Protein AF-A0A7Y0HLD9-F1 (afdb_monomer_lite)

Organism: NCBI:txid2716538

Radius of gyration: 33.47 Å; chains: 1; bounding box: 64×51×97 Å

pLDDT: mean 73.87, std 16.12, range [29.14, 95.31]

Foldseek 3Di:
DVLVVLVVPDPPVLVVVLVVLVVVLVVCLVVVVLVCVLVNLLVLLCNLQLQQLVLQLVCLVVVNNCVVPDPPDFQLVSSVVSSVSSLVVSLVSSVVSVVVCVVVVSDVDPLLSLLSSLSSLLLNLQLNLQCLVVSHSVRSSVRSVVLSVQLVVVAPPCCVPCVQSNLSNLCVVPDLSNLVSSLVSVLSSLVSSLSSSLSRRVPHPCNVVSVVVSVVVSVVSNVVSVCVSCVVCVLVCQQVAPDWDWDDDPQAIETEGSADPVRSVVVVVLLVLQQVLVCVLLVDRQFQRYEYEHAPPDPPPDDPVVPDSYDYDHCVLVVLQDPPPDDDDDSSLVSLLRRCCLLQVQADDDPLSVLLSNLLSVLCCLQTRCQSCVVVNVPDPSDPDPPDDDNVRVLVVLVVLVVCLVPDPVLLLDPCNLSSLSNNLLSVLCVVPSVLSSVLSVCNSPDPHRDYPVNSVVSSVVRDDDPVSVVSVVSSVVSVVSVCVVVVVPPDDDDD

Structure (mmCIF, N/CA/C/O backbone):
data_AF-A0A7Y0HLD9-F1
#
_entry.id   AF-A0A7Y0HLD9-F1
#
loop_
_atom_site.group_PDB
_atom_site.id
_atom_site.type_symbol
_atom_site.label_atom_id
_atom_site.label_alt_id
_atom_site.label_comp_id
_atom_site.label_asym_id
_atom_site.label_entity_id
_atom_site.label_seq_id
_atom_site.pdbx_PDB_ins_code
_atom_site.Cartn_x
_atom_site.Cartn_y
_atom_site.Cartn_z
_atom_site.occupancy
_atom_site.B_iso_or_equiv
_atom_site.auth_seq_id
_atom_site.auth_comp_id
_atom_site.auth_asym_id
_atom_site.auth_atom_id
_atom_site.pdbx_PDB_model_num
ATOM 1 N N . MET A 1 1 ? 0.560 -0.122 49.760 1.00 32.75 1 MET A N 1
ATOM 2 C CA . MET A 1 1 ? -0.274 -0.850 50.748 1.00 32.75 1 MET A CA 1
ATOM 3 C C . MET A 1 1 ? -1.537 -1.451 50.118 1.00 32.75 1 MET A C 1
ATOM 5 O O . MET A 1 1 ? -1.723 -2.650 50.252 1.00 32.75 1 MET A O 1
ATOM 9 N N . ILE A 1 2 ? -2.339 -0.689 49.357 1.00 36.78 2 ILE A N 1
ATOM 10 C CA . ILE A 1 2 ? -3.573 -1.184 48.700 1.00 36.78 2 ILE A CA 1
ATOM 11 C C . ILE A 1 2 ? -3.299 -2.097 47.486 1.00 36.78 2 ILE A C 1
ATOM 13 O O . ILE A 1 2 ? -3.939 -3.131 47.378 1.00 36.78 2 ILE A O 1
ATOM 17 N N . LEU A 1 3 ? -2.297 -1.812 46.637 1.00 35.44 3 LEU A N 1
ATOM 18 C CA . LEU A 1 3 ? -1.900 -2.706 45.523 1.00 35.44 3 LEU A CA 1
ATOM 19 C C . LEU A 1 3 ? -1.485 -4.105 46.028 1.00 35.44 3 LEU A C 1
ATOM 21 O O . LEU A 1 3 ? -1.892 -5.131 45.494 1.00 35.44 3 LEU A O 1
ATOM 25 N N . LYS A 1 4 ? -0.737 -4.128 47.140 1.00 40.59 4 LYS A N 1
ATOM 26 C CA . LYS A 1 4 ? -0.342 -5.344 47.867 1.00 40.59 4 LYS A CA 1
ATOM 27 C C . LYS A 1 4 ? -1.554 -6.089 48.441 1.00 40.59 4 LYS A C 1
ATOM 29 O O . LYS A 1 4 ? -1.510 -7.303 48.561 1.00 40.59 4 LYS A O 1
ATOM 34 N N . TYR A 1 5 ? -2.620 -5.370 48.792 1.00 44.78 5 TYR A N 1
ATOM 35 C CA . TYR A 1 5 ? -3.870 -5.940 49.296 1.00 44.78 5 TYR A CA 1
ATOM 36 C C . TYR A 1 5 ? -4.739 -6.489 48.156 1.00 44.78 5 TYR A C 1
ATOM 38 O O . TYR A 1 5 ? -5.245 -7.597 48.266 1.00 44.78 5 TYR A O 1
ATOM 46 N N . TYR A 1 6 ? -4.822 -5.777 47.028 1.00 48.22 6 TYR A N 1
ATOM 47 C CA . TYR A 1 6 ? -5.526 -6.218 45.824 1.00 48.22 6 TYR A CA 1
ATOM 48 C C . TYR A 1 6 ? -4.917 -7.498 45.243 1.00 48.22 6 TYR A C 1
ATOM 50 O O . TYR A 1 6 ? -5.631 -8.473 45.053 1.00 48.22 6 TYR A O 1
ATOM 58 N N . LEU A 1 7 ? -3.589 -7.551 45.074 1.00 49.03 7 LEU A N 1
ATOM 59 C CA . LEU A 1 7 ? -2.882 -8.765 44.633 1.00 49.03 7 LEU A CA 1
ATOM 60 C C . LEU A 1 7 ? -3.083 -9.948 45.593 1.00 49.03 7 LEU A C 1
ATOM 62 O O . LEU A 1 7 ? -3.099 -11.095 45.162 1.00 49.03 7 LEU A O 1
ATOM 66 N N . LYS A 1 8 ? -3.268 -9.673 46.890 1.00 48.94 8 LYS A N 1
ATOM 67 C CA . LYS A 1 8 ? -3.540 -10.689 47.918 1.00 48.94 8 LYS A CA 1
ATOM 68 C C . LYS A 1 8 ? -4.999 -11.173 47.913 1.00 48.94 8 LYS A C 1
ATOM 70 O O . LYS A 1 8 ? -5.267 -12.250 48.432 1.00 48.94 8 LYS A O 1
ATOM 75 N N . GLN A 1 9 ? -5.917 -10.383 47.352 1.00 51.56 9 GLN A N 1
ATOM 76 C CA . GLN A 1 9 ? -7.338 -10.708 47.185 1.00 51.56 9 GLN A CA 1
ATOM 77 C C . GLN A 1 9 ? -7.646 -11.394 45.849 1.00 51.56 9 GLN A C 1
ATOM 79 O O . GLN A 1 9 ? -8.729 -11.954 45.699 1.00 51.56 9 GLN A O 1
ATOM 84 N N . GLN A 1 10 ? -6.715 -11.380 44.891 1.00 54.72 10 GLN A N 1
ATOM 85 C CA . GLN A 1 10 ? -6.888 -12.118 43.644 1.00 54.72 10 GLN A CA 1
ATOM 86 C C . GLN A 1 10 ? -6.871 -13.632 43.915 1.00 54.72 10 GLN A C 1
ATOM 88 O O . GLN A 1 10 ? -5.966 -14.115 44.607 1.00 54.72 10 GLN A O 1
ATOM 93 N N . PRO A 1 11 ? -7.836 -14.409 43.386 1.00 55.75 11 PRO A N 1
ATOM 94 C CA . PRO A 1 11 ? -7.830 -15.857 43.535 1.00 55.75 11 PRO A CA 1
ATOM 95 C C . PRO A 1 11 ? -6.513 -16.435 43.009 1.00 55.75 11 PRO A C 1
ATOM 97 O O . PRO A 1 11 ? -6.083 -16.086 41.911 1.00 55.75 11 PRO A O 1
ATOM 100 N N . LYS A 1 12 ? -5.897 -17.386 43.727 1.00 58.28 12 LYS A N 1
ATOM 101 C CA . LYS A 1 12 ? -4.715 -18.132 43.232 1.00 58.28 12 LYS A CA 1
ATOM 102 C C . LYS A 1 12 ? -4.952 -18.747 41.842 1.00 58.28 12 LYS A C 1
ATOM 104 O O . LYS A 1 12 ? -4.022 -18.885 41.056 1.00 58.28 12 LYS A O 1
ATOM 109 N N . ILE A 1 13 ? -6.214 -19.050 41.538 1.00 55.94 13 ILE A N 1
ATOM 110 C CA . ILE A 1 13 ? -6.702 -19.533 40.244 1.00 55.94 13 ILE A CA 1
ATOM 111 C C . ILE A 1 13 ? -6.397 -18.537 39.112 1.00 55.94 13 ILE A C 1
ATOM 113 O O . ILE A 1 13 ? -6.026 -18.967 38.029 1.00 55.94 13 ILE A O 1
ATOM 117 N N . MET A 1 14 ? -6.464 -17.222 39.345 1.00 58.81 14 MET A N 1
ATOM 118 C CA . MET A 1 14 ? -6.200 -16.217 38.303 1.00 58.81 14 MET A CA 1
ATOM 119 C C . MET A 1 14 ? -4.722 -16.126 37.915 1.00 58.81 14 MET A C 1
ATOM 121 O O . MET A 1 14 ? -4.408 -15.989 36.735 1.00 58.81 14 MET A O 1
ATOM 125 N N . PHE A 1 15 ? -3.807 -16.287 38.877 1.00 63.38 15 PHE A N 1
ATOM 126 C CA . PHE A 1 15 ? -2.382 -16.455 38.572 1.00 63.38 15 PHE A CA 1
ATOM 127 C C . PHE A 1 15 ? -2.124 -17.750 37.793 1.00 63.38 15 PHE A C 1
ATOM 129 O O . PHE A 1 15 ? -1.307 -17.755 36.877 1.00 63.38 15 PHE A O 1
ATOM 136 N N . GLY A 1 16 ? -2.856 -18.822 38.115 1.00 62.22 16 GLY A N 1
ATOM 137 C CA . GLY A 1 16 ? -2.835 -20.071 37.353 1.00 62.22 16 GLY A CA 1
ATOM 138 C C . GLY A 1 16 ? -3.299 -19.889 35.905 1.00 62.22 16 GLY A C 1
ATOM 139 O O . GLY A 1 16 ? -2.614 -20.340 34.996 1.00 62.22 16 GLY A O 1
ATOM 140 N N . ILE A 1 17 ? -4.404 -19.172 35.673 1.00 65.50 17 ILE A N 1
ATOM 141 C CA . ILE A 1 17 ? -4.917 -18.877 34.324 1.00 65.50 17 ILE A CA 1
ATOM 142 C C . ILE A 1 17 ? -3.897 -18.056 33.525 1.00 65.50 17 ILE A C 1
ATOM 144 O O . ILE A 1 17 ? -3.565 -18.434 32.406 1.00 65.50 17 ILE A O 1
ATOM 148 N N . ALA A 1 18 ? -3.332 -16.991 34.101 1.00 63.00 18 ALA A N 1
ATOM 149 C CA . ALA A 1 18 ? -2.300 -16.197 33.431 1.00 63.00 18 ALA A CA 1
ATOM 150 C C . ALA A 1 18 ? -1.042 -17.025 33.098 1.00 63.00 18 ALA A C 1
ATOM 152 O O . ALA A 1 18 ? -0.488 -16.890 32.009 1.00 63.00 18 ALA A O 1
ATOM 153 N N . ALA A 1 19 ? -0.618 -17.919 33.997 1.00 65.50 19 ALA A N 1
ATOM 154 C CA . ALA A 1 19 ? 0.503 -18.826 33.751 1.00 65.50 19 ALA A CA 1
ATOM 155 C C . ALA A 1 19 ? 0.201 -19.848 32.642 1.00 65.50 19 ALA A C 1
ATOM 157 O O . ALA A 1 19 ? 1.071 -20.125 31.822 1.00 65.50 19 ALA A O 1
ATOM 158 N N . VAL A 1 20 ? -1.028 -20.370 32.574 1.00 69.56 20 VAL A N 1
ATOM 159 C CA . VAL A 1 20 ? -1.475 -21.266 31.494 1.00 69.56 20 VAL A CA 1
ATOM 160 C C . VAL A 1 20 ? -1.494 -20.534 30.153 1.00 69.56 20 VAL A C 1
ATOM 162 O O . VAL A 1 20 ? -0.981 -21.069 29.179 1.00 69.56 20 VAL A O 1
ATOM 165 N N . PHE A 1 21 ? -1.993 -19.296 30.101 1.00 67.31 21 PHE A N 1
ATOM 166 C CA . PHE A 1 21 ? -1.923 -18.462 28.895 1.00 67.31 21 PHE A CA 1
ATOM 167 C C . PHE A 1 21 ? -0.475 -18.238 28.443 1.00 67.31 21 PHE A C 1
ATOM 169 O O . PHE A 1 21 ? -0.162 -18.449 27.275 1.00 67.31 21 PHE A O 1
ATOM 176 N N . MET A 1 22 ? 0.427 -17.896 29.369 1.00 65.56 22 MET A N 1
ATOM 177 C CA . MET A 1 22 ? 1.855 -17.739 29.069 1.00 65.56 22 MET A CA 1
ATOM 178 C C . MET A 1 22 ? 2.496 -19.044 28.576 1.00 65.56 22 MET A C 1
ATOM 180 O O . MET A 1 22 ? 3.297 -19.007 27.649 1.00 65.56 22 MET A O 1
ATOM 184 N N . LEU A 1 23 ? 2.134 -20.198 29.146 1.00 68.00 23 LEU A N 1
ATOM 185 C CA . LEU A 1 23 ? 2.629 -21.510 28.712 1.00 68.00 23 LEU A CA 1
ATOM 186 C C . LEU A 1 23 ? 2.096 -21.916 27.335 1.00 68.00 23 LEU A C 1
ATOM 188 O O . LEU A 1 23 ? 2.857 -22.461 26.543 1.00 68.00 23 LEU A O 1
ATOM 192 N N . ILE A 1 24 ? 0.825 -21.634 27.035 1.00 68.50 24 ILE A N 1
ATOM 193 C CA . ILE A 1 24 ? 0.234 -21.873 25.711 1.00 68.50 24 ILE A CA 1
ATOM 194 C C . ILE A 1 24 ? 0.964 -21.026 24.669 1.00 68.50 24 ILE A C 1
ATOM 196 O O . ILE A 1 24 ? 1.402 -21.555 23.654 1.00 68.50 24 ILE A O 1
ATOM 200 N N . VAL A 1 25 ? 1.180 -19.740 24.950 1.00 62.66 25 VAL A N 1
ATOM 201 C CA . VAL A 1 25 ? 1.941 -18.848 24.066 1.00 62.66 25 VAL A CA 1
ATOM 202 C C . VAL A 1 25 ? 3.371 -19.345 23.868 1.00 62.66 25 VAL A C 1
ATOM 204 O O . VAL A 1 25 ? 3.853 -19.400 22.742 1.00 62.66 25 VAL A O 1
ATOM 207 N N . LEU A 1 26 ? 4.046 -19.755 24.944 1.00 64.50 26 LEU A N 1
ATOM 208 C CA . LEU A 1 26 ? 5.423 -20.243 24.884 1.00 64.50 26 LEU A CA 1
ATOM 209 C C . LEU A 1 26 ? 5.530 -21.559 24.095 1.00 64.50 26 LEU A C 1
ATOM 211 O O . LEU A 1 26 ? 6.448 -21.717 23.297 1.00 64.50 26 LEU A O 1
ATOM 215 N N . ALA A 1 27 ? 4.569 -22.474 24.251 1.00 65.25 27 ALA A N 1
ATOM 216 C CA . ALA A 1 27 ? 4.500 -23.721 23.491 1.00 65.25 27 ALA A CA 1
ATOM 217 C C . ALA A 1 27 ? 4.222 -23.487 21.995 1.00 65.25 27 ALA A C 1
ATOM 219 O O . ALA A 1 27 ? 4.859 -24.119 21.151 1.00 65.25 27 ALA A O 1
ATOM 220 N N . PHE A 1 28 ? 3.323 -22.557 21.659 1.00 62.19 28 PHE A N 1
ATOM 221 C CA . PHE A 1 28 ? 3.052 -22.164 20.271 1.00 62.19 28 PHE A CA 1
ATOM 222 C C . PHE A 1 28 ? 4.264 -21.483 19.624 1.00 62.19 28 PHE A C 1
ATOM 224 O O . PHE A 1 28 ? 4.628 -21.832 18.501 1.00 62.19 28 PHE A O 1
ATOM 231 N N . ASN A 1 29 ? 4.942 -20.593 20.358 1.00 57.09 29 ASN A N 1
ATOM 232 C CA . ASN A 1 29 ? 6.164 -19.927 19.902 1.00 57.09 29 ASN A CA 1
ATOM 233 C C . ASN A 1 29 ? 7.306 -20.924 19.642 1.00 57.09 29 ASN A C 1
ATOM 235 O O . ASN A 1 29 ? 8.010 -20.796 18.646 1.00 57.09 29 ASN A O 1
ATOM 239 N N . ILE A 1 30 ? 7.478 -21.945 20.494 1.00 61.50 30 ILE A N 1
ATOM 240 C CA . ILE A 1 30 ? 8.476 -23.013 20.282 1.00 61.50 30 ILE A CA 1
ATOM 241 C C . ILE A 1 30 ? 8.112 -23.892 19.073 1.00 61.50 30 ILE A C 1
ATOM 243 O O . ILE A 1 30 ? 9.002 -24.398 18.393 1.00 61.50 30 ILE A O 1
ATOM 247 N N . SER A 1 31 ? 6.819 -24.060 18.785 1.00 61.62 31 SER A N 1
ATOM 248 C CA . SER A 1 31 ? 6.324 -24.941 17.716 1.00 61.62 31 SER A CA 1
ATOM 249 C C . SER A 1 31 ? 6.255 -24.275 16.333 1.00 61.62 31 SER A C 1
ATOM 251 O O . SER A 1 31 ? 5.864 -24.934 15.374 1.00 61.62 31 SER A O 1
ATOM 253 N N . ASN A 1 32 ? 6.639 -22.997 16.214 1.00 56.94 32 ASN A N 1
ATOM 254 C CA . ASN A 1 32 ? 6.695 -22.232 14.958 1.00 56.94 32 ASN A CA 1
ATOM 255 C C . ASN A 1 32 ? 5.379 -22.252 14.141 1.00 56.94 32 ASN A C 1
ATOM 257 O O . ASN A 1 32 ? 5.379 -22.330 12.912 1.00 56.94 32 ASN A O 1
ATOM 261 N N . MET A 1 33 ? 4.243 -22.212 14.843 1.00 61.75 33 MET A N 1
ATOM 262 C CA . MET A 1 33 ? 2.885 -22.298 14.289 1.00 61.75 33 MET A CA 1
ATOM 263 C C . MET A 1 33 ? 2.396 -20.933 13.771 1.00 61.75 33 MET A C 1
ATOM 265 O O . MET A 1 33 ? 1.579 -20.253 14.394 1.00 61.75 33 MET A O 1
ATOM 269 N N . VAL A 1 34 ? 2.957 -20.501 12.635 1.00 57.81 34 VAL A N 1
ATOM 270 C CA . VAL A 1 34 ? 2.714 -19.174 12.029 1.00 57.81 34 VAL A CA 1
ATOM 271 C C . VAL A 1 34 ? 1.254 -18.984 11.593 1.00 57.81 34 VAL A C 1
ATOM 273 O O . VAL A 1 34 ? 0.729 -17.875 11.676 1.00 57.81 34 VAL A O 1
ATOM 276 N N . GLN A 1 35 ? 0.573 -20.044 11.143 1.00 55.97 35 GLN A N 1
ATOM 277 C CA . GLN A 1 35 ? -0.812 -19.955 10.653 1.00 55.97 35 GLN A CA 1
ATOM 278 C C . GLN A 1 35 ? -1.825 -19.777 11.797 1.00 55.97 35 GLN A C 1
ATOM 280 O O . GLN A 1 35 ? -2.901 -19.212 11.612 1.00 55.97 35 GLN A O 1
ATOM 285 N N . GLU A 1 36 ? -1.463 -20.206 13.001 1.00 65.44 36 GLU A N 1
ATOM 286 C CA . GLU A 1 36 ? -2.318 -20.254 14.180 1.00 65.44 36 GLU A CA 1
ATOM 287 C C . GLU A 1 36 ? -2.168 -19.018 15.081 1.00 65.44 36 GLU A C 1
ATOM 289 O O . GLU A 1 36 ? -2.979 -18.808 15.990 1.00 65.44 36 GLU A O 1
ATOM 294 N N . TRP A 1 37 ? -1.185 -18.153 14.799 1.00 67.88 37 TRP A N 1
ATOM 295 C CA . TRP A 1 37 ? -0.963 -16.883 15.501 1.00 67.88 37 TRP A CA 1
ATOM 296 C C . TRP A 1 37 ? -2.225 -16.000 15.554 1.00 67.88 37 TRP A C 1
ATOM 298 O O . TRP A 1 37 ? -2.492 -15.337 16.558 1.00 67.88 37 TRP A O 1
ATOM 308 N N . TYR A 1 38 ? -3.061 -16.039 14.512 1.00 63.19 38 TYR A N 1
ATOM 309 C CA . TYR A 1 38 ? -4.339 -15.318 14.458 1.00 63.19 38 TYR A CA 1
ATOM 310 C C . TYR A 1 38 ? -5.303 -15.725 15.583 1.00 63.19 38 TYR A C 1
ATOM 312 O O . TYR A 1 38 ? -5.887 -14.889 16.277 1.00 63.19 38 TYR A O 1
ATOM 320 N N . ILE A 1 39 ? -5.447 -17.034 15.787 1.00 68.00 39 ILE A N 1
ATOM 321 C CA . ILE A 1 39 ? -6.326 -17.589 16.816 1.00 68.00 39 ILE A CA 1
ATOM 322 C C . ILE A 1 39 ? -5.736 -17.272 18.191 1.00 68.00 39 ILE A C 1
ATOM 324 O O . ILE A 1 39 ? -6.456 -16.854 19.098 1.00 68.00 39 ILE A O 1
ATOM 328 N N . LEU A 1 40 ? -4.414 -17.395 18.330 1.00 71.44 40 LEU A N 1
ATOM 329 C CA . LEU A 1 40 ? -3.710 -17.133 19.578 1.00 71.44 40 LEU A CA 1
ATOM 330 C C . LEU A 1 40 ? -3.814 -15.664 20.013 1.00 71.44 40 LEU A C 1
ATOM 332 O O . LEU A 1 40 ? -4.166 -15.402 21.161 1.00 71.44 40 LEU A O 1
ATOM 336 N N . SER A 1 41 ? -3.569 -14.709 19.112 1.00 70.69 41 SER A N 1
ATOM 337 C CA . SER A 1 41 ? -3.677 -13.271 19.404 1.00 70.69 41 SER A CA 1
ATOM 338 C C . SER A 1 41 ? -5.088 -12.898 19.864 1.00 70.69 41 SER A C 1
ATOM 340 O O . SER A 1 41 ? -5.257 -12.225 20.881 1.00 70.69 41 SER A O 1
ATOM 342 N N . SER A 1 42 ? -6.111 -13.447 19.212 1.00 70.88 42 SER A N 1
ATOM 343 C CA . SER A 1 42 ? -7.504 -13.238 19.604 1.00 70.88 42 SER A CA 1
ATOM 344 C C . SER A 1 42 ? -7.885 -13.905 20.929 1.00 70.88 42 SER A C 1
ATOM 346 O O . SER A 1 42 ? -8.741 -13.390 21.648 1.00 70.88 42 SER A O 1
ATOM 348 N N . ILE A 1 43 ? -7.268 -15.039 21.273 1.00 77.25 43 ILE A N 1
ATOM 349 C CA . ILE A 1 43 ? -7.435 -15.695 22.577 1.00 77.25 43 ILE A CA 1
ATOM 350 C C . ILE A 1 43 ? -6.762 -14.865 23.674 1.00 77.25 43 ILE A C 1
ATOM 352 O O . ILE A 1 43 ? -7.356 -14.664 24.730 1.00 77.25 43 ILE A O 1
ATOM 356 N N . ILE A 1 44 ? -5.561 -14.331 23.431 1.00 78.06 44 ILE A N 1
ATOM 357 C CA . ILE A 1 44 ? -4.817 -13.499 24.391 1.00 78.06 44 ILE A CA 1
ATOM 358 C C . ILE A 1 44 ? -5.629 -12.265 24.816 1.00 78.06 44 ILE A C 1
ATOM 360 O O . ILE A 1 44 ? -5.583 -11.891 25.989 1.00 78.06 44 ILE A O 1
ATOM 364 N N . ALA A 1 45 ? -6.440 -11.687 23.921 1.00 78.94 45 ALA A N 1
ATOM 365 C CA . ALA A 1 45 ? -7.344 -10.578 24.250 1.00 78.94 45 ALA A CA 1
ATOM 366 C C . ALA A 1 45 ? -8.348 -10.908 25.375 1.00 78.94 45 ALA A C 1
ATOM 368 O O . ALA A 1 45 ? -8.829 -10.011 26.068 1.00 78.94 45 ALA A O 1
ATOM 369 N N . LEU A 1 46 ? -8.654 -12.192 25.598 1.00 83.50 46 LEU A N 1
ATOM 370 C CA . LEU A 1 46 ? -9.554 -12.636 26.663 1.00 83.50 46 LEU A CA 1
ATOM 371 C C . LEU A 1 46 ? -8.924 -12.543 28.058 1.00 83.50 46 LEU A C 1
ATOM 373 O O . LEU A 1 46 ? -9.650 -12.572 29.051 1.00 83.50 46 LEU A O 1
ATOM 377 N N . LEU A 1 47 ? -7.596 -12.426 28.168 1.00 83.44 47 LEU A N 1
ATOM 378 C CA . LEU A 1 47 ? -6.891 -12.432 29.454 1.00 83.44 47 LEU A CA 1
ATOM 379 C C . LEU A 1 47 ? -7.443 -11.363 30.408 1.00 83.44 47 LEU A C 1
ATOM 381 O O . LEU A 1 47 ? -7.732 -11.641 31.574 1.00 83.44 47 LEU A O 1
ATOM 385 N N . THR A 1 48 ? -7.663 -10.156 29.891 1.00 83.56 48 THR A N 1
ATOM 386 C CA . THR A 1 48 ? -8.124 -8.993 30.658 1.00 83.56 48 THR A CA 1
ATOM 387 C C . THR A 1 48 ? -9.532 -9.188 31.230 1.00 83.56 48 THR A C 1
ATOM 389 O O . THR A 1 48 ? -9.847 -8.652 32.298 1.00 83.56 48 THR A O 1
ATOM 392 N N . ILE A 1 49 ? -10.375 -10.009 30.591 1.00 85.62 49 ILE A N 1
ATOM 393 C CA . ILE A 1 49 ? -11.743 -10.316 31.041 1.00 85.62 49 ILE A CA 1
ATOM 394 C C . ILE A 1 49 ? -11.725 -10.981 32.415 1.00 85.62 49 ILE A C 1
ATOM 396 O O . ILE A 1 49 ? -12.482 -10.583 33.303 1.00 85.62 49 ILE A O 1
ATOM 400 N N . PHE A 1 50 ? -10.847 -11.968 32.611 1.00 78.00 50 PHE A N 1
ATOM 401 C CA . PHE A 1 50 ? -10.826 -12.767 33.835 1.00 78.00 50 PHE A CA 1
ATOM 402 C C . PHE A 1 50 ? -10.513 -11.911 35.063 1.00 78.00 50 PHE A C 1
ATOM 404 O O . PHE A 1 50 ? -11.177 -12.054 36.089 1.00 78.00 50 PHE A O 1
ATOM 411 N N . PHE A 1 51 ? -9.582 -10.965 34.943 1.00 77.69 51 PHE A N 1
ATOM 412 C CA . PHE A 1 51 ? -9.185 -10.088 36.048 1.00 77.69 51 PHE A CA 1
ATOM 413 C C . PHE A 1 51 ? -10.171 -8.944 36.304 1.00 77.69 51 PHE A C 1
ATOM 415 O O . PHE A 1 51 ? -10.387 -8.549 37.451 1.00 77.69 51 PHE A O 1
ATOM 422 N N . THR A 1 52 ? -10.781 -8.398 35.251 1.00 81.31 52 THR A N 1
ATOM 423 C CA . THR A 1 52 ? -11.640 -7.208 35.365 1.00 81.31 52 THR A CA 1
ATOM 424 C C . THR A 1 52 ? -13.095 -7.546 35.673 1.00 81.31 52 THR A C 1
ATOM 426 O O . THR A 1 52 ? -13.715 -6.855 36.480 1.00 81.31 52 THR A O 1
ATOM 429 N N . GLY A 1 53 ? -13.634 -8.640 35.126 1.00 77.56 53 GLY A N 1
ATOM 430 C CA . GLY A 1 53 ? -15.024 -9.054 35.344 1.00 77.56 53 GLY A CA 1
ATOM 431 C C . GLY A 1 53 ? -15.359 -9.389 36.802 1.00 77.56 53 GLY A C 1
ATOM 432 O O . GLY A 1 53 ? -16.532 -9.423 37.154 1.00 77.56 53 GLY A O 1
ATOM 433 N N . ASN A 1 54 ? -14.343 -9.584 37.652 1.00 79.56 54 ASN A N 1
ATOM 434 C CA . ASN A 1 54 ? -14.471 -9.979 39.054 1.00 79.56 54 ASN A CA 1
ATOM 435 C C . ASN A 1 54 ? -14.245 -8.844 40.079 1.00 79.56 54 ASN A C 1
ATOM 437 O O . ASN A 1 54 ? -14.061 -9.085 41.266 1.00 79.56 54 ASN A O 1
ATOM 441 N N . ILE A 1 55 ? -14.174 -7.581 39.655 1.00 78.88 55 ILE A N 1
ATOM 442 C CA . ILE A 1 55 ? -13.704 -6.497 40.544 1.00 78.88 55 ILE A CA 1
ATOM 443 C C . ILE A 1 55 ? -14.581 -6.271 41.794 1.00 78.88 55 ILE A C 1
ATOM 445 O O . ILE A 1 55 ? -14.052 -5.848 42.833 1.00 78.88 55 ILE A O 1
ATOM 449 N N . PHE A 1 56 ? -15.889 -6.522 41.680 1.00 78.25 56 PHE A N 1
ATOM 450 C CA . PHE A 1 56 ? -16.850 -6.456 42.789 1.00 78.25 56 PHE A CA 1
ATOM 451 C C . PHE A 1 56 ? -17.768 -7.673 42.897 1.00 78.25 56 PHE A C 1
ATOM 453 O O . PHE A 1 56 ? -18.342 -7.904 43.959 1.00 78.25 56 PHE A O 1
ATOM 460 N N . SER A 1 57 ? -17.977 -8.413 41.807 1.00 75.56 57 SER A N 1
ATOM 461 C CA . SER A 1 57 ? -18.977 -9.479 41.769 1.00 75.56 57 SER A CA 1
ATOM 462 C C . SER A 1 57 ? -18.625 -10.639 42.697 1.00 75.56 57 SER A C 1
ATOM 464 O O . SER A 1 57 ? -19.525 -11.113 43.374 1.00 75.56 57 SER A O 1
ATOM 466 N N . SER A 1 58 ? -17.352 -11.031 42.845 1.00 71.12 58 SER A N 1
ATOM 467 C CA . SER A 1 58 ? -16.965 -12.052 43.834 1.00 71.12 58 SER A CA 1
ATOM 468 C C . SER A 1 58 ? -17.300 -11.624 45.255 1.00 71.12 58 SER A C 1
ATOM 470 O O . SER A 1 58 ? -17.768 -12.431 46.053 1.00 71.12 58 SER A O 1
ATOM 472 N N . GLU A 1 59 ? -17.057 -10.367 45.617 1.00 73.25 59 GLU A N 1
ATOM 473 C CA . GLU A 1 59 ? -17.324 -9.912 46.981 1.00 73.25 59 GLU A CA 1
ATOM 474 C C . GLU A 1 59 ? -18.824 -9.720 47.236 1.00 73.25 59 GLU A C 1
ATOM 476 O O . GLU A 1 59 ? -19.294 -9.975 48.344 1.00 73.25 59 GLU A O 1
ATOM 481 N N . ILE A 1 60 ? -19.601 -9.381 46.204 1.00 75.62 60 ILE A N 1
ATOM 482 C CA . ILE A 1 60 ? -21.069 -9.377 46.260 1.00 75.62 60 ILE A CA 1
ATOM 483 C C . ILE A 1 60 ? -21.617 -10.812 46.377 1.00 75.62 60 ILE A C 1
ATOM 485 O O . ILE A 1 60 ? -22.441 -11.075 47.254 1.00 75.62 60 ILE A O 1
ATOM 489 N N . GLU A 1 61 ? -21.137 -11.755 45.559 1.00 74.75 61 GLU A N 1
ATOM 490 C CA . GLU A 1 61 ? -21.522 -13.178 45.587 1.00 74.75 61 GLU A CA 1
ATOM 491 C C . GLU A 1 61 ? -21.227 -13.813 46.951 1.00 74.75 61 GLU A C 1
ATOM 493 O O . GLU A 1 61 ? -22.059 -14.535 47.502 1.00 74.75 61 GLU A O 1
ATOM 498 N N . ASN A 1 62 ? -20.072 -13.484 47.534 1.00 74.00 62 ASN A N 1
ATOM 499 C CA . ASN A 1 62 ? -19.642 -13.988 48.835 1.00 74.00 62 ASN A CA 1
ATOM 500 C C . ASN A 1 62 ? -20.208 -13.194 50.026 1.00 74.00 62 ASN A C 1
ATOM 502 O O . ASN A 1 62 ? -19.883 -13.517 51.169 1.00 74.00 62 ASN A O 1
ATOM 506 N N . LYS A 1 63 ? -21.045 -12.171 49.790 1.00 74.56 63 LYS A N 1
ATOM 507 C CA . LYS A 1 63 ? -21.611 -11.277 50.823 1.00 74.56 63 LYS A CA 1
ATOM 508 C C . LYS A 1 63 ? -20.547 -10.615 51.713 1.00 74.56 63 LYS A C 1
ATOM 510 O O . LYS A 1 63 ? -20.767 -10.385 52.900 1.00 74.56 63 LYS A O 1
ATOM 515 N N . THR A 1 64 ? -19.380 -10.328 51.145 1.00 70.75 64 THR A N 1
ATOM 516 C CA . THR A 1 64 ? -18.236 -9.674 51.800 1.00 70.75 64 THR A CA 1
ATOM 517 C C . THR A 1 64 ? -18.002 -8.253 51.287 1.00 70.75 64 THR A C 1
ATOM 519 O O . THR A 1 64 ? -16.973 -7.637 51.561 1.00 70.75 64 THR A O 1
ATOM 522 N N . ASP A 1 65 ? -18.978 -7.698 50.574 1.00 67.25 65 ASP A N 1
ATOM 523 C CA . ASP A 1 65 ? -18.969 -6.360 49.986 1.00 67.25 65 ASP A CA 1
ATOM 524 C C . ASP A 1 65 ? -18.711 -5.245 51.021 1.00 67.25 65 ASP A C 1
ATOM 526 O O . ASP A 1 65 ? -18.024 -4.262 50.724 1.00 67.25 65 ASP A O 1
ATOM 530 N N . PHE A 1 66 ? -19.152 -5.433 52.269 1.00 66.69 66 PHE A N 1
ATOM 531 C CA . PHE A 1 66 ? -18.876 -4.532 53.395 1.00 66.69 66 PHE A CA 1
ATOM 532 C C . PHE A 1 66 ? -17.378 -4.362 53.722 1.00 66.69 66 PHE A C 1
ATOM 534 O O . PHE A 1 66 ? -16.992 -3.335 54.279 1.00 66.69 66 PHE A O 1
ATOM 541 N N . LEU A 1 67 ? -16.516 -5.326 53.366 1.00 64.19 67 LEU A N 1
ATOM 542 C CA . LEU A 1 67 ? -15.061 -5.222 53.570 1.00 64.19 67 LEU A CA 1
ATOM 543 C C . LEU A 1 67 ? -14.409 -4.211 52.619 1.00 64.19 67 LEU A C 1
ATOM 545 O O . LEU A 1 67 ? -13.320 -3.709 52.895 1.00 64.19 67 LEU A O 1
ATOM 549 N N . ILE A 1 68 ? -15.060 -3.922 51.493 1.00 64.00 68 ILE A N 1
ATOM 550 C CA . ILE A 1 68 ? -14.547 -3.037 50.441 1.00 64.00 68 ILE A CA 1
ATOM 551 C C . ILE A 1 68 ? -15.271 -1.699 50.486 1.00 64.00 68 ILE A C 1
ATOM 553 O O . ILE A 1 68 ? -14.649 -0.641 50.370 1.00 64.00 68 ILE A O 1
ATOM 557 N N . PHE A 1 69 ? -16.584 -1.731 50.697 1.00 68.19 69 PHE A N 1
ATOM 558 C CA . PHE A 1 69 ? -17.418 -0.546 50.805 1.00 68.19 69 PHE A CA 1
ATOM 559 C C . PHE A 1 69 ? -17.428 -0.019 52.241 1.00 68.19 69 PHE A C 1
ATOM 561 O O . PHE A 1 69 ? -18.422 -0.103 52.957 1.00 68.19 69 PHE A O 1
ATOM 568 N N . THR A 1 70 ? -16.303 0.563 52.660 1.00 62.88 70 THR A N 1
ATOM 569 C CA . THR A 1 70 ? -16.252 1.338 53.908 1.00 62.88 70 THR A CA 1
ATOM 570 C C . THR A 1 70 ? -16.995 2.669 53.739 1.00 62.88 70 THR A C 1
ATOM 572 O O . THR A 1 70 ? -16.970 3.272 52.665 1.00 62.88 70 THR A O 1
ATOM 575 N N . SER A 1 71 ? -17.641 3.169 54.799 1.00 58.59 71 SER A N 1
ATOM 576 C CA . SER A 1 71 ? -18.559 4.327 54.746 1.00 58.59 71 SER A CA 1
ATOM 577 C C . SER A 1 71 ? -17.947 5.650 54.256 1.00 58.59 71 SER A C 1
ATOM 579 O O . SER A 1 71 ? -18.681 6.603 54.003 1.00 58.59 71 SER A O 1
ATOM 581 N N . ARG A 1 72 ? -16.617 5.738 54.116 1.00 68.44 72 ARG A N 1
ATOM 582 C CA . ARG A 1 72 ? -15.899 6.974 53.765 1.00 68.44 72 ARG A CA 1
ATOM 583 C C . ARG A 1 72 ? -15.369 7.022 52.331 1.00 68.44 72 ARG A C 1
ATOM 585 O O . ARG A 1 72 ? -15.046 8.111 51.861 1.00 68.44 72 ARG A O 1
ATOM 592 N N . THR A 1 73 ? -15.240 5.894 51.628 1.00 74.31 73 THR A N 1
ATOM 593 C CA . THR A 1 73 ? -14.656 5.873 50.275 1.00 74.31 73 THR A CA 1
ATOM 594 C C . THR A 1 73 ? -15.734 5.640 49.214 1.00 74.31 73 THR A C 1
ATOM 596 O O . THR A 1 73 ? -16.388 4.600 49.245 1.00 74.31 73 THR A O 1
ATOM 599 N N . PRO A 1 74 ? -15.911 6.561 48.246 1.00 79.38 74 PRO A N 1
ATOM 600 C CA . PRO A 1 74 ? -16.877 6.376 47.169 1.00 79.38 74 PRO A CA 1
ATOM 601 C C . PRO A 1 74 ? -16.567 5.150 46.307 1.00 79.38 74 PRO A C 1
ATOM 603 O O . PRO A 1 74 ? -15.412 4.920 45.930 1.00 79.38 74 PRO A O 1
ATOM 606 N N . ARG A 1 75 ? -17.607 4.406 45.929 1.00 81.88 75 ARG A N 1
ATOM 607 C CA . ARG A 1 75 ? -17.502 3.127 45.215 1.00 81.88 75 ARG A CA 1
ATOM 608 C C . ARG A 1 75 ? -16.837 3.276 43.848 1.00 81.88 75 ARG A C 1
ATOM 610 O O . ARG A 1 75 ? -16.010 2.446 43.475 1.00 81.88 75 ARG A O 1
ATOM 617 N N . TYR A 1 76 ? -17.110 4.369 43.132 1.00 81.88 76 TYR A N 1
ATOM 618 C CA . TYR A 1 76 ? -16.484 4.636 41.830 1.00 81.88 76 TYR A CA 1
ATOM 619 C C . TYR A 1 76 ? -14.960 4.791 41.908 1.00 81.88 76 TYR A C 1
ATOM 621 O O . TYR A 1 76 ? -14.264 4.378 40.987 1.00 81.88 76 TYR A O 1
ATOM 629 N N . LYS A 1 77 ? -14.417 5.367 42.995 1.00 81.69 77 LYS A N 1
ATOM 630 C CA . LYS A 1 77 ? -12.959 5.527 43.143 1.00 81.69 77 LYS A CA 1
ATOM 631 C C . LYS A 1 77 ? -12.290 4.168 43.278 1.00 81.69 77 LYS A C 1
ATOM 633 O O . LYS A 1 77 ? -11.250 3.934 42.671 1.00 81.69 77 LYS A O 1
ATOM 638 N N . ILE A 1 78 ? -12.925 3.276 44.038 1.00 82.50 78 ILE A N 1
ATOM 639 C CA . ILE A 1 78 ? -12.471 1.898 44.213 1.00 82.50 78 ILE A CA 1
ATOM 640 C C . ILE A 1 78 ? -12.536 1.158 42.872 1.00 82.50 78 ILE A C 1
ATOM 642 O O . ILE A 1 78 ? -11.573 0.482 42.518 1.00 82.50 78 ILE A O 1
ATOM 646 N N . LEU A 1 79 ? -13.618 1.339 42.101 1.00 87.00 79 LEU A N 1
ATOM 647 C CA . LEU A 1 79 ? -13.772 0.732 40.775 1.00 87.00 79 LEU A CA 1
ATOM 648 C C . LEU A 1 79 ? -12.655 1.162 39.824 1.00 87.00 79 LEU A C 1
ATOM 650 O O . LEU A 1 79 ? -11.974 0.306 39.272 1.00 87.00 79 LEU A O 1
ATOM 654 N N . ILE A 1 80 ? -12.441 2.475 39.672 1.00 85.00 80 ILE A N 1
ATOM 655 C CA . ILE A 1 80 ? -11.403 3.029 38.790 1.00 85.00 80 ILE A CA 1
ATOM 656 C C . ILE A 1 80 ? -10.034 2.478 39.183 1.00 85.00 80 ILE A C 1
ATOM 658 O O . ILE A 1 80 ? -9.286 2.012 38.330 1.00 85.00 80 ILE A O 1
ATOM 662 N N . GLN A 1 81 ? -9.712 2.493 40.477 1.00 82.88 81 GLN A N 1
ATOM 663 C CA . GLN A 1 81 ? -8.413 2.040 40.955 1.00 82.88 81 GLN A CA 1
ATOM 664 C C . GLN A 1 81 ? -8.195 0.541 40.717 1.00 82.88 81 GLN A C 1
ATOM 666 O O . GLN A 1 81 ? -7.141 0.156 40.204 1.00 82.88 81 GLN A O 1
ATOM 671 N N . LYS A 1 82 ? -9.169 -0.307 41.082 1.00 83.00 82 LYS A N 1
ATOM 672 C CA . LYS A 1 82 ? -9.085 -1.760 40.877 1.00 83.00 82 LYS A CA 1
ATOM 673 C C . LYS A 1 82 ? -9.032 -2.098 39.381 1.00 83.00 82 LYS A C 1
ATOM 675 O O . LYS A 1 82 ? -8.197 -2.906 38.986 1.00 83.00 82 LYS A O 1
ATOM 680 N N . TYR A 1 83 ? -9.854 -1.440 38.560 1.00 87.75 83 TYR A N 1
ATOM 681 C CA . TYR A 1 83 ? -9.888 -1.649 37.112 1.00 87.75 83 TYR A CA 1
ATOM 682 C C . TYR A 1 83 ? -8.572 -1.267 36.447 1.00 87.75 83 TYR A C 1
ATOM 684 O O . TYR A 1 83 ? -7.980 -2.108 35.784 1.00 87.75 83 TYR A O 1
ATOM 692 N N . LEU A 1 84 ? -8.066 -0.049 36.675 1.00 85.56 84 LEU A N 1
ATOM 693 C CA . LEU A 1 84 ? -6.794 0.387 36.092 1.00 85.56 84 LEU A CA 1
ATOM 694 C C . LEU A 1 84 ? -5.635 -0.512 36.525 1.00 85.56 84 LEU A C 1
ATOM 696 O O . LEU A 1 84 ? -4.779 -0.832 35.710 1.00 85.56 84 LEU A O 1
ATOM 700 N N . SER A 1 85 ? -5.621 -0.959 37.784 1.00 80.75 85 SER A N 1
ATOM 701 C CA . SER A 1 85 ? -4.576 -1.867 38.268 1.00 80.75 85 SER A CA 1
ATOM 702 C C . SER A 1 85 ? -4.611 -3.214 37.537 1.00 80.75 85 SER A C 1
ATOM 704 O O . SER A 1 85 ? -3.569 -3.688 37.098 1.00 80.75 85 SER A O 1
ATOM 706 N N . ALA A 1 86 ? -5.793 -3.822 37.387 1.00 83.56 86 ALA A N 1
ATOM 707 C CA . ALA A 1 86 ? -5.955 -5.079 36.655 1.00 83.56 86 ALA A CA 1
ATOM 708 C C . ALA A 1 86 ? -5.643 -4.924 35.163 1.00 83.56 86 ALA A C 1
ATOM 710 O O . ALA A 1 86 ? -4.897 -5.725 34.606 1.00 83.56 86 ALA A O 1
ATOM 711 N N . TRP A 1 87 ? -6.185 -3.877 34.544 1.00 88.31 87 TRP A N 1
ATOM 712 C CA . TRP A 1 87 ? -6.033 -3.585 33.125 1.00 88.31 87 TRP A CA 1
ATOM 713 C C . TRP A 1 87 ? -4.564 -3.361 32.755 1.00 88.31 87 TRP A C 1
ATOM 715 O O . TRP A 1 87 ? -4.061 -4.064 31.890 1.00 88.31 87 TRP A O 1
ATOM 725 N N . ILE A 1 88 ? -3.833 -2.494 33.473 1.00 85.38 88 ILE A N 1
ATOM 726 C CA . ILE A 1 88 ? -2.405 -2.237 33.196 1.00 85.38 88 ILE A CA 1
ATOM 727 C C . ILE A 1 88 ? -1.590 -3.532 33.257 1.00 85.38 88 ILE A C 1
ATOM 729 O O . ILE A 1 88 ? -0.760 -3.777 32.388 1.00 85.38 88 ILE A O 1
ATOM 733 N N . ILE A 1 89 ? -1.819 -4.369 34.274 1.00 82.31 89 ILE A N 1
ATOM 734 C CA . ILE A 1 89 ? -1.079 -5.628 34.421 1.00 82.31 89 ILE A CA 1
ATOM 735 C C . ILE A 1 89 ? -1.367 -6.562 33.241 1.00 82.31 89 ILE A C 1
ATOM 737 O O . ILE A 1 89 ? -0.431 -7.133 32.687 1.00 82.31 89 ILE A O 1
ATOM 741 N N . CYS A 1 90 ? -2.633 -6.701 32.841 1.00 83.81 90 CYS A N 1
ATOM 742 C CA . CYS A 1 90 ? -3.008 -7.568 31.725 1.00 83.81 90 CYS A CA 1
ATOM 743 C C . CYS A 1 90 ? -2.445 -7.048 30.400 1.00 83.81 90 CYS A C 1
ATOM 745 O O . CYS A 1 90 ? -1.813 -7.809 29.677 1.00 83.81 90 CYS A O 1
ATOM 747 N N . GLU A 1 91 ? -2.586 -5.755 30.112 1.00 86.12 91 GLU A N 1
ATOM 748 C CA . GLU A 1 91 ? -2.111 -5.174 28.854 1.00 86.12 91 GLU A CA 1
ATOM 749 C C . GLU A 1 91 ? -0.581 -5.192 28.733 1.00 86.12 91 GLU A C 1
ATOM 751 O O . GLU A 1 91 ? -0.061 -5.367 27.636 1.00 86.12 91 GLU A O 1
ATOM 756 N N . ILE A 1 92 ? 0.168 -5.100 29.842 1.00 84.38 92 ILE A N 1
ATOM 757 C CA . ILE A 1 92 ? 1.626 -5.317 29.822 1.00 84.38 92 ILE A CA 1
ATOM 758 C C . ILE A 1 92 ? 1.954 -6.749 29.383 1.00 84.38 92 ILE A C 1
ATOM 760 O O . ILE A 1 92 ? 2.884 -6.950 28.602 1.00 84.38 92 ILE A O 1
ATOM 764 N N . VAL A 1 93 ? 1.197 -7.743 29.859 1.00 81.81 93 VAL A N 1
ATOM 765 C CA . VAL A 1 93 ? 1.384 -9.148 29.462 1.00 81.81 93 VAL A CA 1
ATOM 766 C C . VAL A 1 93 ? 1.031 -9.337 27.986 1.00 81.81 93 VAL A C 1
ATOM 768 O O . VAL A 1 93 ? 1.826 -9.911 27.246 1.00 81.81 93 VAL A O 1
ATOM 771 N N . VAL A 1 94 ? -0.106 -8.797 27.538 1.00 83.81 94 VAL A N 1
ATOM 772 C CA . VAL A 1 94 ? -0.526 -8.819 26.126 1.00 83.81 94 VAL A CA 1
ATOM 773 C C . VAL A 1 94 ? 0.539 -8.177 25.231 1.00 83.81 94 VAL A C 1
ATOM 775 O O . VAL A 1 94 ? 0.946 -8.768 24.231 1.00 83.81 94 VAL A O 1
ATOM 778 N N . ALA A 1 95 ? 1.054 -7.006 25.616 1.00 85.50 95 ALA A N 1
ATOM 779 C CA . ALA A 1 95 ? 2.091 -6.301 24.873 1.00 85.50 95 ALA A CA 1
ATOM 780 C C . ALA A 1 95 ? 3.409 -7.080 24.827 1.00 85.50 95 ALA A C 1
ATOM 782 O O . ALA A 1 95 ? 4.009 -7.182 23.761 1.00 85.50 95 ALA A O 1
ATOM 783 N N . ALA A 1 96 ? 3.848 -7.668 25.944 1.00 82.12 96 ALA A N 1
ATOM 784 C CA . ALA A 1 96 ? 5.058 -8.486 25.977 1.00 82.12 96 ALA A CA 1
ATOM 785 C C . ALA A 1 96 ? 4.949 -9.704 25.045 1.00 82.12 96 ALA A C 1
ATOM 787 O O . ALA A 1 96 ? 5.887 -9.997 24.30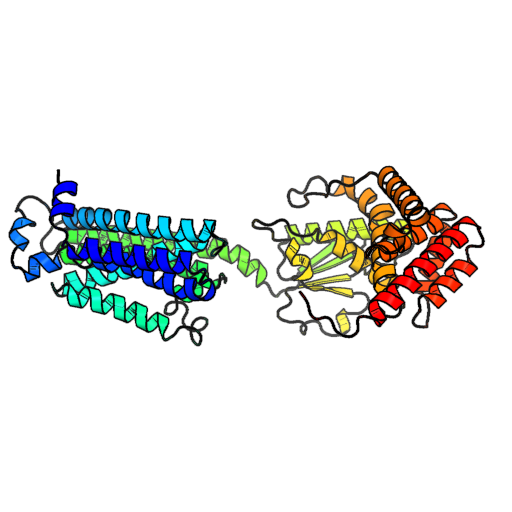1 1.00 82.12 96 ALA A O 1
ATOM 788 N N . ILE A 1 97 ? 3.790 -10.372 25.035 1.00 78.62 97 ILE A N 1
ATOM 789 C CA . ILE A 1 97 ? 3.519 -11.493 24.130 1.00 78.62 97 ILE A CA 1
ATOM 790 C C . ILE A 1 97 ? 3.553 -11.029 22.670 1.00 78.62 97 ILE A C 1
ATOM 792 O O . ILE A 1 97 ? 4.239 -11.635 21.849 1.00 78.62 97 ILE A O 1
ATOM 796 N N . TYR A 1 98 ? 2.876 -9.931 22.340 1.00 81.00 98 TYR A N 1
ATOM 797 C CA . TYR A 1 98 ? 2.854 -9.414 20.972 1.00 81.00 98 TYR A CA 1
ATOM 798 C C . TYR A 1 98 ? 4.249 -8.986 20.490 1.00 81.00 98 TYR A C 1
ATOM 800 O O . TYR A 1 98 ? 4.644 -9.305 19.373 1.00 81.00 98 TYR A O 1
ATOM 808 N N . ILE A 1 99 ? 5.035 -8.311 21.338 1.00 82.31 99 ILE A N 1
ATOM 809 C CA . ILE A 1 99 ? 6.420 -7.926 21.023 1.00 82.31 99 ILE A CA 1
ATOM 810 C C . ILE A 1 99 ? 7.270 -9.168 20.737 1.00 82.31 99 ILE A C 1
ATOM 812 O O . ILE A 1 99 ? 8.059 -9.152 19.796 1.00 82.31 99 ILE A O 1
ATOM 816 N N . SER A 1 100 ? 7.090 -10.257 21.495 1.00 77.25 100 SER A N 1
ATOM 817 C CA . SER A 1 100 ? 7.809 -11.508 21.225 1.00 77.25 100 SER A CA 1
ATOM 818 C C . SER A 1 100 ? 7.497 -12.071 19.834 1.00 77.25 100 SER A C 1
ATOM 820 O O . SER A 1 100 ? 8.411 -12.491 19.134 1.00 77.25 100 SER A O 1
ATOM 822 N N . ALA A 1 101 ? 6.244 -11.978 19.385 1.00 73.88 101 ALA A N 1
ATOM 823 C CA . ALA A 1 101 ? 5.839 -12.414 18.052 1.00 73.88 101 ALA A CA 1
ATOM 824 C C . ALA A 1 101 ? 6.398 -11.525 16.932 1.00 73.88 101 ALA A C 1
ATOM 826 O O . ALA A 1 101 ? 6.732 -12.029 15.865 1.00 73.88 101 ALA A O 1
ATOM 827 N N . VAL A 1 102 ? 6.570 -10.221 17.180 1.00 75.31 102 VAL A N 1
ATOM 828 C CA . VAL A 1 102 ? 7.275 -9.322 16.249 1.00 75.31 102 VAL A CA 1
ATOM 829 C C . VAL A 1 102 ? 8.756 -9.698 16.142 1.00 75.31 102 VAL A C 1
ATOM 831 O O . VAL A 1 102 ? 9.292 -9.757 15.040 1.00 75.31 102 VAL A O 1
ATOM 834 N N . ILE A 1 103 ? 9.418 -9.993 17.268 1.00 77.88 103 ILE A N 1
ATOM 835 C CA . ILE A 1 103 ? 10.833 -10.414 17.292 1.00 77.88 103 ILE A CA 1
ATOM 836 C C . ILE A 1 103 ? 11.031 -11.745 16.551 1.00 77.88 103 ILE A C 1
ATOM 838 O O . ILE A 1 103 ? 12.059 -11.937 15.910 1.00 77.88 103 ILE A O 1
ATOM 842 N N . MET A 1 104 ? 10.052 -12.648 16.627 1.00 70.25 104 MET A N 1
ATOM 843 C CA . MET A 1 104 ? 10.061 -13.945 15.940 1.00 70.25 104 MET A CA 1
ATOM 844 C C . MET A 1 104 ? 9.518 -13.878 14.500 1.00 70.25 104 MET A C 1
ATOM 846 O O . MET A 1 104 ? 9.302 -14.915 13.886 1.00 70.25 104 MET A O 1
ATOM 850 N N . GLU A 1 105 ? 9.296 -12.672 13.963 1.00 67.62 105 GLU A N 1
ATOM 851 C CA . GLU A 1 105 ? 8.809 -12.411 12.598 1.00 67.62 105 GLU A CA 1
ATOM 852 C C . GLU A 1 105 ? 7.400 -12.952 12.272 1.00 67.62 105 GLU A C 1
ATOM 854 O O . GLU A 1 105 ? 6.982 -12.948 11.112 1.00 67.62 105 GLU A O 1
ATOM 859 N N . PHE A 1 106 ? 6.613 -13.344 13.281 1.00 64.62 106 PHE A N 1
ATOM 860 C CA . PHE A 1 106 ? 5.204 -13.732 13.109 1.00 64.62 106 PHE A CA 1
ATOM 861 C C . PHE A 1 106 ? 4.305 -12.530 12.801 1.00 64.62 106 PHE A C 1
ATOM 863 O O . PHE A 1 106 ? 3.295 -12.667 12.114 1.00 64.62 106 PHE A O 1
ATOM 870 N N . GLU A 1 107 ? 4.691 -11.338 13.264 1.00 64.00 107 GLU A N 1
ATOM 871 C CA . GLU A 1 107 ? 4.019 -10.074 12.966 1.00 64.00 107 GLU A CA 1
ATOM 872 C C . GLU A 1 107 ? 4.979 -9.029 12.413 1.00 64.00 107 GLU A C 1
ATOM 874 O O . GLU A 1 107 ? 6.089 -8.845 12.906 1.00 64.00 107 GLU A O 1
ATOM 879 N N . LYS A 1 108 ? 4.517 -8.280 11.406 1.00 64.38 108 LYS A N 1
ATOM 880 C CA . LYS A 1 108 ? 5.334 -7.262 10.716 1.00 64.38 108 LYS A CA 1
ATOM 881 C C . LYS A 1 108 ? 5.074 -5.839 11.201 1.00 64.38 108 LYS A C 1
ATOM 883 O O . LYS A 1 108 ? 5.730 -4.909 10.746 1.00 64.38 108 LYS A O 1
ATOM 888 N N . SER A 1 109 ? 4.070 -5.631 12.057 1.00 66.75 109 SER A N 1
ATOM 889 C CA . SER A 1 109 ? 3.635 -4.286 12.436 1.00 66.75 109 SER A CA 1
ATOM 890 C C . SER A 1 109 ? 3.174 -4.187 13.884 1.00 66.75 109 SER A C 1
ATOM 892 O O . SER A 1 109 ? 2.389 -5.001 14.368 1.00 66.75 109 SER A O 1
ATOM 894 N N . PHE A 1 110 ? 3.574 -3.095 14.538 1.00 68.75 110 PHE A N 1
ATOM 895 C CA . PHE A 1 110 ? 3.058 -2.677 15.844 1.00 68.75 110 PHE A CA 1
ATOM 896 C C . PHE A 1 110 ? 1.612 -2.168 15.797 1.00 68.75 110 PHE A C 1
ATOM 898 O O . PHE A 1 110 ? 0.991 -1.978 16.838 1.00 68.75 110 PHE A O 1
ATOM 905 N N . PHE A 1 111 ? 1.044 -1.970 14.608 1.00 68.81 111 PHE A N 1
ATOM 906 C CA . PHE A 1 111 ? -0.343 -1.542 14.467 1.00 68.81 111 PHE A CA 1
ATOM 907 C C . PHE A 1 111 ? -1.337 -2.564 15.045 1.00 68.81 111 PHE A C 1
ATOM 909 O O . PHE A 1 111 ? -2.302 -2.176 15.705 1.00 68.81 111 PHE A O 1
ATOM 916 N N . GLY A 1 112 ? -1.075 -3.865 14.869 1.00 70.94 112 GLY A N 1
ATOM 917 C CA . GLY A 1 112 ? -1.929 -4.923 15.418 1.00 70.94 112 GLY A CA 1
ATOM 918 C C . GLY A 1 112 ? -1.939 -4.959 16.950 1.00 70.94 112 GLY A C 1
ATOM 919 O O . GLY A 1 112 ? -2.963 -5.295 17.539 1.00 70.94 112 GLY A O 1
ATOM 920 N N . LEU A 1 113 ? -0.874 -4.489 17.612 1.00 79.19 113 LEU A N 1
ATOM 921 C CA . LEU A 1 113 ? -0.850 -4.343 19.070 1.00 79.19 113 LEU A CA 1
ATOM 922 C C . LEU A 1 113 ? -1.888 -3.320 19.550 1.00 79.19 113 LEU A C 1
ATOM 924 O O . LEU A 1 113 ? -2.610 -3.573 20.510 1.00 79.19 113 LEU A O 1
ATOM 928 N N . MET A 1 114 ? -1.996 -2.173 18.874 1.00 79.56 114 MET A N 1
ATOM 929 C CA . MET A 1 114 ? -2.979 -1.144 19.230 1.00 79.56 114 MET A CA 1
ATOM 930 C C . MET A 1 114 ? -4.412 -1.669 19.078 1.00 79.56 114 MET A C 1
ATOM 932 O O . MET A 1 114 ? -5.247 -1.446 19.955 1.00 79.56 114 MET A O 1
ATOM 936 N N . ALA A 1 115 ? -4.689 -2.385 17.986 1.00 76.88 115 ALA A N 1
ATOM 937 C CA . ALA A 1 115 ? -5.980 -3.026 17.760 1.00 76.88 115 ALA A CA 1
ATOM 938 C C . ALA A 1 115 ? -6.313 -4.048 18.857 1.00 76.88 115 ALA A C 1
ATOM 940 O O . ALA A 1 115 ? -7.414 -4.022 19.408 1.00 76.88 115 ALA A O 1
ATOM 941 N N . LEU A 1 116 ? -5.341 -4.889 19.217 1.00 80.75 116 LEU A N 1
ATOM 942 C CA . LEU A 1 116 ? -5.487 -5.921 20.236 1.00 80.75 116 LEU A CA 1
ATOM 943 C C . LEU A 1 116 ? -5.795 -5.332 21.621 1.00 80.75 116 LEU A C 1
ATOM 945 O O . LEU A 1 116 ? -6.711 -5.802 22.295 1.00 80.75 116 LEU A O 1
ATOM 949 N N . ILE A 1 117 ? -5.090 -4.266 22.015 1.00 86.81 117 ILE A N 1
ATOM 950 C CA . ILE A 1 117 ? -5.317 -3.562 23.288 1.00 86.81 117 ILE A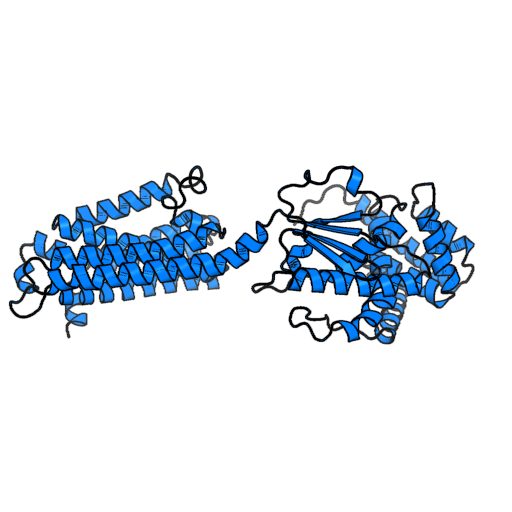 CA 1
ATOM 951 C C . ILE A 1 117 ? -6.729 -2.962 23.332 1.00 86.81 117 ILE A C 1
ATOM 953 O O . ILE A 1 117 ? -7.439 -3.096 24.332 1.00 86.81 117 ILE A O 1
ATOM 957 N N . LEU A 1 118 ? -7.169 -2.302 22.254 1.00 86.81 118 LEU A N 1
ATOM 958 C CA . LEU A 1 118 ? -8.510 -1.710 22.193 1.00 86.81 118 LEU A CA 1
ATOM 959 C C . LEU A 1 118 ? -9.593 -2.789 22.292 1.00 86.81 118 LEU A C 1
ATOM 961 O O . LEU A 1 118 ? -10.538 -2.637 23.066 1.00 86.81 118 LEU A O 1
ATOM 965 N N . TYR A 1 119 ? -9.422 -3.895 21.570 1.00 84.06 119 TYR A N 1
ATOM 966 C CA . TYR A 1 119 ? -10.356 -5.015 21.584 1.00 84.06 119 TYR A CA 1
ATOM 967 C C . TYR A 1 119 ? -10.443 -5.695 22.962 1.00 84.06 119 TYR A C 1
ATOM 969 O O . TYR A 1 119 ? -11.537 -5.831 23.517 1.00 84.06 119 TYR A O 1
ATOM 977 N N . SER A 1 120 ? -9.294 -6.015 23.567 1.00 88.56 120 SER A N 1
ATOM 978 C CA . SER A 1 120 ? -9.179 -6.511 24.950 1.00 88.56 120 SER A CA 1
ATOM 979 C C . SER A 1 120 ? -9.916 -5.599 25.941 1.00 88.56 120 SER A C 1
ATOM 981 O O . SER A 1 120 ? -10.698 -6.063 26.776 1.00 88.56 120 SER A O 1
ATOM 983 N N . THR A 1 121 ? -9.749 -4.281 25.786 1.00 91.56 121 THR A N 1
ATOM 984 C CA . THR A 1 121 ? -10.387 -3.268 26.640 1.00 91.56 121 THR A CA 1
ATOM 985 C C . THR A 1 121 ? -11.910 -3.221 26.474 1.00 91.56 121 THR A C 1
ATOM 987 O O . THR A 1 121 ? -12.639 -3.011 27.446 1.00 91.56 121 THR A O 1
ATOM 990 N N . VAL A 1 122 ? -12.432 -3.408 25.258 1.00 90.19 122 VAL A N 1
ATOM 991 C CA . VAL A 1 122 ? -13.885 -3.474 25.027 1.00 90.19 122 VAL A CA 1
ATOM 992 C C . VAL A 1 122 ? -14.471 -4.701 25.726 1.00 90.19 122 VAL A C 1
ATOM 994 O O . VAL A 1 122 ? -15.427 -4.570 26.495 1.00 90.19 122 VAL A O 1
ATOM 997 N N . LEU A 1 123 ? -13.869 -5.877 25.528 1.00 89.69 123 LEU A N 1
ATOM 998 C CA . LEU A 1 123 ? -14.338 -7.121 26.142 1.00 89.69 123 LEU A CA 1
ATOM 999 C C . LEU A 1 123 ? -14.298 -7.064 27.674 1.00 89.69 123 LEU A C 1
ATOM 1001 O O . LEU A 1 123 ? -15.256 -7.476 28.335 1.00 89.69 123 LEU A O 1
ATOM 1005 N N . SER A 1 124 ? -13.231 -6.505 28.253 1.00 92.69 124 SER A N 1
ATOM 1006 C CA . SER A 1 124 ? -13.096 -6.349 29.704 1.00 92.69 124 SER A CA 1
ATOM 1007 C C . SER A 1 124 ? -14.175 -5.442 30.298 1.00 92.69 124 SER A C 1
ATOM 1009 O O . SER A 1 124 ? -14.748 -5.749 31.346 1.00 92.69 124 SER A O 1
ATOM 1011 N N . LEU A 1 125 ? -14.506 -4.338 29.622 1.00 93.38 125 LEU A N 1
ATOM 1012 C CA . LEU A 1 125 ? -15.545 -3.413 30.072 1.00 93.38 125 LEU A CA 1
ATOM 1013 C C . LEU A 1 125 ? -16.958 -3.986 29.929 1.00 93.38 125 LEU A C 1
ATOM 1015 O O . LEU A 1 125 ? -17.807 -3.692 30.776 1.00 93.38 125 LEU A O 1
ATOM 1019 N N . ILE A 1 126 ? -17.212 -4.808 28.905 1.00 92.06 126 ILE A N 1
ATOM 1020 C CA . ILE A 1 126 ? -18.474 -5.547 28.747 1.00 92.06 126 ILE A CA 1
ATOM 1021 C C . ILE A 1 126 ? -18.631 -6.565 29.877 1.00 92.06 126 ILE A C 1
ATOM 1023 O O . ILE A 1 126 ? -19.673 -6.592 30.533 1.00 92.06 126 ILE A O 1
ATOM 1027 N N . ALA A 1 127 ? -17.592 -7.354 30.157 1.00 90.00 127 ALA A N 1
ATOM 1028 C CA . ALA A 1 127 ? -17.624 -8.316 31.254 1.00 90.00 127 ALA A CA 1
ATOM 1029 C C . ALA A 1 127 ? -17.914 -7.627 32.592 1.00 90.00 127 ALA A C 1
ATOM 1031 O O . ALA A 1 127 ? -18.809 -8.035 33.333 1.00 90.00 127 ALA A O 1
ATOM 1032 N N . LEU A 1 128 ? -17.209 -6.527 32.863 1.00 92.19 128 LEU A N 1
ATOM 1033 C CA . LEU A 1 128 ? -17.417 -5.714 34.054 1.00 92.19 128 LEU A CA 1
ATOM 1034 C C . LEU A 1 128 ? -18.844 -5.142 34.128 1.00 92.19 128 LEU A C 1
ATOM 1036 O O . LEU A 1 128 ? -19.444 -5.150 35.203 1.00 92.19 128 LEU A O 1
ATOM 1040 N N . LEU A 1 129 ? -19.409 -4.691 33.003 1.00 92.38 129 LEU A N 1
ATOM 1041 C CA . LEU A 1 129 ? -20.762 -4.136 32.937 1.00 92.38 129 LEU A CA 1
ATOM 1042 C C . LEU A 1 129 ? -21.807 -5.165 33.372 1.00 92.38 129 LEU A C 1
ATOM 1044 O O . LEU A 1 129 ? -22.607 -4.896 34.268 1.00 92.38 129 LEU A O 1
ATOM 1048 N N . PHE A 1 130 ? -21.780 -6.355 32.774 1.00 90.25 130 PHE A N 1
ATOM 1049 C CA . PHE A 1 130 ? -22.737 -7.416 33.085 1.00 90.25 130 PHE A CA 1
ATOM 1050 C C . PHE A 1 130 ? -22.553 -7.971 34.503 1.00 90.25 130 PHE A C 1
ATOM 1052 O O . PHE A 1 130 ? -23.550 -8.220 35.192 1.00 90.25 130 PHE A O 1
ATOM 1059 N N . SER A 1 131 ? -21.311 -8.073 34.986 1.00 88.50 131 SER A N 1
ATOM 1060 C CA . SER A 1 131 ? -21.027 -8.390 36.390 1.00 88.50 131 SER A CA 1
ATOM 1061 C C . SER A 1 131 ? -21.600 -7.341 37.345 1.00 88.50 131 SER A C 1
ATOM 1063 O O . SER A 1 131 ? -22.203 -7.699 38.353 1.00 88.50 131 SER A O 1
ATOM 1065 N N . ASN A 1 132 ? -21.483 -6.048 37.028 1.00 87.06 132 ASN A N 1
ATOM 1066 C CA . ASN A 1 132 ? -22.017 -4.964 37.859 1.00 87.06 132 ASN A CA 1
ATOM 1067 C C . ASN A 1 132 ? -23.553 -4.904 37.853 1.00 87.06 132 ASN A C 1
ATOM 1069 O O . ASN A 1 132 ? -24.149 -4.565 38.873 1.00 87.06 132 ASN A O 1
ATOM 1073 N N . ILE A 1 133 ? -24.203 -5.230 36.728 1.00 86.62 133 ILE A N 1
ATOM 1074 C CA . ILE A 1 133 ? -25.672 -5.283 36.629 1.00 86.62 133 ILE A CA 1
ATOM 1075 C C . ILE A 1 133 ? -26.230 -6.434 37.468 1.00 86.62 133 ILE A C 1
ATOM 1077 O O . ILE A 1 133 ? -27.203 -6.258 38.200 1.00 86.62 133 ILE A O 1
ATOM 1081 N N . THR A 1 134 ? -25.639 -7.620 37.334 1.00 86.19 134 THR A N 1
ATOM 1082 C CA . THR A 1 134 ? -26.196 -8.852 37.912 1.00 86.19 134 THR A CA 1
ATOM 1083 C C . THR A 1 134 ? -25.649 -9.182 39.293 1.00 86.19 134 THR A C 1
ATOM 1085 O O . THR A 1 134 ? -26.226 -10.008 39.998 1.00 86.19 134 THR A O 1
ATOM 1088 N N . GLY A 1 135 ? -24.528 -8.566 39.672 1.00 80.75 135 GLY A N 1
ATOM 1089 C CA . GLY A 1 135 ? -23.749 -8.942 40.844 1.00 80.75 135 GLY A CA 1
ATOM 1090 C C . GLY A 1 135 ? -23.082 -10.312 40.714 1.00 80.75 135 GLY A C 1
ATOM 1091 O O . GLY A 1 135 ? -22.587 -10.800 41.721 1.00 80.75 135 GLY A O 1
ATOM 1092 N N . LYS A 1 136 ? -23.085 -10.939 39.524 1.00 81.31 136 LYS A N 1
ATOM 1093 C CA . LYS A 1 136 ? -22.579 -12.300 39.303 1.00 81.31 136 LYS A CA 1
ATOM 1094 C C . LYS A 1 136 ? -21.405 -12.341 38.334 1.00 81.31 136 LYS A C 1
ATOM 1096 O O . LYS A 1 136 ? -21.524 -11.906 37.190 1.00 81.31 136 LYS A O 1
ATOM 1101 N N . THR A 1 137 ? -20.308 -12.959 38.759 1.00 80.06 137 THR A N 1
ATOM 1102 C CA . THR A 1 137 ? -19.040 -12.994 38.015 1.00 80.06 137 THR A CA 1
ATOM 1103 C C . THR A 1 137 ? -19.166 -13.822 36.732 1.00 80.06 137 THR A C 1
ATOM 1105 O O . THR A 1 137 ? -18.720 -13.412 35.661 1.00 80.06 137 THR A O 1
ATOM 1108 N N . LEU A 1 138 ? -19.851 -14.969 36.818 1.00 81.25 138 LEU A N 1
ATOM 1109 C CA . LEU A 1 138 ? -20.054 -15.874 35.680 1.00 81.25 138 LEU A CA 1
ATOM 1110 C C . LEU A 1 138 ? -20.867 -15.238 34.546 1.00 81.25 138 LEU A C 1
ATOM 1112 O O . LEU A 1 138 ? -20.621 -15.541 33.381 1.00 81.25 138 LEU A O 1
ATOM 1116 N N . VAL A 1 139 ? -21.814 -14.351 34.868 1.00 84.62 139 VAL A N 1
ATOM 1117 C CA . VAL A 1 139 ? -22.624 -13.672 33.845 1.00 84.62 139 VAL A CA 1
ATOM 1118 C C . VAL A 1 139 ? -21.776 -12.667 33.068 1.00 84.62 139 VAL A C 1
ATOM 1120 O O . VAL A 1 139 ? -21.895 -12.593 31.847 1.00 84.62 139 VAL A O 1
ATOM 1123 N N . GLY A 1 140 ? -20.877 -11.947 33.748 1.00 84.56 140 GLY A N 1
ATOM 1124 C CA . GLY A 1 140 ? -19.912 -11.067 33.091 1.00 84.56 140 GLY A CA 1
ATOM 1125 C C . GLY A 1 140 ? -18.993 -11.816 32.130 1.00 84.56 140 GLY A C 1
ATOM 1126 O O . GLY A 1 140 ? -18.872 -11.433 30.967 1.00 84.56 140 GLY A O 1
ATOM 1127 N N . TYR A 1 141 ? -18.402 -12.926 32.582 1.00 84.31 141 TYR A N 1
ATOM 1128 C CA . TYR A 1 141 ? -17.563 -13.768 31.722 1.00 84.31 141 TYR A CA 1
ATOM 1129 C C . TYR A 1 141 ? -18.340 -14.328 30.531 1.00 84.31 141 TYR A C 1
ATOM 1131 O O . TYR A 1 141 ? -17.871 -14.242 29.398 1.00 84.31 141 TYR A O 1
ATOM 1139 N N . GLY A 1 142 ? -19.546 -14.849 30.775 1.00 81.38 142 GLY A N 1
ATOM 1140 C CA . GLY A 1 142 ? -20.405 -15.395 29.731 1.00 81.38 142 GLY A CA 1
ATOM 1141 C C . GLY A 1 142 ? -20.739 -14.372 28.647 1.00 81.38 142 GLY A C 1
ATOM 1142 O O . GLY A 1 142 ? -20.660 -14.705 27.469 1.00 81.38 142 GLY A O 1
ATOM 1143 N N . ALA A 1 143 ? -21.046 -13.123 29.013 1.00 87.06 143 ALA A N 1
ATOM 1144 C CA . ALA A 1 143 ? -21.367 -12.068 28.051 1.00 87.06 143 ALA A CA 1
ATOM 1145 C C . ALA A 1 143 ? -20.187 -11.743 27.120 1.00 87.06 143 ALA A C 1
ATOM 1147 O O . ALA A 1 143 ? -20.353 -11.720 25.900 1.00 87.06 143 ALA A O 1
ATOM 1148 N N . ALA A 1 144 ? -18.990 -11.542 27.678 1.00 87.50 144 ALA A N 1
ATOM 1149 C CA . ALA A 1 144 ? -17.811 -11.218 26.877 1.00 87.50 144 ALA A CA 1
ATOM 1150 C C . ALA A 1 144 ? -17.345 -12.405 26.013 1.00 87.50 144 ALA A C 1
ATOM 1152 O O . ALA A 1 144 ? -17.024 -12.214 24.843 1.00 87.50 144 ALA A O 1
ATOM 1153 N N . LEU A 1 145 ? -17.385 -13.635 26.542 1.00 85.31 145 LEU A N 1
ATOM 1154 C CA . LEU A 1 145 ? -17.063 -14.847 25.774 1.00 85.31 145 LEU A CA 1
ATOM 1155 C C . LEU A 1 145 ? -18.085 -15.128 24.665 1.00 85.31 145 LEU A C 1
ATOM 1157 O O . LEU A 1 145 ? -17.712 -15.591 23.589 1.00 85.31 145 LEU A O 1
ATOM 1161 N N . SER A 1 146 ? -19.367 -14.834 24.897 1.00 83.06 146 SER A N 1
ATOM 1162 C CA . SER A 1 146 ? -20.408 -14.968 23.869 1.00 83.06 146 SER A CA 1
ATOM 1163 C C . SER A 1 146 ? -20.175 -13.986 22.725 1.00 83.06 146 SER A C 1
ATOM 1165 O O . SER A 1 146 ? -20.273 -14.369 21.566 1.00 83.06 146 SER A O 1
ATOM 1167 N N . LEU A 1 147 ? -19.812 -12.739 23.037 1.00 83.50 147 LEU A N 1
ATOM 1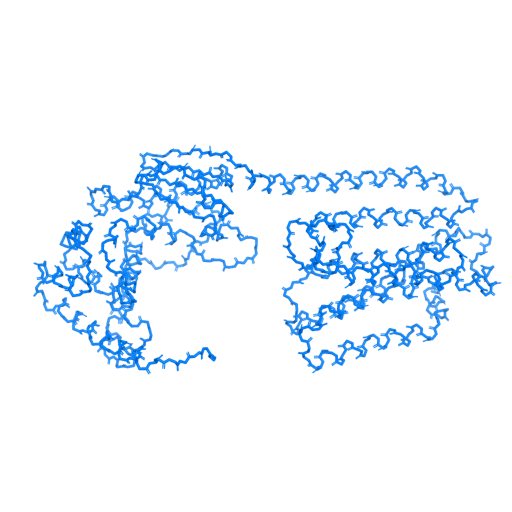168 C CA . LEU A 1 147 ? -19.489 -11.742 22.017 1.00 83.50 147 LEU A CA 1
ATOM 1169 C C . LEU A 1 147 ? -18.242 -12.141 21.218 1.00 83.50 147 LEU A C 1
ATOM 1171 O O . LEU A 1 147 ? -18.292 -12.179 19.995 1.00 83.50 147 LEU A O 1
ATOM 1175 N N . TRP A 1 148 ? -17.172 -12.545 21.903 1.00 84.06 148 TRP A N 1
ATOM 1176 C CA . TRP A 1 148 ? -15.958 -13.045 21.255 1.00 84.06 148 TRP A CA 1
ATOM 1177 C C . TRP A 1 148 ? -16.221 -14.267 20.359 1.00 84.06 148 TRP A C 1
ATOM 1179 O O . TRP A 1 148 ? -15.764 -14.320 19.220 1.00 84.06 148 TRP A O 1
ATOM 1189 N N . SER A 1 149 ? -16.990 -15.249 20.842 1.00 77.31 149 SER A N 1
ATOM 1190 C CA . SER A 1 149 ? -17.301 -16.460 20.066 1.00 77.31 149 SER A CA 1
ATOM 1191 C C . SER A 1 149 ? -18.198 -16.174 18.862 1.00 77.31 149 SER A C 1
ATOM 1193 O O . SER A 1 149 ? -17.957 -16.729 17.794 1.00 77.31 149 SER A O 1
ATOM 1195 N N . LEU A 1 150 ? -19.179 -15.274 18.992 1.00 75.62 150 LEU A N 1
ATOM 1196 C CA . LEU A 1 150 ? -19.990 -14.812 17.863 1.00 75.62 150 LEU A CA 1
ATOM 1197 C C . LEU A 1 150 ? -19.118 -14.165 16.782 1.00 75.62 150 LEU A C 1
ATOM 1199 O O . LEU A 1 150 ? -19.262 -14.497 15.608 1.00 75.62 150 LEU A O 1
ATOM 1203 N N . GLU A 1 151 ? -18.175 -13.306 17.165 1.00 71.88 151 GLU A N 1
ATOM 1204 C CA . GLU A 1 151 ? -17.247 -12.675 16.221 1.00 71.88 151 GLU A CA 1
ATOM 1205 C C . GLU A 1 151 ? -16.345 -13.705 15.516 1.00 71.88 151 GLU A C 1
ATOM 1207 O O . GLU A 1 151 ? -16.145 -13.616 14.305 1.00 71.88 151 GLU A O 1
ATOM 1212 N N . MET A 1 152 ? -15.886 -14.740 16.231 1.00 69.62 152 MET A N 1
ATOM 1213 C CA . MET A 1 152 ? -15.117 -15.857 15.654 1.00 69.62 152 MET A CA 1
ATOM 1214 C C . MET A 1 152 ? -15.930 -16.758 14.715 1.00 69.62 152 MET A C 1
ATOM 1216 O O . MET A 1 152 ? -15.357 -17.403 13.837 1.00 69.62 152 MET A O 1
ATOM 1220 N N . MET A 1 153 ? -17.253 -16.834 14.881 1.00 66.75 153 MET A N 1
ATOM 1221 C CA . MET A 1 153 ? -18.130 -17.629 14.011 1.00 66.75 153 MET A CA 1
ATOM 1222 C C . MET A 1 153 ? -18.565 -16.867 12.753 1.00 66.75 153 MET A C 1
ATOM 1224 O O . MET A 1 153 ? -18.756 -17.471 11.701 1.00 66.75 153 MET A O 1
ATOM 1228 N N . LEU A 1 154 ? -18.691 -15.540 12.828 1.00 59.81 154 LEU A N 1
ATOM 1229 C CA . LEU A 1 154 ? -19.148 -14.672 11.728 1.00 59.81 154 LEU A CA 1
ATOM 1230 C C . LEU A 1 154 ? -18.014 -14.267 10.750 1.00 59.81 154 LEU A C 1
ATOM 1232 O O . LEU A 1 154 ? -18.192 -13.414 9.880 1.00 59.81 154 LEU A O 1
ATOM 1236 N N . ASN A 1 155 ? -16.863 -14.932 10.875 1.00 51.97 155 ASN A N 1
ATOM 1237 C CA . ASN A 1 155 ? -15.494 -14.439 10.695 1.00 51.97 155 ASN A CA 1
ATOM 1238 C C . ASN A 1 155 ? -15.019 -14.116 9.261 1.00 51.97 155 ASN A C 1
ATOM 1240 O O . ASN A 1 155 ? -13.950 -13.550 9.090 1.00 51.97 155 ASN A O 1
ATOM 1244 N N . THR A 1 156 ? -15.785 -14.412 8.211 1.00 49.12 156 THR A N 1
ATOM 1245 C CA . THR A 1 156 ? -15.340 -14.139 6.821 1.00 49.12 156 THR A CA 1
ATOM 1246 C C . THR A 1 156 ? -16.438 -13.597 5.919 1.00 49.12 156 THR A C 1
ATOM 1248 O O . THR A 1 156 ? -16.201 -12.677 5.142 1.00 49.12 156 THR A O 1
ATOM 1251 N N . ASN A 1 157 ? -17.667 -14.087 6.058 1.00 47.09 157 ASN A N 1
ATOM 1252 C CA . ASN A 1 157 ? -18.738 -13.765 5.112 1.00 47.09 157 ASN A CA 1
ATOM 1253 C C . ASN A 1 157 ? -19.367 -12.375 5.319 1.00 47.09 157 ASN A C 1
ATOM 1255 O O . ASN A 1 157 ? -20.095 -11.910 4.447 1.00 47.09 157 ASN A O 1
ATOM 1259 N N . TRP A 1 158 ? -19.170 -11.745 6.484 1.00 50.75 158 TRP A N 1
ATOM 1260 C CA . TRP A 1 158 ? -19.928 -10.549 6.883 1.00 50.75 158 TRP A CA 1
ATOM 1261 C C . TRP A 1 158 ? -19.066 -9.308 7.141 1.00 50.75 158 TRP A C 1
ATOM 1263 O O . TRP A 1 158 ? -19.633 -8.222 7.267 1.00 50.75 158 TRP A O 1
ATOM 1273 N N . HIS A 1 159 ? -17.735 -9.430 7.175 1.00 50.81 159 HIS A N 1
ATOM 1274 C CA . HIS A 1 159 ? -16.834 -8.363 7.631 1.00 50.81 159 HIS A CA 1
ATOM 1275 C C . HIS A 1 159 ? -16.969 -7.049 6.836 1.00 50.81 159 HIS A C 1
ATOM 1277 O O . HIS A 1 159 ? -17.009 -5.977 7.445 1.00 50.81 159 HIS A O 1
ATOM 1283 N N . GLU A 1 160 ? -17.177 -7.133 5.515 1.00 51.72 160 GLU A N 1
ATOM 1284 C CA . GLU A 1 160 ? -17.414 -5.967 4.648 1.00 51.72 160 GLU A CA 1
ATOM 1285 C C . GLU A 1 160 ? -18.803 -5.336 4.846 1.00 51.72 160 GLU A C 1
ATOM 1287 O O . GLU A 1 160 ? -18.964 -4.121 4.731 1.00 51.72 160 GLU A O 1
ATOM 1292 N N . SER A 1 161 ? -19.816 -6.162 5.127 1.00 50.41 161 SER A N 1
ATOM 1293 C CA . SER A 1 161 ? -21.231 -5.754 5.197 1.00 50.41 161 SER A CA 1
ATOM 1294 C C . SER A 1 161 ? -21.662 -5.263 6.582 1.00 50.41 161 SER A C 1
ATOM 1296 O O . SER A 1 161 ? -22.571 -4.443 6.693 1.00 50.41 161 SER A O 1
ATOM 1298 N N . HIS A 1 162 ? -20.998 -5.737 7.639 1.00 54.41 162 HIS A N 1
ATOM 1299 C CA . HIS A 1 162 ? -21.314 -5.425 9.033 1.00 54.41 162 HIS A CA 1
ATOM 1300 C C . HIS A 1 162 ? -20.035 -5.084 9.812 1.00 54.41 162 HIS A C 1
ATOM 1302 O O . HIS A 1 162 ? -19.654 -5.799 10.743 1.00 54.41 162 HIS A O 1
ATOM 1308 N N . PRO A 1 163 ? -19.357 -3.976 9.463 1.00 51.53 163 PRO A N 1
ATOM 1309 C CA . PRO A 1 163 ? -18.001 -3.714 9.928 1.00 51.53 163 PRO A CA 1
ATOM 1310 C C . PRO A 1 163 ? -17.875 -3.510 11.443 1.00 51.53 163 PRO A C 1
ATOM 1312 O O . PRO A 1 163 ? -16.830 -3.814 12.016 1.00 51.53 163 PRO A O 1
ATOM 1315 N N . LEU A 1 164 ? -18.962 -3.073 12.088 1.00 53.78 164 LEU A N 1
ATOM 1316 C CA . LEU A 1 164 ? -19.074 -2.907 13.541 1.00 53.78 164 LEU A CA 1
ATOM 1317 C C . LEU A 1 164 ? -19.268 -4.228 14.305 1.00 53.78 164 LEU A C 1
ATOM 1319 O O . LEU A 1 164 ? -19.060 -4.251 15.512 1.00 53.78 164 LEU A O 1
ATOM 1323 N N . LEU A 1 165 ? -19.686 -5.305 13.629 1.00 54.41 165 LEU A N 1
ATOM 1324 C CA . LEU A 1 165 ? -19.867 -6.643 14.215 1.00 54.41 165 LEU A CA 1
ATOM 1325 C C . LEU A 1 165 ? -18.680 -7.574 13.929 1.00 54.41 165 LEU A C 1
ATOM 1327 O O . LEU A 1 165 ? -18.599 -8.652 14.500 1.00 54.41 165 LEU A O 1
ATOM 1331 N N . ALA A 1 166 ? -17.766 -7.161 13.050 1.00 56.91 166 ALA A N 1
ATOM 1332 C CA . ALA A 1 166 ? -16.558 -7.893 12.675 1.00 56.91 166 ALA A CA 1
ATOM 1333 C C . ALA A 1 166 ? -15.300 -7.080 13.024 1.00 56.91 166 ALA A C 1
ATOM 1335 O O . ALA A 1 166 ? -14.349 -7.004 12.243 1.00 56.91 166 ALA A O 1
ATOM 1336 N N . LEU A 1 167 ? -15.323 -6.413 14.184 1.00 61.44 167 LEU A N 1
ATOM 1337 C CA . LEU A 1 167 ? -14.292 -5.460 14.601 1.00 61.44 167 LEU A CA 1
ATOM 1338 C C . LEU A 1 167 ? -12.899 -6.098 14.604 1.00 61.44 167 LEU A C 1
ATOM 1340 O O . LEU A 1 167 ? -11.985 -5.521 14.025 1.00 61.44 167 LEU A O 1
ATOM 1344 N N . ASN A 1 168 ? -12.752 -7.298 15.171 1.00 59.84 168 ASN A N 1
ATOM 1345 C CA . ASN A 1 168 ? -11.466 -7.995 15.259 1.00 59.84 168 ASN A CA 1
ATOM 1346 C C . ASN A 1 168 ? -10.856 -8.294 13.867 1.00 59.84 168 ASN A C 1
ATOM 1348 O O . ASN A 1 168 ? -9.699 -7.977 13.611 1.00 59.84 168 ASN A O 1
ATOM 1352 N N . ILE A 1 169 ? -11.659 -8.779 12.915 1.00 58.03 169 ILE A N 1
ATOM 1353 C CA . ILE A 1 169 ? -11.211 -9.121 11.547 1.00 58.03 169 ILE A CA 1
ATOM 1354 C C . ILE A 1 169 ? -10.850 -7.880 10.748 1.00 58.03 169 ILE A C 1
ATOM 1356 O O . ILE A 1 169 ? -9.782 -7.795 10.143 1.00 58.03 169 ILE A O 1
ATOM 1360 N N . ASN A 1 170 ? -11.728 -6.880 10.787 1.00 55.09 170 ASN A N 1
ATOM 1361 C CA . ASN A 1 170 ? -11.508 -5.651 10.050 1.00 55.09 170 ASN A CA 1
ATOM 1362 C C . ASN A 1 170 ? -10.286 -4.894 10.556 1.00 55.09 170 ASN A C 1
ATOM 1364 O O . ASN A 1 170 ? -9.689 -4.165 9.779 1.00 55.09 170 ASN A O 1
ATOM 1368 N N . LEU A 1 171 ? -9.905 -5.040 11.828 1.00 55.38 171 LEU A N 1
ATOM 1369 C CA . LEU A 1 171 ? -8.666 -4.467 12.355 1.00 55.38 171 LEU A CA 1
ATOM 1370 C C . LEU A 1 171 ? -7.411 -5.158 11.804 1.00 55.38 171 LEU A C 1
ATOM 1372 O O . LEU A 1 171 ? -6.355 -4.527 11.718 1.00 55.38 171 LEU A O 1
ATOM 1376 N N . LEU A 1 172 ? -7.533 -6.424 11.406 1.00 53.91 172 LEU A N 1
ATOM 1377 C CA . LEU A 1 172 ? -6.435 -7.276 10.956 1.00 53.91 172 LEU A CA 1
ATOM 1378 C C . LEU A 1 172 ? -6.246 -7.246 9.426 1.00 53.91 172 LEU A C 1
ATOM 1380 O O . LEU A 1 172 ? -5.111 -7.338 8.962 1.00 53.91 172 LEU A O 1
ATOM 1384 N N . GLU A 1 173 ? -7.301 -6.996 8.639 1.00 51.19 173 GLU A N 1
ATOM 1385 C CA . GLU A 1 173 ? -7.231 -6.894 7.165 1.00 51.19 173 GLU A CA 1
ATOM 1386 C C . GLU A 1 173 ? -6.653 -5.569 6.612 1.00 51.19 173 GLU A C 1
ATOM 1388 O O . GLU A 1 173 ? -6.480 -5.414 5.401 1.00 51.19 173 GLU A O 1
ATOM 1393 N N . LYS A 1 174 ? -6.291 -4.605 7.472 1.00 52.59 174 LYS A N 1
ATOM 1394 C CA . LYS A 1 174 ? -5.546 -3.374 7.098 1.00 52.59 174 LYS A CA 1
ATOM 1395 C C . LYS A 1 174 ? -6.200 -2.529 5.974 1.00 52.59 174 LYS A C 1
ATOM 1397 O O . LYS A 1 174 ? -5.508 -1.822 5.240 1.00 52.59 174 LYS A O 1
ATOM 1402 N N . SER A 1 175 ? -7.532 -2.554 5.848 1.00 48.22 175 SER A N 1
ATOM 1403 C CA . SER A 1 175 ? -8.311 -1.742 4.897 1.00 48.22 175 SER A CA 1
ATOM 1404 C C . SER A 1 175 ? -8.737 -0.365 5.460 1.00 48.22 175 SER A C 1
ATOM 1406 O O . SER A 1 175 ? -8.592 -0.066 6.640 1.00 48.22 175 SER A O 1
ATOM 1408 N N . VAL A 1 176 ? -9.310 0.513 4.629 1.00 48.22 176 VAL A N 1
ATOM 1409 C CA . VAL A 1 176 ? -9.866 1.825 5.048 1.00 48.22 176 VAL A CA 1
ATOM 1410 C C . VAL A 1 176 ? -10.904 1.705 6.180 1.00 48.22 176 VAL A C 1
ATOM 1412 O O . VAL A 1 176 ? -11.009 2.601 7.021 1.00 48.22 176 VAL A O 1
ATOM 1415 N N . GLN A 1 177 ? -11.623 0.583 6.257 1.00 55.34 177 GLN A N 1
ATOM 1416 C CA . GLN A 1 177 ? -12.606 0.319 7.312 1.00 55.34 177 GLN A CA 1
ATOM 1417 C C . GLN A 1 177 ? -11.956 0.180 8.705 1.00 55.34 177 GLN A C 1
ATOM 1419 O O . GLN A 1 177 ? -12.589 0.521 9.704 1.00 55.34 177 GLN A O 1
ATOM 1424 N N . VAL A 1 178 ? -10.670 -0.191 8.786 1.00 59.56 178 VAL A N 1
ATOM 1425 C CA . VAL A 1 178 ? -9.897 -0.337 10.037 1.00 59.56 178 VAL A CA 1
ATOM 1426 C C . VAL A 1 178 ? -9.920 0.935 10.888 1.00 59.56 178 VAL A C 1
ATOM 1428 O O . VAL A 1 178 ? -10.173 0.880 12.089 1.00 59.56 178 VAL A O 1
ATOM 1431 N N . TRP A 1 179 ? -9.654 2.101 10.293 1.00 60.94 179 TRP A N 1
ATOM 1432 C CA . TRP A 1 179 ? -9.546 3.355 11.050 1.00 60.94 179 TRP A CA 1
ATOM 1433 C C . TRP A 1 179 ? -10.901 3.835 11.570 1.00 60.94 179 TRP A C 1
ATOM 1435 O O . TRP A 1 179 ? -10.974 4.377 12.672 1.00 60.94 179 TRP A O 1
ATOM 1445 N N . SER A 1 180 ? -11.975 3.591 10.811 1.00 64.31 180 SER A N 1
ATOM 1446 C CA . SER A 1 180 ? -13.345 3.814 11.288 1.00 64.31 180 SER A CA 1
ATOM 1447 C C . SER A 1 180 ? -13.625 2.969 12.533 1.00 64.31 180 SER A C 1
ATOM 1449 O O . SER A 1 180 ? -14.106 3.485 13.540 1.00 64.31 180 SER A O 1
ATOM 1451 N N . ASN A 1 181 ? -13.218 1.697 12.499 1.00 68.06 181 ASN A N 1
ATOM 1452 C CA . ASN A 1 181 ? -13.399 0.754 13.598 1.00 68.06 181 ASN A CA 1
ATOM 1453 C C . ASN A 1 181 ? -12.575 1.123 14.838 1.00 68.06 181 ASN A C 1
ATOM 1455 O O . ASN A 1 181 ? -13.090 1.051 15.951 1.00 68.06 181 ASN A O 1
ATOM 1459 N N . ILE A 1 182 ? -11.333 1.590 14.672 1.00 74.50 182 ILE A N 1
ATOM 1460 C CA . ILE A 1 182 ? -10.500 2.076 15.786 1.00 74.50 182 ILE A CA 1
ATOM 1461 C C . ILE A 1 182 ? -11.157 3.270 16.477 1.00 74.50 182 ILE A C 1
ATOM 1463 O O . ILE A 1 182 ? -11.300 3.281 17.700 1.00 74.50 182 ILE A O 1
ATOM 1467 N N . LEU A 1 183 ? -11.575 4.272 15.701 1.00 76.62 183 LEU A N 1
ATOM 1468 C CA . LEU A 1 183 ? -12.204 5.474 16.247 1.00 76.62 183 LEU A CA 1
ATOM 1469 C C . LEU A 1 183 ? -13.533 5.143 16.932 1.00 76.62 183 LEU A C 1
ATOM 1471 O O . LEU A 1 183 ? -13.809 5.655 18.017 1.00 76.62 183 LEU A O 1
ATOM 1475 N N . PHE A 1 184 ? -14.316 4.231 16.352 1.00 77.00 184 PHE A N 1
ATOM 1476 C CA . PHE A 1 184 ? -15.526 3.711 16.978 1.00 77.00 184 PHE A CA 1
ATOM 1477 C C . PHE A 1 184 ? -15.232 3.008 18.310 1.00 77.00 184 PHE A C 1
ATOM 1479 O O . PHE A 1 184 ? -15.897 3.299 19.302 1.00 77.00 184 PHE A O 1
ATOM 1486 N N . MET A 1 185 ? -14.219 2.137 18.375 1.00 80.81 185 MET A N 1
ATOM 1487 C CA . MET A 1 185 ? -13.844 1.452 19.617 1.00 80.81 185 MET A CA 1
ATOM 1488 C C . MET A 1 185 ? -13.423 2.429 20.715 1.00 80.81 185 MET A C 1
ATOM 1490 O O . MET A 1 185 ? -13.804 2.238 21.866 1.00 80.81 185 MET A O 1
ATOM 1494 N N . ILE A 1 186 ? -12.698 3.502 20.382 1.00 85.38 186 ILE A N 1
ATOM 1495 C CA . ILE A 1 186 ? -12.337 4.547 21.354 1.00 85.38 186 ILE A CA 1
ATOM 1496 C C . ILE A 1 186 ? -13.601 5.180 21.955 1.00 85.38 186 ILE A C 1
ATOM 1498 O O . ILE A 1 186 ? -13.711 5.311 23.176 1.00 85.38 186 ILE A O 1
ATOM 1502 N N . VAL A 1 187 ? -14.580 5.529 21.115 1.00 84.56 187 VAL A N 1
ATOM 1503 C CA . VAL A 1 187 ? -15.868 6.075 21.573 1.00 84.56 187 VAL A CA 1
ATOM 1504 C C . VAL A 1 187 ? -16.635 5.045 22.410 1.00 84.56 187 VAL A C 1
ATOM 1506 O O . VAL A 1 187 ? -17.144 5.379 23.482 1.00 84.56 187 VAL A O 1
ATOM 1509 N N . LEU A 1 188 ? -16.673 3.783 21.976 1.00 86.94 188 LEU A N 1
ATOM 1510 C CA . LEU A 1 188 ? -17.350 2.695 22.680 1.00 86.94 188 LEU A CA 1
ATOM 1511 C C . LEU A 1 188 ? -16.748 2.447 24.071 1.00 86.94 188 LEU A C 1
ATOM 1513 O O . LEU A 1 188 ? -17.493 2.327 25.044 1.00 86.94 188 LEU A O 1
ATOM 1517 N N . ILE A 1 189 ? -15.418 2.433 24.191 1.00 90.44 189 ILE A N 1
ATOM 1518 C CA . ILE A 1 189 ? -14.701 2.304 25.468 1.00 90.44 189 ILE A CA 1
ATOM 1519 C C . ILE A 1 189 ? -15.145 3.404 26.436 1.00 90.44 189 ILE A C 1
ATOM 1521 O O . ILE A 1 189 ? -15.476 3.118 27.587 1.00 90.44 189 ILE A O 1
ATOM 1525 N N . LEU A 1 190 ? -15.219 4.657 25.979 1.00 89.06 190 LEU A N 1
ATOM 1526 C CA . LEU A 1 190 ? -15.643 5.780 26.822 1.00 89.06 190 LEU A CA 1
ATOM 1527 C C . LEU A 1 190 ? -17.085 5.625 27.310 1.00 89.06 190 LEU A C 1
ATOM 1529 O O . LEU A 1 190 ? -17.360 5.833 28.496 1.00 89.06 190 LEU A O 1
ATOM 1533 N N . VAL A 1 191 ? -17.994 5.216 26.421 1.00 88.25 191 VAL A N 1
ATOM 1534 C CA . VAL A 1 191 ? -19.392 4.935 26.774 1.00 88.25 191 VAL A CA 1
ATOM 1535 C C . VAL A 1 191 ? -19.465 3.825 27.826 1.00 88.25 191 VAL A C 1
ATOM 1537 O O . VAL A 1 191 ? -20.119 3.996 28.857 1.00 88.25 191 VAL A O 1
ATOM 1540 N N . LEU A 1 192 ? -18.751 2.717 27.621 1.00 90.31 192 LEU A N 1
ATOM 1541 C CA . LEU A 1 192 ? -18.740 1.581 28.545 1.00 90.31 192 LEU A CA 1
ATOM 1542 C C . LEU A 1 192 ? -18.136 1.932 29.914 1.00 90.31 192 LEU A C 1
ATOM 1544 O O . LEU A 1 192 ? -18.654 1.485 30.943 1.00 90.31 192 LEU A O 1
ATOM 1548 N N . VAL A 1 193 ? -17.082 2.755 29.962 1.00 89.56 193 VAL A N 1
ATOM 1549 C CA . VAL A 1 193 ? -16.513 3.268 31.221 1.00 89.56 193 VAL A CA 1
ATOM 1550 C C . VAL A 1 193 ? -17.558 4.080 31.986 1.00 89.56 193 VAL A C 1
ATOM 1552 O O . VAL A 1 193 ? -17.768 3.850 33.179 1.00 89.56 193 VAL A O 1
ATOM 1555 N N . ILE A 1 194 ? -18.255 5.002 31.315 1.00 87.50 194 ILE A N 1
ATOM 1556 C CA . ILE A 1 194 ? -19.276 5.844 31.953 1.00 87.50 194 ILE A CA 1
ATOM 1557 C C . ILE A 1 194 ? -20.444 5.002 32.466 1.00 87.50 194 ILE A C 1
ATOM 1559 O O . ILE A 1 194 ? -20.890 5.227 33.592 1.00 87.50 194 ILE A O 1
ATOM 1563 N N . LEU A 1 195 ? -20.911 4.018 31.692 1.00 88.25 195 LEU A N 1
ATOM 1564 C CA . LEU A 1 195 ? -21.986 3.114 32.110 1.00 88.25 195 LEU A CA 1
ATOM 1565 C C . LEU A 1 195 ? -21.609 2.329 33.371 1.00 88.25 195 LEU A C 1
ATOM 1567 O O . LEU A 1 195 ? -22.382 2.293 34.329 1.00 88.25 195 LEU A O 1
ATOM 1571 N N . ASN A 1 196 ? -20.400 1.767 33.414 1.00 88.88 196 ASN A N 1
ATOM 1572 C CA . ASN A 1 196 ? -19.898 1.050 34.585 1.00 88.88 196 ASN A CA 1
ATOM 1573 C C . ASN A 1 196 ? -19.835 1.943 35.835 1.00 88.88 196 ASN A C 1
ATOM 1575 O O . ASN A 1 196 ? -20.319 1.562 36.904 1.00 88.88 196 ASN A O 1
ATOM 1579 N N . LEU A 1 197 ? -19.301 3.161 35.701 1.00 87.19 197 LEU A N 1
ATOM 1580 C CA . LEU A 1 197 ? -19.252 4.126 36.803 1.00 87.19 197 LEU A CA 1
ATOM 1581 C C . LEU A 1 197 ? -20.655 4.552 37.251 1.00 87.19 197 LEU A C 1
ATOM 1583 O O . LEU A 1 197 ? -20.920 4.659 38.448 1.00 87.19 197 LEU A O 1
ATOM 1587 N N . PHE A 1 198 ? -21.570 4.764 36.304 1.00 85.12 198 PHE A N 1
ATOM 1588 C CA . PHE A 1 198 ? -22.946 5.161 36.584 1.00 85.12 198 PHE A CA 1
ATOM 1589 C C . PHE A 1 198 ? -23.709 4.105 37.393 1.00 85.12 198 PHE A C 1
ATOM 1591 O O . PHE A 1 198 ? -24.443 4.466 38.319 1.00 85.12 198 PHE A O 1
ATOM 1598 N N . LEU A 1 199 ? -23.530 2.821 37.067 1.00 84.38 199 LEU A N 1
ATOM 1599 C CA . LEU A 1 199 ? -24.165 1.711 37.780 1.00 84.38 199 LEU A CA 1
ATOM 1600 C C . LEU A 1 199 ? -23.677 1.607 39.227 1.00 84.38 199 LEU A C 1
ATOM 1602 O O . LEU A 1 199 ? -24.485 1.486 40.150 1.00 84.38 199 LEU A O 1
ATOM 1606 N N . VAL A 1 200 ? -22.363 1.703 39.434 1.00 83.81 200 VAL A N 1
ATOM 1607 C CA . VAL A 1 200 ? -21.749 1.531 40.757 1.00 83.81 200 VAL A CA 1
ATOM 1608 C C . VAL A 1 200 ? -21.975 2.741 41.674 1.00 83.81 200 VAL A C 1
ATOM 1610 O O . VAL A 1 200 ? -22.108 2.572 42.887 1.00 83.81 200 VAL A O 1
ATOM 1613 N N . SER A 1 201 ? -22.116 3.951 41.124 1.00 81.31 201 SER A N 1
ATOM 1614 C CA . SER A 1 201 ? -22.379 5.185 41.887 1.00 81.31 201 SER A CA 1
ATOM 1615 C C . SER A 1 201 ? -23.839 5.387 42.318 1.00 81.31 201 SER A C 1
ATOM 1617 O O . SER A 1 201 ? -24.278 6.518 42.560 1.00 81.31 201 SER A O 1
ATOM 1619 N N . LYS A 1 202 ? -24.645 4.325 42.420 1.00 77.44 202 LYS A N 1
ATOM 1620 C CA . LYS A 1 202 ? -26.040 4.440 42.871 1.00 77.44 202 LYS A CA 1
ATOM 1621 C C . LYS A 1 202 ? -26.092 5.031 44.290 1.00 77.44 202 LYS A C 1
ATOM 1623 O O . LYS A 1 202 ? -25.590 4.433 45.233 1.00 77.44 202 LYS A O 1
ATOM 1628 N N . GLY A 1 203 ? -26.724 6.199 44.431 1.00 71.81 203 GLY A N 1
ATOM 1629 C CA . GLY A 1 203 ? -26.845 6.919 45.708 1.00 71.81 203 GLY A CA 1
ATOM 1630 C C . GLY A 1 203 ? -25.733 7.939 45.986 1.00 71.81 203 GLY A C 1
ATOM 1631 O O . GLY A 1 203 ? -25.804 8.650 46.981 1.00 71.81 203 GLY A O 1
ATOM 1632 N N . GLU A 1 204 ? -24.740 8.069 45.102 1.00 79.31 204 GLU A N 1
ATOM 1633 C CA . GLU A 1 204 ? -23.635 9.021 45.257 1.00 79.31 204 GLU A CA 1
ATOM 1634 C C . GLU A 1 204 ? -23.874 10.309 44.449 1.00 79.31 204 GLU A C 1
ATOM 1636 O O . GLU A 1 204 ? -24.387 10.276 43.327 1.00 79.31 204 GLU A O 1
ATOM 1641 N N . HIS A 1 205 ? -23.424 11.461 44.968 1.00 71.00 205 HIS A N 1
ATOM 1642 C CA . HIS A 1 205 ? -23.530 12.761 44.280 1.00 71.00 205 HIS A CA 1
ATOM 1643 C C . HIS A 1 205 ? -22.837 12.761 42.902 1.00 71.00 205 HIS A C 1
ATOM 1645 O O . HIS A 1 205 ? -23.234 13.492 41.988 1.00 71.00 205 HIS A O 1
ATOM 1651 N N . LEU A 1 206 ? -21.816 11.916 42.717 1.00 72.00 206 LEU A N 1
ATOM 1652 C CA . LEU A 1 206 ? -21.110 11.790 41.445 1.00 72.00 206 LEU A CA 1
ATOM 1653 C C . LEU A 1 206 ? -22.036 11.332 40.306 1.00 72.00 206 LEU A C 1
ATOM 1655 O O . LEU A 1 206 ? -21.812 11.725 39.167 1.00 72.00 206 LEU A O 1
ATOM 1659 N N . ARG A 1 207 ? -23.111 10.582 40.580 1.00 74.12 207 ARG A N 1
ATOM 1660 C CA . ARG A 1 207 ? -23.998 10.039 39.539 1.00 74.12 207 ARG A CA 1
ATOM 1661 C C . ARG A 1 207 ? -24.575 11.122 38.623 1.00 74.12 207 ARG A C 1
ATOM 1663 O O . ARG A 1 207 ? -24.591 10.943 37.411 1.00 74.12 207 ARG A O 1
ATOM 1670 N N . LYS A 1 208 ? -24.984 12.267 39.184 1.00 72.31 208 LYS A N 1
ATOM 1671 C CA . LYS A 1 208 ? -25.451 13.421 38.393 1.00 72.31 208 LYS A CA 1
ATOM 1672 C C . LYS A 1 208 ? -24.312 14.023 37.564 1.00 72.31 208 LYS A C 1
ATOM 1674 O O . LYS A 1 208 ? -24.487 14.283 36.380 1.00 72.31 208 LYS A O 1
ATOM 1679 N N . ASN A 1 209 ? -23.129 14.179 38.159 1.00 77.56 209 ASN A N 1
ATOM 1680 C CA . ASN A 1 209 ? -21.957 14.718 37.465 1.00 77.56 209 ASN A CA 1
ATOM 1681 C C . ASN A 1 209 ? -21.462 13.800 36.335 1.00 77.56 209 ASN A C 1
ATOM 1683 O O . ASN A 1 209 ? -21.012 14.318 35.320 1.00 77.56 209 ASN A O 1
ATOM 1687 N N . LEU A 1 210 ? -21.560 12.475 36.481 1.00 76.94 210 LEU A N 1
ATOM 1688 C CA . LEU A 1 210 ? -21.216 11.501 35.438 1.00 76.94 210 LEU A CA 1
ATOM 1689 C C . LEU A 1 210 ? -22.150 11.608 34.234 1.00 76.94 210 LEU A C 1
ATOM 1691 O O . LEU A 1 210 ? -21.670 11.576 33.108 1.00 76.94 210 LEU A O 1
ATOM 1695 N N . VAL A 1 211 ? -23.454 11.801 34.456 1.00 72.75 211 VAL A N 1
ATOM 1696 C CA . VAL A 1 211 ? -24.410 11.998 33.357 1.00 72.75 211 VAL A CA 1
ATOM 1697 C C . VAL A 1 211 ? -24.094 13.283 32.595 1.00 72.75 211 VAL A C 1
ATOM 1699 O O . VAL A 1 211 ? -23.984 13.241 31.379 1.00 72.75 211 VAL A O 1
ATOM 1702 N N . TYR A 1 212 ? -23.880 14.411 33.276 1.00 72.38 212 TYR A N 1
ATOM 1703 C CA . TYR A 1 212 ? -23.614 15.676 32.580 1.00 72.38 212 TYR A CA 1
ATOM 1704 C C . TYR A 1 212 ? -22.195 15.754 32.000 1.00 72.38 212 TYR A C 1
ATOM 1706 O O . TYR A 1 212 ? -22.029 15.883 30.791 1.00 72.38 212 TYR A O 1
ATOM 1714 N N . LYS A 1 213 ? -21.153 15.632 32.834 1.00 80.12 213 LYS A N 1
ATOM 1715 C CA . LYS A 1 213 ? -19.756 15.779 32.389 1.00 80.12 213 LYS A CA 1
ATOM 1716 C C . LYS A 1 213 ? -19.296 14.602 31.533 1.00 80.12 213 LYS A C 1
ATOM 1718 O O . LYS A 1 213 ? -18.560 14.812 30.578 1.00 80.12 213 LYS A O 1
ATOM 1723 N N . GLY A 1 214 ? -19.730 13.382 31.855 1.00 77.19 214 GLY A N 1
ATOM 1724 C CA . GLY A 1 214 ? -19.386 12.189 31.079 1.00 77.19 214 GLY A CA 1
ATOM 1725 C C . GLY A 1 214 ? -19.976 12.245 29.675 1.00 77.19 214 GLY A C 1
ATOM 1726 O O . GLY A 1 214 ? -19.245 12.052 28.709 1.00 77.19 214 GLY A O 1
ATOM 1727 N N . THR A 1 215 ? -21.257 12.608 29.544 1.00 75.38 215 THR A N 1
ATOM 1728 C CA . THR A 1 215 ? -21.891 12.762 28.225 1.00 75.38 215 THR A CA 1
ATOM 1729 C C . THR A 1 215 ? -21.225 13.875 27.415 1.00 75.38 215 THR A C 1
ATOM 1731 O O . THR A 1 215 ? -20.920 13.659 26.247 1.00 75.38 215 THR A O 1
ATOM 1734 N N . SER A 1 216 ? -20.903 15.027 28.023 1.00 77.88 216 SER A N 1
ATOM 1735 C CA . SER A 1 216 ? -20.140 16.082 27.337 1.00 77.88 216 SER A CA 1
ATOM 1736 C C . SER A 1 216 ? -18.778 15.589 26.836 1.00 77.88 216 SER A C 1
ATOM 1738 O O . SER A 1 216 ? -18.408 15.896 25.708 1.00 77.88 216 SER A O 1
ATOM 1740 N N . ILE A 1 217 ? -18.045 14.804 27.634 1.00 83.12 217 ILE A N 1
ATOM 1741 C CA . ILE A 1 217 ? -16.748 14.235 27.233 1.00 83.12 217 ILE A CA 1
ATOM 1742 C C . ILE A 1 217 ? -16.914 13.267 26.057 1.00 83.12 217 ILE A C 1
ATOM 1744 O O . ILE A 1 217 ? -16.156 13.362 25.095 1.00 83.12 217 ILE A O 1
ATOM 1748 N N . VAL A 1 218 ? -17.916 12.381 26.094 1.00 84.38 218 VAL A N 1
ATOM 1749 C CA . VAL A 1 218 ? -18.208 11.466 24.976 1.00 84.38 218 VAL A CA 1
ATOM 1750 C C . VAL A 1 218 ? -18.542 12.247 23.716 1.00 84.38 218 VAL A C 1
ATOM 1752 O O . VAL A 1 218 ? -18.011 11.917 22.663 1.00 84.38 218 VAL A O 1
ATOM 1755 N N . ILE A 1 219 ? -19.365 13.296 23.808 1.00 80.31 219 ILE A N 1
ATOM 1756 C CA . ILE A 1 219 ? -19.713 14.142 22.659 1.00 80.31 219 ILE A CA 1
ATOM 1757 C C . ILE A 1 219 ? -18.463 14.821 22.094 1.00 80.31 219 ILE A C 1
ATOM 1759 O O . ILE A 1 219 ? -18.227 14.743 20.893 1.00 80.31 219 ILE A O 1
ATOM 1763 N N . ILE A 1 220 ? -17.638 15.444 22.941 1.00 83.81 220 ILE A N 1
ATOM 1764 C CA . ILE A 1 220 ? -16.409 16.124 22.508 1.00 83.81 22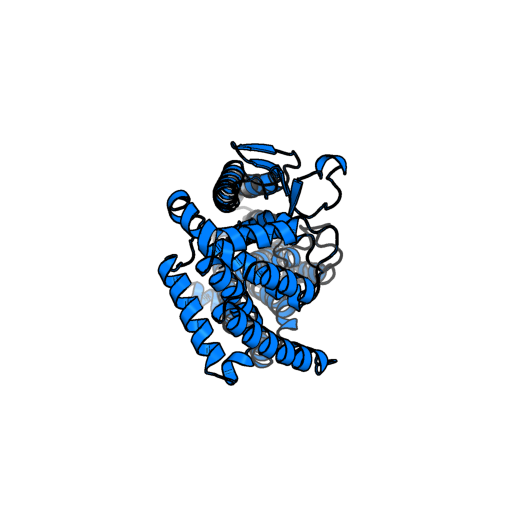0 ILE A CA 1
ATOM 1765 C C . ILE A 1 220 ? -15.459 15.137 21.828 1.00 83.81 220 ILE A C 1
ATOM 1767 O O . ILE A 1 220 ? -14.966 15.423 20.742 1.00 83.81 220 ILE A O 1
ATOM 1771 N N . ILE A 1 221 ? -15.225 13.967 22.425 1.00 83.38 221 ILE A N 1
ATOM 1772 C CA . ILE A 1 221 ? -14.323 12.968 21.846 1.00 83.38 221 ILE A CA 1
ATOM 1773 C C . ILE A 1 221 ? -14.920 12.367 20.574 1.00 83.38 221 ILE A C 1
ATOM 1775 O O . ILE A 1 221 ? -14.196 12.204 19.603 1.00 83.38 221 ILE A O 1
ATOM 1779 N N . SER A 1 222 ? -16.231 12.126 20.522 1.00 78.75 222 SER A N 1
ATOM 1780 C CA . SER A 1 222 ? -16.907 11.676 19.298 1.00 78.75 222 SER A CA 1
ATOM 1781 C C . SER A 1 222 ? -16.752 12.698 18.177 1.00 78.75 222 SER A C 1
ATOM 1783 O O . SER A 1 222 ? -16.456 12.317 17.052 1.00 78.75 222 SER A O 1
ATOM 1785 N N . LEU A 1 223 ? -16.884 13.995 18.479 1.00 77.00 223 LEU A N 1
ATOM 1786 C CA . LEU A 1 223 ? -16.640 15.069 17.518 1.00 77.00 223 LEU A CA 1
ATOM 1787 C C . LEU A 1 223 ? -15.176 15.098 17.081 1.00 77.00 223 LEU A C 1
ATOM 1789 O O . LEU A 1 223 ? -14.930 15.176 15.886 1.00 77.00 223 LEU A O 1
ATOM 1793 N N . ILE A 1 224 ? -14.210 14.983 17.998 1.00 80.69 224 ILE A N 1
ATOM 1794 C CA . ILE A 1 224 ? -12.781 14.905 17.651 1.00 80.69 224 ILE A CA 1
ATOM 1795 C C . ILE A 1 224 ? -12.522 13.695 16.752 1.00 80.69 224 ILE A C 1
ATOM 1797 O O . ILE A 1 224 ? -11.916 13.854 15.702 1.00 80.69 224 ILE A O 1
ATOM 1801 N N . CYS A 1 225 ? -13.026 12.511 17.105 1.00 76.62 225 CYS A N 1
ATOM 1802 C CA . CYS A 1 225 ? -12.915 11.304 16.294 1.00 76.62 225 CYS A CA 1
ATOM 1803 C C . CYS A 1 225 ? -13.559 11.490 14.917 1.00 76.62 225 CYS A C 1
ATOM 1805 O O . CYS A 1 225 ? -12.971 11.076 13.927 1.00 76.62 225 CYS A O 1
ATOM 1807 N N . LEU A 1 226 ? -14.715 12.149 14.831 1.00 69.56 226 LEU A N 1
ATOM 1808 C CA . LEU A 1 226 ? -15.422 12.418 13.578 1.00 69.56 226 LEU A CA 1
ATOM 1809 C C . LEU A 1 226 ? -14.704 13.476 12.727 1.00 69.56 226 LEU A C 1
ATOM 1811 O O . LEU A 1 226 ? -14.627 13.327 11.513 1.00 69.56 226 LEU A O 1
ATOM 1815 N N . PHE A 1 227 ? -14.109 14.501 13.339 1.00 68.44 227 PHE A N 1
ATOM 1816 C CA . PHE A 1 227 ? -13.251 15.473 12.660 1.00 68.44 227 PHE A CA 1
ATOM 1817 C C . PHE A 1 227 ? -11.933 14.848 12.206 1.00 68.44 227 PHE A C 1
ATOM 1819 O O . PHE A 1 227 ? -11.508 15.112 11.090 1.00 68.44 227 PHE A O 1
ATOM 1826 N N . SER A 1 228 ? -11.296 14.003 13.018 1.00 64.75 228 SER A N 1
ATOM 1827 C CA . SER A 1 228 ? -10.099 13.248 12.635 1.00 64.75 228 SER A CA 1
ATOM 1828 C C . SER A 1 228 ? -10.409 12.253 11.522 1.00 64.75 228 SER A C 1
ATOM 1830 O O . SER A 1 228 ? -9.638 12.172 10.570 1.00 64.75 228 SER A O 1
ATOM 1832 N N . TYR A 1 229 ? -11.554 11.566 11.597 1.00 64.31 229 TYR A N 1
ATOM 1833 C CA . TYR A 1 229 ? -12.080 10.718 10.532 1.00 64.31 229 TYR A CA 1
ATOM 1834 C C . TYR A 1 229 ? -12.261 11.550 9.263 1.00 64.31 229 TYR A C 1
ATOM 1836 O O . TYR A 1 229 ? -11.580 11.304 8.280 1.00 64.31 229 TYR A O 1
ATOM 1844 N N . ASN A 1 230 ? -13.061 12.614 9.295 1.00 56.38 230 ASN A N 1
ATOM 1845 C CA . ASN A 1 230 ? -13.309 13.446 8.120 1.00 56.38 230 ASN A CA 1
ATOM 1846 C C . ASN A 1 230 ? -12.046 14.125 7.586 1.00 56.38 230 ASN A C 1
ATOM 1848 O O . ASN A 1 230 ? -11.886 14.206 6.384 1.00 56.38 230 ASN A O 1
ATOM 1852 N N . TYR A 1 231 ? -11.116 14.587 8.417 1.00 56.16 231 TYR A N 1
ATOM 1853 C CA . TYR A 1 231 ? -9.876 15.221 7.956 1.00 56.16 231 TYR A CA 1
ATOM 1854 C C . TYR A 1 231 ? -8.922 14.215 7.295 1.00 56.16 231 TYR A C 1
ATOM 1856 O O . TYR A 1 231 ? -8.366 14.483 6.228 1.00 56.16 231 TYR A O 1
ATOM 1864 N N . PHE A 1 232 ? -8.751 13.039 7.905 1.00 53.44 232 PHE A N 1
ATOM 1865 C CA . PHE A 1 232 ? -7.938 11.956 7.354 1.00 53.44 232 PHE A CA 1
ATOM 1866 C C . PHE A 1 232 ? -8.574 11.367 6.088 1.00 53.44 232 PHE A C 1
ATOM 1868 O O . PHE A 1 232 ? -7.879 11.117 5.102 1.00 53.44 232 PHE A O 1
ATOM 1875 N N . PHE A 1 233 ? -9.901 11.217 6.083 1.00 51.56 233 PHE A N 1
ATOM 1876 C CA . PHE A 1 233 ? -10.657 10.644 4.980 1.00 51.56 233 PHE A CA 1
ATOM 1877 C C . PHE A 1 233 ? -11.051 11.636 3.895 1.00 51.56 233 PHE A C 1
ATOM 1879 O O . PHE A 1 233 ? -11.166 11.184 2.778 1.00 51.56 233 PHE A O 1
ATOM 1886 N N . LEU A 1 234 ? -11.127 12.952 4.106 1.00 46.69 234 LEU A N 1
ATOM 1887 C CA . LEU A 1 234 ? -11.197 13.950 3.018 1.00 46.69 234 LEU A CA 1
ATOM 1888 C C . LEU A 1 234 ? -9.952 13.853 2.129 1.00 46.69 234 LEU A C 1
ATOM 1890 O O . LEU A 1 234 ? -10.017 13.958 0.906 1.00 46.69 234 LEU A O 1
ATOM 1894 N N . LYS A 1 235 ? -8.805 13.556 2.749 1.00 43.91 235 LYS A N 1
ATOM 1895 C CA . LYS A 1 235 ? -7.552 13.219 2.064 1.00 43.91 235 LYS A CA 1
ATOM 1896 C C . LYS A 1 235 ? -7.624 11.892 1.290 1.00 43.91 235 LYS A C 1
ATOM 1898 O O . LYS A 1 235 ? -6.801 11.680 0.401 1.00 43.91 235 LYS A O 1
ATOM 1903 N N . LEU A 1 236 ? -8.587 11.020 1.611 1.00 43.69 236 LEU A N 1
ATOM 1904 C CA . LEU A 1 236 ? -8.884 9.747 0.938 1.00 43.69 236 LEU A CA 1
ATOM 1905 C C . LEU A 1 236 ? -10.083 9.840 -0.038 1.00 43.69 236 LEU A C 1
ATOM 1907 O O . LEU A 1 236 ? -10.046 9.192 -1.071 1.00 43.69 236 LEU A O 1
ATOM 1911 N N . GLU A 1 237 ? -11.086 10.689 0.197 1.00 40.91 237 GLU A N 1
ATOM 1912 C CA . GLU A 1 237 ? -12.176 11.071 -0.717 1.00 40.91 237 GLU A CA 1
ATOM 1913 C C . GLU A 1 237 ? -11.648 11.887 -1.888 1.00 40.91 237 GLU A C 1
ATOM 1915 O O . GLU A 1 237 ? -12.182 11.808 -2.989 1.00 40.91 237 GLU A O 1
ATOM 1920 N N . PHE A 1 238 ? -10.532 12.585 -1.687 1.00 43.72 238 PHE A N 1
ATOM 1921 C CA . PHE A 1 238 ? -9.689 13.067 -2.765 1.00 43.72 238 PHE A CA 1
ATOM 1922 C C . PHE A 1 238 ? -9.385 11.947 -3.805 1.00 43.72 238 PHE A C 1
ATOM 1924 O O . PHE A 1 238 ? -9.332 12.208 -5.006 1.00 43.72 238 PHE A O 1
ATOM 1931 N N . TRP A 1 239 ? -9.279 10.681 -3.369 1.00 44.59 239 TRP A N 1
ATOM 1932 C CA . TRP A 1 239 ? -9.119 9.495 -4.226 1.00 44.59 239 TRP A CA 1
ATOM 1933 C C . TRP A 1 239 ? -10.435 8.848 -4.695 1.00 44.59 239 TRP A C 1
ATOM 1935 O O . TRP A 1 239 ? -10.385 7.824 -5.380 1.00 44.59 239 TRP A O 1
ATOM 1945 N N . ASN A 1 240 ? -11.585 9.420 -4.327 1.00 46.16 240 ASN A N 1
ATOM 1946 C CA . ASN A 1 240 ? -12.918 9.083 -4.834 1.00 46.16 240 ASN A CA 1
ATOM 1947 C C . ASN A 1 240 ? -13.467 10.164 -5.790 1.00 46.16 240 ASN A C 1
ATOM 1949 O O . ASN A 1 240 ? -14.581 10.010 -6.298 1.00 46.16 240 ASN A O 1
ATOM 1953 N N . ASP A 1 241 ? -12.722 11.250 -6.043 1.00 54.31 241 ASP A N 1
ATOM 1954 C CA . ASP A 1 241 ? -13.086 12.256 -7.043 1.00 54.31 241 ASP A CA 1
ATOM 1955 C C . ASP A 1 241 ? -12.977 11.655 -8.449 1.00 54.31 241 ASP A C 1
ATOM 1957 O O . ASP A 1 241 ? -11.938 11.658 -9.116 1.00 54.31 241 ASP A O 1
ATOM 1961 N N . ASN A 1 242 ? -14.111 11.126 -8.898 1.00 58.75 242 ASN A N 1
ATOM 1962 C CA . ASN A 1 242 ? -14.262 10.488 -10.192 1.00 58.75 242 ASN A CA 1
ATOM 1963 C C . ASN A 1 242 ? -14.346 11.488 -11.353 1.00 58.75 242 ASN A C 1
ATOM 1965 O O . ASN A 1 242 ? -14.576 11.056 -12.488 1.00 58.75 242 ASN A O 1
ATOM 1969 N N . ASN A 1 243 ? -14.170 12.792 -11.122 1.00 70.19 243 ASN A N 1
ATOM 1970 C CA . ASN A 1 243 ? -14.140 13.777 -12.195 1.00 70.19 243 ASN A CA 1
ATOM 1971 C C . ASN A 1 243 ? -12.745 13.866 -12.804 1.00 70.19 243 ASN A C 1
ATOM 1973 O O . ASN A 1 243 ? -11.741 13.967 -12.104 1.00 70.19 243 ASN A O 1
ATOM 1977 N N . TRP A 1 244 ? -12.687 13.846 -14.136 1.00 74.88 244 TRP A N 1
ATOM 1978 C CA . TRP A 1 244 ? -11.441 14.109 -14.844 1.00 74.88 244 TRP A CA 1
ATOM 1979 C C . TRP A 1 244 ? -11.019 15.555 -14.607 1.00 74.88 244 TRP A C 1
ATOM 1981 O O . TRP A 1 244 ? -11.737 16.489 -14.962 1.00 74.88 244 TRP A O 1
ATOM 1991 N N . LYS A 1 245 ? -9.831 15.722 -14.043 1.00 82.06 245 LYS A N 1
ATOM 1992 C CA . LYS A 1 245 ? -9.119 16.991 -13.993 1.00 82.06 245 LYS A CA 1
ATOM 1993 C C . LYS A 1 245 ? -8.124 17.035 -15.137 1.00 82.06 245 LYS A C 1
ATOM 1995 O O . LYS A 1 245 ? -7.620 15.998 -15.568 1.00 82.06 245 LYS A O 1
ATOM 2000 N N . VAL A 1 246 ? -7.868 18.238 -15.636 1.00 86.69 246 VAL A N 1
ATOM 2001 C CA . VAL A 1 246 ? -6.960 18.467 -16.759 1.00 86.69 246 VAL A CA 1
ATOM 2002 C C . VAL A 1 246 ? -5.929 19.495 -16.339 1.00 86.69 246 VAL A C 1
ATOM 2004 O O . VAL A 1 246 ? -6.285 20.580 -15.880 1.00 86.69 246 VAL A O 1
ATOM 2007 N N . LEU A 1 247 ? -4.661 19.151 -16.508 1.00 87.19 247 LEU A N 1
ATOM 2008 C CA . LEU A 1 247 ? -3.548 20.087 -16.452 1.00 87.19 247 LEU A CA 1
ATOM 2009 C C . LEU A 1 247 ? -2.861 20.096 -17.816 1.00 87.19 247 LEU A C 1
ATOM 2011 O O . LEU A 1 247 ? -2.781 19.067 -18.485 1.00 87.19 247 LEU A O 1
ATOM 2015 N N . LYS A 1 248 ? -2.409 21.274 -18.238 1.00 88.12 248 LYS A N 1
ATOM 2016 C CA . LYS A 1 248 ? -1.763 21.483 -19.532 1.00 88.12 248 LYS A CA 1
ATOM 2017 C C . LYS A 1 248 ? -0.422 22.161 -19.318 1.00 88.12 248 LYS A C 1
ATOM 2019 O O . LYS A 1 248 ? -0.354 23.151 -18.593 1.00 88.12 248 LYS A O 1
ATOM 2024 N N . GLU A 1 249 ? 0.593 21.633 -19.974 1.00 81.75 249 GLU A N 1
ATOM 2025 C CA . GLU A 1 249 ? 1.906 22.245 -20.150 1.00 81.75 249 GLU A CA 1
ATOM 2026 C C . GLU A 1 249 ? 2.214 22.264 -21.656 1.00 81.75 249 GLU A C 1
ATOM 2028 O O . GLU A 1 249 ? 1.478 21.653 -22.433 1.00 81.75 249 GLU A O 1
ATOM 2033 N N . GLU A 1 250 ? 3.239 23.000 -22.091 1.00 77.69 250 GLU A N 1
ATOM 2034 C CA . GLU A 1 250 ? 3.474 23.299 -23.518 1.00 77.69 250 GLU A CA 1
ATOM 2035 C C . GLU A 1 250 ? 3.482 22.049 -24.419 1.00 77.69 250 GLU A C 1
ATOM 2037 O O . GLU A 1 250 ? 2.923 22.094 -25.515 1.00 77.69 250 GLU A O 1
ATOM 2042 N N . ASN A 1 251 ? 4.016 20.923 -23.926 1.00 79.94 251 ASN A N 1
ATOM 2043 C CA . ASN A 1 251 ? 4.211 19.707 -24.726 1.00 79.94 251 ASN A CA 1
ATOM 2044 C C . ASN A 1 251 ? 3.275 18.548 -24.324 1.00 79.94 251 ASN A C 1
ATOM 2046 O O . ASN A 1 251 ? 3.182 17.561 -25.054 1.00 79.94 251 ASN A O 1
ATOM 2050 N N . ILE A 1 252 ? 2.582 18.635 -23.176 1.00 86.00 252 ILE A N 1
ATOM 2051 C CA . ILE A 1 252 ? 1.786 17.528 -22.617 1.00 86.00 252 ILE A CA 1
ATOM 2052 C C . ILE A 1 252 ? 0.473 18.006 -21.991 1.00 86.00 252 ILE A C 1
ATOM 2054 O O . ILE A 1 252 ? 0.417 18.991 -21.251 1.00 86.00 252 ILE 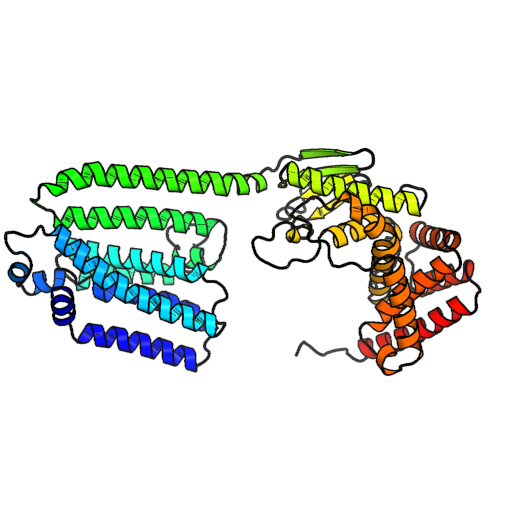A O 1
ATOM 2058 N N . ILE A 1 253 ? -0.586 17.225 -22.209 1.00 88.06 253 ILE A N 1
ATOM 2059 C CA . ILE A 1 253 ? -1.860 17.338 -21.499 1.00 88.06 253 ILE A CA 1
ATOM 2060 C C . ILE A 1 253 ? -2.034 16.134 -20.564 1.00 88.06 253 ILE A C 1
ATOM 2062 O O . ILE A 1 253 ? -2.113 14.987 -21.007 1.00 88.06 253 ILE A O 1
ATOM 2066 N N . LEU A 1 254 ? -2.136 16.398 -19.259 1.00 86.19 254 LEU A N 1
ATOM 2067 C CA . LEU A 1 254 ? -2.404 15.388 -18.238 1.00 86.19 254 LEU A CA 1
ATOM 2068 C C . LEU A 1 254 ? -3.878 15.416 -17.830 1.00 86.19 254 LEU A C 1
ATOM 2070 O O . LEU A 1 254 ? -4.348 16.344 -17.167 1.00 86.19 254 LEU A O 1
ATOM 2074 N N . HIS A 1 255 ? -4.580 14.341 -18.157 1.00 86.00 255 HIS A N 1
ATOM 2075 C CA . HIS A 1 255 ? -5.890 14.003 -17.628 1.00 86.00 255 HIS A CA 1
ATOM 2076 C C . HIS A 1 255 ? -5.712 13.094 -16.413 1.00 86.00 255 HIS A C 1
ATOM 2078 O O . HIS A 1 255 ? -5.151 12.006 -16.521 1.00 86.00 255 HIS A O 1
ATOM 2084 N N . TYR A 1 256 ? -6.211 13.500 -15.249 1.00 76.94 256 TYR A N 1
ATOM 2085 C CA . TYR A 1 256 ? -6.094 12.690 -14.039 1.00 76.94 256 TYR A CA 1
ATOM 2086 C C . TYR A 1 256 ? -7.389 12.620 -13.244 1.00 76.94 256 TYR A C 1
ATOM 2088 O O . TYR A 1 256 ? -8.215 13.533 -13.249 1.00 76.94 256 TYR A O 1
ATOM 2096 N N . LYS A 1 257 ? -7.537 11.512 -12.526 1.00 70.19 257 LYS A N 1
ATOM 2097 C CA . LYS A 1 257 ? -8.499 11.319 -11.441 1.00 70.19 257 LYS A CA 1
ATOM 2098 C C . LYS A 1 257 ? -7.744 10.891 -10.204 1.00 70.19 257 LYS A C 1
ATOM 2100 O O . LYS A 1 257 ? -6.708 10.242 -10.323 1.00 70.19 257 LYS A O 1
ATOM 2105 N N . ASN A 1 258 ? -8.288 11.171 -9.025 1.00 64.25 258 ASN A N 1
ATOM 2106 C CA . ASN A 1 258 ? -7.754 10.613 -7.783 1.00 64.25 258 ASN A CA 1
ATOM 2107 C C . ASN A 1 258 ? -6.262 10.960 -7.525 1.00 64.25 258 ASN A C 1
ATOM 2109 O O . ASN A 1 258 ? -5.573 10.194 -6.860 1.00 64.25 258 ASN A O 1
ATOM 2113 N N . LEU A 1 259 ? -5.755 12.104 -8.024 1.00 64.19 259 LEU A N 1
ATOM 2114 C CA . LEU A 1 259 ? -4.429 12.689 -7.704 1.00 64.19 259 LEU A CA 1
ATOM 2115 C C . LEU A 1 259 ? -4.560 14.167 -7.325 1.00 64.19 259 LEU A C 1
ATOM 2117 O O . LEU A 1 259 ? -5.230 14.897 -8.047 1.00 64.19 259 LEU A O 1
ATOM 2121 N N . ASP A 1 260 ? -4.013 14.626 -6.194 1.00 61.62 260 ASP A N 1
ATOM 2122 C CA . ASP A 1 260 ? -4.251 16.016 -5.768 1.00 61.62 260 ASP A CA 1
ATOM 2123 C C . ASP A 1 260 ? -3.584 16.996 -6.733 1.00 61.62 260 ASP A C 1
ATOM 2125 O O . ASP A 1 260 ? -2.653 16.624 -7.443 1.00 61.62 260 ASP A O 1
ATOM 2129 N N . ASN A 1 261 ? -4.065 18.243 -6.800 1.00 69.31 261 ASN A N 1
ATOM 2130 C CA . ASN A 1 261 ? -3.569 19.203 -7.794 1.00 69.31 261 ASN A CA 1
ATOM 2131 C C . ASN A 1 261 ? -2.045 19.386 -7.715 1.00 69.31 261 ASN A C 1
ATOM 2133 O O . ASN A 1 261 ? -1.410 19.605 -8.742 1.00 69.31 261 ASN A O 1
ATOM 2137 N N . LYS A 1 262 ? -1.453 19.276 -6.516 1.00 66.12 262 LYS A N 1
ATOM 2138 C CA . LYS A 1 262 ? -0.006 19.401 -6.323 1.00 66.12 262 LYS A CA 1
ATOM 2139 C C . LYS A 1 262 ? 0.724 18.207 -6.942 1.00 66.12 262 LYS A C 1
ATOM 2141 O O . LYS A 1 262 ? 1.678 18.405 -7.686 1.00 66.12 262 LYS A O 1
ATOM 2146 N N . ARG A 1 263 ? 0.250 16.986 -6.691 1.00 67.50 263 ARG A N 1
ATOM 2147 C CA . ARG A 1 263 ? 0.800 15.751 -7.274 1.00 67.50 263 ARG A CA 1
ATOM 2148 C C . ARG A 1 263 ? 0.558 15.650 -8.778 1.00 67.50 263 ARG A C 1
ATOM 2150 O O . ARG A 1 263 ? 1.446 15.226 -9.505 1.00 67.50 263 ARG A O 1
ATOM 2157 N N . GLY A 1 264 ? -0.616 16.063 -9.253 1.00 74.81 264 GLY A N 1
ATOM 2158 C CA . GLY A 1 264 ? -0.921 16.164 -10.680 1.00 74.81 264 GLY A CA 1
ATOM 2159 C C . GLY A 1 264 ? 0.014 17.147 -11.387 1.00 74.81 264 GLY A C 1
ATOM 2160 O O . GLY A 1 264 ? 0.552 16.822 -12.440 1.00 74.81 264 GLY A O 1
ATOM 2161 N N . ALA A 1 265 ? 0.273 18.311 -10.783 1.00 77.88 265 ALA A N 1
ATOM 2162 C CA . ALA A 1 265 ? 1.228 19.283 -11.313 1.00 77.88 265 ALA A CA 1
ATOM 2163 C C . ALA A 1 265 ? 2.668 18.747 -11.313 1.00 77.88 265 ALA A C 1
ATOM 2165 O O . ALA A 1 265 ? 3.404 18.967 -12.268 1.00 77.88 265 ALA A O 1
ATOM 2166 N N . GLU A 1 266 ? 3.069 18.009 -10.277 1.00 74.12 266 GLU A N 1
ATOM 2167 C CA . GLU A 1 266 ? 4.390 17.381 -10.215 1.00 74.12 266 GLU A CA 1
ATOM 2168 C C . GLU A 1 266 ? 4.576 16.287 -11.274 1.00 74.12 266 GLU A C 1
ATOM 2170 O O . GLU A 1 266 ? 5.604 16.269 -11.951 1.00 74.12 266 GLU A O 1
ATOM 2175 N N . LEU A 1 267 ? 3.578 15.416 -11.453 1.00 76.25 267 LEU A N 1
ATOM 2176 C CA . LEU A 1 267 ? 3.592 14.391 -12.494 1.00 76.25 267 LEU A CA 1
ATOM 2177 C C . LEU A 1 267 ? 3.668 15.021 -13.887 1.00 76.25 267 LEU A C 1
ATOM 2179 O O . LEU A 1 267 ? 4.488 14.589 -14.694 1.00 76.25 267 LEU A O 1
ATOM 2183 N N . LEU A 1 268 ? 2.854 16.049 -14.151 1.00 84.44 268 LEU A N 1
ATOM 2184 C CA . LEU A 1 268 ? 2.883 16.775 -15.420 1.00 84.44 268 LEU A CA 1
ATOM 2185 C C . LEU A 1 268 ? 4.269 17.379 -15.672 1.00 84.44 268 LEU A C 1
ATOM 2187 O O . LEU A 1 268 ? 4.852 17.113 -16.716 1.00 84.44 268 LEU A O 1
ATOM 2191 N N . ARG A 1 269 ? 4.845 18.067 -14.680 1.00 81.50 269 ARG A N 1
ATOM 2192 C CA . ARG A 1 269 ? 6.179 18.674 -14.781 1.00 81.50 269 ARG A CA 1
ATOM 2193 C C . ARG A 1 269 ? 7.270 17.653 -15.117 1.00 81.50 269 ARG A C 1
ATOM 2195 O O . ARG A 1 269 ? 8.169 17.948 -15.901 1.00 81.50 269 ARG A O 1
ATOM 2202 N N . ILE A 1 270 ? 7.215 16.464 -14.512 1.00 78.75 270 ILE A N 1
ATOM 2203 C CA . ILE A 1 270 ? 8.171 15.382 -14.791 1.00 78.75 270 ILE A CA 1
ATOM 2204 C C . ILE A 1 270 ? 7.991 14.867 -16.212 1.00 78.75 270 ILE A C 1
ATOM 2206 O O . ILE A 1 270 ? 8.965 14.837 -16.959 1.00 78.75 270 ILE A O 1
ATOM 2210 N N . CYS A 1 271 ? 6.756 14.551 -16.611 1.00 82.94 271 CYS A N 1
ATOM 2211 C CA . CYS A 1 271 ? 6.474 14.102 -17.972 1.00 82.94 271 CYS A CA 1
ATOM 2212 C C . CYS A 1 271 ? 6.977 15.132 -18.995 1.00 82.94 271 CYS A C 1
ATOM 2214 O O . CYS A 1 271 ? 7.681 14.762 -19.929 1.00 82.94 271 CYS A O 1
ATOM 2216 N N . SER A 1 272 ? 6.696 16.423 -18.789 1.00 86.19 272 SER A N 1
ATOM 2217 C CA . SER A 1 272 ? 7.117 17.505 -19.686 1.00 86.19 272 SER A CA 1
ATOM 2218 C C . SER A 1 272 ? 8.637 17.629 -19.784 1.00 86.19 272 SER A C 1
ATOM 2220 O O . SER A 1 272 ? 9.176 17.830 -20.871 1.00 86.19 272 SER A O 1
ATOM 2222 N N . ALA A 1 273 ? 9.356 17.475 -18.668 1.00 83.44 273 ALA A N 1
ATOM 2223 C CA . ALA A 1 273 ? 10.815 17.531 -18.660 1.00 83.44 273 ALA A CA 1
ATOM 2224 C C . ALA A 1 273 ? 11.457 16.323 -19.371 1.00 83.44 273 ALA A C 1
ATOM 2226 O O . ALA A 1 273 ? 12.454 16.482 -20.085 1.00 83.44 273 ALA A O 1
ATOM 2227 N N . GLU A 1 274 ? 10.888 15.128 -19.200 1.00 85.06 274 GLU A N 1
ATOM 2228 C CA . GLU A 1 274 ? 11.336 13.923 -19.903 1.00 85.06 274 GLU A CA 1
ATOM 2229 C C . GLU A 1 274 ? 11.020 13.994 -21.403 1.00 85.06 274 GLU A C 1
ATOM 2231 O O . GLU A 1 274 ? 11.899 13.715 -22.219 1.00 85.06 274 GLU A O 1
ATOM 2236 N N . VAL A 1 275 ? 9.823 14.464 -21.777 1.00 87.94 275 VAL A N 1
ATOM 2237 C CA . VAL A 1 275 ? 9.434 14.707 -23.175 1.00 87.94 275 VAL A CA 1
ATOM 2238 C C . VAL A 1 275 ? 10.371 15.691 -23.848 1.00 87.94 275 VAL A C 1
ATOM 2240 O O . VAL A 1 275 ? 10.926 15.362 -24.889 1.00 87.94 275 VAL A O 1
ATOM 2243 N N . ALA A 1 276 ? 10.644 16.841 -23.231 1.00 87.69 276 ALA A N 1
ATOM 2244 C CA . ALA A 1 276 ? 11.576 17.812 -23.797 1.00 87.69 276 ALA A CA 1
ATOM 2245 C C . ALA A 1 276 ? 12.976 17.207 -24.024 1.00 87.69 276 ALA A C 1
ATOM 2247 O O . ALA A 1 276 ? 13.665 17.551 -24.983 1.00 87.69 276 ALA A O 1
ATOM 2248 N N . SER A 1 277 ? 13.408 16.284 -23.160 1.00 87.25 277 SER A N 1
ATOM 2249 C CA . SER A 1 277 ? 14.695 15.592 -23.311 1.00 87.25 277 SER A CA 1
ATOM 2250 C C . SER A 1 277 ? 14.692 14.618 -24.492 1.00 87.25 277 SER A C 1
ATOM 2252 O O . SER A 1 277 ? 15.674 14.550 -25.229 1.00 87.25 277 SER A O 1
ATOM 2254 N N . LEU A 1 278 ? 13.587 13.899 -24.694 1.00 88.88 278 LEU A N 1
ATOM 2255 C CA . LEU A 1 278 ? 13.396 12.995 -25.829 1.00 88.88 278 LEU A CA 1
ATOM 2256 C C . LEU A 1 278 ? 13.241 13.755 -27.151 1.00 88.88 278 LEU A C 1
ATOM 2258 O O . LEU A 1 278 ? 13.900 13.417 -28.128 1.00 88.88 278 LEU A O 1
ATOM 2262 N N . GLU A 1 279 ? 12.443 14.820 -27.186 1.00 88.81 279 GLU A N 1
ATOM 2263 C CA . GLU A 1 279 ? 12.278 15.668 -28.373 1.00 88.81 279 GLU A CA 1
ATOM 2264 C C . GLU A 1 279 ? 13.605 16.311 -28.789 1.00 88.81 279 GLU A C 1
ATOM 2266 O O . GLU A 1 279 ? 13.920 16.363 -29.976 1.00 88.81 279 GLU A O 1
ATOM 2271 N N . ASN A 1 280 ? 14.437 16.719 -27.824 1.00 88.69 280 ASN A N 1
ATOM 2272 C CA . ASN A 1 280 ? 15.789 17.201 -28.104 1.00 88.69 280 ASN A CA 1
ATOM 2273 C C . ASN A 1 280 ? 16.700 16.116 -28.696 1.00 88.69 280 ASN A C 1
ATOM 2275 O O . ASN A 1 280 ? 17.529 16.433 -29.543 1.00 88.69 280 ASN A O 1
ATOM 2279 N N . MET A 1 281 ? 16.561 14.859 -28.260 1.00 89.44 281 MET A N 1
ATOM 2280 C CA . MET A 1 281 ? 17.346 13.726 -28.768 1.00 89.44 281 MET A CA 1
ATOM 2281 C C . MET A 1 281 ? 16.932 13.323 -30.194 1.00 89.44 281 MET A C 1
ATOM 2283 O O . MET A 1 281 ? 17.789 13.027 -31.020 1.00 89.44 281 MET A O 1
ATOM 2287 N N . TYR A 1 282 ? 15.631 13.293 -30.497 1.00 88.81 282 TYR A N 1
ATOM 2288 C CA . TYR A 1 282 ? 15.114 12.818 -31.792 1.00 88.81 282 TYR A CA 1
ATOM 2289 C C . TYR A 1 282 ? 14.859 13.932 -32.817 1.00 88.81 282 TYR A C 1
ATOM 2291 O O . TYR A 1 282 ? 14.643 13.638 -34.002 1.00 88.81 282 TYR A O 1
ATOM 2299 N N . HIS A 1 283 ? 14.883 15.190 -32.364 1.00 87.50 283 HIS A N 1
ATOM 2300 C CA . HIS A 1 283 ? 14.490 16.392 -33.106 1.00 87.50 283 HIS A CA 1
ATOM 2301 C C . HIS A 1 283 ? 13.064 16.334 -33.679 1.00 87.50 283 HIS A C 1
ATOM 2303 O O . HIS A 1 283 ? 12.761 16.976 -34.683 1.00 87.50 283 HIS A O 1
ATOM 2309 N N . GLU A 1 284 ? 12.184 15.547 -33.060 1.00 85.62 284 GLU A N 1
ATOM 2310 C CA . GLU A 1 284 ? 10.785 15.379 -33.452 1.00 85.62 284 GLU A CA 1
ATOM 2311 C C . GLU A 1 284 ? 9.955 14.849 -32.273 1.00 85.62 284 GLU A C 1
ATOM 2313 O O . GLU A 1 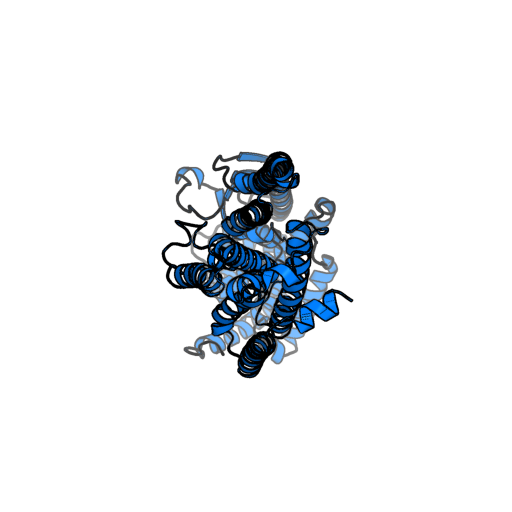284 ? 10.504 14.345 -31.290 1.00 85.62 284 GLU A O 1
ATOM 2318 N N . ASN A 1 285 ? 8.628 14.934 -32.382 1.00 84.06 285 ASN A N 1
ATOM 2319 C CA . ASN A 1 285 ? 7.721 14.409 -31.365 1.00 84.06 285 ASN A CA 1
ATOM 2320 C C . ASN A 1 285 ? 7.535 12.892 -31.538 1.00 84.06 285 ASN A C 1
ATOM 2322 O O . ASN A 1 285 ? 6.798 12.436 -32.415 1.00 84.06 285 ASN A O 1
ATOM 2326 N N . ILE A 1 286 ? 8.222 12.123 -30.691 1.00 84.50 286 ILE A N 1
ATOM 2327 C CA . ILE A 1 286 ? 8.155 10.653 -30.649 1.00 84.50 286 ILE A CA 1
ATOM 2328 C C . ILE A 1 286 ? 7.332 10.106 -29.472 1.00 84.50 286 ILE A C 1
ATOM 2330 O O . ILE A 1 286 ? 7.181 8.892 -29.345 1.00 84.50 286 ILE A O 1
ATOM 2334 N N . CYS A 1 287 ? 6.820 10.976 -28.604 1.00 85.19 287 CYS A N 1
ATOM 2335 C CA . CYS A 1 287 ? 6.165 10.618 -27.350 1.00 85.19 287 CYS A CA 1
ATOM 2336 C C . CYS A 1 287 ? 4.640 10.779 -27.413 1.00 85.19 287 CYS A C 1
ATOM 2338 O O . CYS A 1 287 ? 4.086 11.430 -28.298 1.00 85.19 287 CYS A O 1
ATOM 2340 N N . PHE A 1 288 ? 3.939 10.211 -26.432 1.00 84.06 288 PHE A N 1
ATOM 2341 C CA . PHE A 1 288 ? 2.530 10.535 -26.214 1.00 84.06 288 PHE A CA 1
ATOM 2342 C C . PHE A 1 288 ? 2.392 11.986 -25.739 1.00 84.06 288 PHE A C 1
ATOM 2344 O O . PHE A 1 288 ? 3.074 12.389 -24.803 1.00 84.06 288 PHE A O 1
ATOM 2351 N N . SER A 1 289 ? 1.501 12.760 -26.360 1.00 80.31 289 SER A N 1
ATOM 2352 C CA . SER A 1 289 ? 1.197 14.142 -25.955 1.00 80.31 289 SER A CA 1
ATOM 2353 C C . SER A 1 289 ? 0.017 14.234 -24.980 1.00 80.31 289 SER A C 1
ATOM 2355 O O . SER A 1 289 ? -0.156 15.249 -24.305 1.00 80.31 289 SER A O 1
ATOM 2357 N N . GLU A 1 290 ? -0.785 13.170 -24.872 1.00 84.12 290 GLU A N 1
ATOM 2358 C CA . GLU A 1 290 ? -1.883 13.056 -23.911 1.00 84.12 290 GLU A CA 1
ATOM 2359 C C . GLU A 1 290 ? -1.669 11.879 -22.950 1.00 84.12 290 GLU A C 1
ATOM 2361 O O . GLU A 1 290 ? -1.428 10.740 -23.358 1.00 84.12 290 GLU A O 1
ATOM 2366 N N . PHE A 1 291 ? -1.824 12.141 -21.651 1.00 79.88 291 PHE A N 1
ATOM 2367 C CA . PHE A 1 291 ? -1.727 11.131 -20.596 1.00 79.88 291 PHE A CA 1
ATOM 2368 C C . PHE A 1 291 ? -3.006 11.059 -19.788 1.00 79.88 291 PHE A C 1
ATOM 2370 O O . PHE A 1 291 ? -3.540 12.078 -19.360 1.00 79.88 291 PHE A O 1
ATOM 2377 N N . TYR A 1 292 ? -3.451 9.840 -19.507 1.00 76.62 292 TYR A N 1
ATOM 2378 C CA . TYR A 1 292 ? -4.611 9.560 -18.676 1.00 76.62 292 TYR A CA 1
ATOM 2379 C C . TYR A 1 292 ? -4.172 8.746 -17.467 1.00 76.62 292 TYR A C 1
ATOM 2381 O O . TYR A 1 292 ? -3.689 7.624 -17.613 1.00 76.62 292 TYR A O 1
ATOM 2389 N N . THR A 1 293 ? -4.377 9.277 -16.264 1.00 71.62 293 THR A N 1
ATOM 2390 C CA . THR A 1 293 ? -4.030 8.589 -15.015 1.00 71.62 293 THR A CA 1
ATOM 2391 C C . THR A 1 293 ? -5.256 8.396 -14.130 1.00 71.62 293 THR A C 1
ATOM 2393 O O . THR A 1 293 ? -6.034 9.318 -13.882 1.00 71.62 293 THR A O 1
ATOM 2396 N N . PHE A 1 294 ? -5.492 7.158 -13.685 1.00 65.38 294 PHE A N 1
ATOM 2397 C CA . PHE A 1 294 ? -6.667 6.829 -12.871 1.00 65.38 294 PHE A CA 1
ATOM 2398 C C . PHE A 1 294 ? -6.493 5.566 -12.026 1.00 65.38 294 PHE A C 1
ATOM 2400 O O . PHE A 1 294 ? -5.648 4.708 -12.291 1.00 65.38 294 PHE A O 1
ATOM 2407 N N . ASN A 1 295 ? -7.329 5.427 -10.994 1.00 57.81 295 ASN A N 1
ATOM 2408 C CA . ASN A 1 295 ? -7.320 4.255 -10.124 1.00 57.81 295 ASN A CA 1
ATOM 2409 C C . ASN A 1 295 ? -7.981 3.053 -10.810 1.00 57.81 295 ASN A C 1
ATOM 2411 O O . ASN A 1 295 ? -9.114 3.122 -11.273 1.00 57.81 295 ASN A O 1
ATOM 2415 N N . VAL A 1 296 ? -7.266 1.929 -10.844 1.00 51.00 296 VAL A N 1
ATOM 2416 C CA . VAL A 1 296 ? -7.513 0.744 -11.692 1.00 51.00 296 VAL A CA 1
ATOM 2417 C C . VAL A 1 296 ? -8.686 -0.120 -11.222 1.00 51.00 296 VAL A C 1
ATOM 2419 O O . VAL A 1 296 ? -8.716 -1.311 -11.520 1.00 51.00 296 VAL A O 1
ATOM 2422 N N . LYS A 1 297 ? -9.635 0.412 -10.449 1.00 50.19 297 LYS A N 1
ATOM 2423 C CA . LYS A 1 297 ? -10.836 -0.373 -10.135 1.00 50.19 297 LYS A CA 1
ATOM 2424 C C . LYS A 1 297 ? -11.746 -0.518 -11.363 1.00 50.19 297 LYS A C 1
ATOM 2426 O O . LYS A 1 297 ? -12.294 -1.594 -11.540 1.00 50.19 297 LYS A O 1
ATOM 2431 N N . ASP A 1 298 ? -11.740 0.451 -12.286 1.00 48.50 298 ASP A N 1
ATOM 2432 C CA . ASP A 1 298 ? -12.533 0.401 -13.522 1.00 48.50 298 ASP A CA 1
ATOM 2433 C C . ASP A 1 298 ? -11.682 0.612 -14.783 1.00 48.50 298 ASP A C 1
ATOM 2435 O O . ASP A 1 298 ? -11.533 1.725 -15.290 1.00 48.50 298 ASP A O 1
ATOM 2439 N N . LYS A 1 299 ? -11.157 -0.479 -15.358 1.00 44.75 299 LYS A N 1
ATOM 2440 C CA . LYS A 1 299 ? -10.455 -0.465 -16.662 1.00 44.75 299 LYS A CA 1
ATOM 2441 C C . LYS A 1 299 ? -11.332 0.016 -17.838 1.00 44.75 299 LYS A C 1
ATOM 2443 O O . LYS A 1 299 ? -10.803 0.267 -18.914 1.00 44.75 299 LYS A O 1
ATOM 2448 N N . ILE A 1 300 ? -12.652 0.126 -17.658 1.00 50.09 300 ILE A N 1
ATOM 2449 C CA . ILE A 1 300 ? -13.642 0.202 -18.752 1.00 50.09 300 ILE A CA 1
ATOM 2450 C C . ILE A 1 300 ? -14.172 1.635 -19.002 1.00 50.09 300 ILE A C 1
ATOM 2452 O O . ILE A 1 300 ? -14.873 1.878 -19.978 1.00 50.09 300 ILE A O 1
ATOM 2456 N N . SER A 1 301 ? -13.818 2.630 -18.180 1.00 52.47 301 SER A N 1
ATOM 2457 C CA . SER A 1 301 ? -14.465 3.959 -18.237 1.00 52.47 301 SER A CA 1
ATOM 2458 C C . SER A 1 301 ? -14.024 4.905 -19.373 1.00 52.47 301 SER A C 1
ATOM 2460 O O . SER A 1 301 ? -14.657 5.943 -19.577 1.00 52.47 301 SER A O 1
ATOM 2462 N N . LEU A 1 302 ? -12.966 4.589 -20.128 1.00 55.31 302 LEU A N 1
ATOM 2463 C CA . LEU A 1 302 ? -12.509 5.442 -21.231 1.00 55.31 302 LEU A CA 1
ATOM 2464 C C . LEU A 1 302 ? -13.239 5.060 -22.525 1.00 55.31 302 LEU A C 1
ATOM 2466 O O . LEU A 1 302 ? -13.046 3.972 -23.068 1.00 55.31 302 LEU A O 1
ATOM 2470 N N . LYS A 1 303 ? -14.086 5.963 -23.040 1.00 55.34 303 LYS A N 1
ATOM 2471 C CA . LYS A 1 303 ? -14.692 5.802 -24.373 1.00 55.34 303 LYS A CA 1
ATOM 2472 C C . LYS A 1 303 ? -13.564 5.686 -25.408 1.00 55.34 303 LYS A C 1
ATOM 2474 O O . LYS A 1 303 ? -12.677 6.534 -25.425 1.00 55.34 303 LYS A O 1
ATOM 2479 N N . LYS A 1 304 ? -13.643 4.689 -26.302 1.00 51.91 304 LYS A N 1
ATOM 2480 C CA . LYS A 1 304 ? -12.639 4.373 -27.348 1.00 51.91 304 LYS A CA 1
ATOM 2481 C C . LYS A 1 304 ? -12.133 5.579 -28.164 1.00 51.91 304 LYS A C 1
ATOM 2483 O O . LYS A 1 304 ? -11.043 5.509 -28.709 1.00 51.91 304 LYS A O 1
ATOM 2488 N N . GLY A 1 305 ? -12.895 6.674 -28.246 1.00 50.91 305 GLY A N 1
ATOM 2489 C CA . GLY A 1 305 ? -12.504 7.891 -28.966 1.00 50.91 305 GLY A CA 1
ATOM 2490 C C . GLY A 1 305 ? -11.394 8.729 -28.311 1.00 50.91 305 GLY A C 1
ATOM 2491 O O . GLY A 1 305 ? -10.718 9.452 -29.028 1.00 50.91 305 GLY A O 1
ATOM 2492 N N . TYR A 1 306 ? -11.166 8.616 -26.996 1.00 52.03 306 TYR A N 1
ATOM 2493 C CA . TYR A 1 306 ? -10.119 9.372 -26.279 1.00 52.03 306 TYR A CA 1
ATOM 2494 C C . TYR A 1 306 ? -8.730 8.701 -26.323 1.00 52.03 306 TYR A C 1
ATOM 2496 O O . TYR A 1 306 ? -7.805 9.169 -25.678 1.00 52.03 306 TYR A O 1
ATOM 2504 N N . MET A 1 307 ? -8.585 7.571 -27.028 1.00 54.00 307 MET A N 1
ATOM 2505 C CA . MET A 1 307 ? -7.375 6.731 -27.003 1.00 54.00 307 MET A CA 1
ATOM 2506 C C . MET A 1 307 ? -6.419 6.956 -28.187 1.00 54.00 307 MET A C 1
ATOM 2508 O O . MET A 1 307 ? -5.386 6.295 -28.268 1.00 54.00 307 MET A O 1
ATOM 2512 N N . ASN A 1 308 ? -6.733 7.860 -29.118 1.00 55.12 308 ASN A N 1
ATOM 2513 C CA . ASN A 1 308 ? -5.822 8.160 -30.223 1.00 55.12 308 ASN A CA 1
ATOM 2514 C C . ASN A 1 308 ? -4.654 9.010 -29.696 1.00 55.12 308 ASN A C 1
ATOM 2516 O O . ASN A 1 308 ? -4.876 10.137 -29.273 1.00 55.12 308 ASN A O 1
ATOM 2520 N N . ASN A 1 309 ? -3.427 8.475 -29.733 1.00 60.38 309 ASN A N 1
ATOM 2521 C CA . ASN A 1 309 ? -2.194 9.105 -29.218 1.00 60.38 309 ASN A CA 1
ATOM 2522 C C . ASN A 1 309 ? -2.171 9.397 -27.706 1.00 60.38 309 ASN A C 1
ATOM 2524 O O . ASN A 1 309 ? -1.396 10.236 -27.249 1.00 60.38 309 ASN A O 1
ATOM 2528 N N . ALA A 1 310 ? -2.970 8.666 -26.931 1.00 63.88 310 ALA A N 1
ATOM 2529 C CA . ALA A 1 310 ? -3.051 8.829 -25.490 1.00 63.88 310 ALA A CA 1
ATOM 2530 C C . ALA A 1 310 ? -2.578 7.579 -24.742 1.00 63.88 310 ALA A C 1
ATOM 2532 O O . ALA A 1 310 ? -3.019 6.468 -25.051 1.00 63.88 310 ALA A O 1
ATOM 2533 N N . TYR A 1 311 ? -1.746 7.757 -23.712 1.00 71.44 311 TYR A N 1
ATOM 2534 C CA . TYR A 1 311 ? -1.358 6.655 -22.831 1.00 71.44 311 TYR A CA 1
ATOM 2535 C C . TYR A 1 311 ? -2.220 6.595 -21.571 1.00 71.44 311 TYR A C 1
ATOM 2537 O O . TYR A 1 311 ? -2.487 7.604 -20.918 1.00 71.44 311 TYR A O 1
ATOM 2545 N N . VAL A 1 312 ? -2.611 5.378 -21.190 1.00 68.75 312 VAL A N 1
ATOM 2546 C CA . VAL A 1 312 ? -3.383 5.097 -19.980 1.00 68.75 312 VAL A CA 1
ATOM 2547 C C . VAL A 1 312 ? -2.472 4.512 -18.906 1.00 68.75 312 VAL A C 1
ATOM 2549 O O . VAL A 1 312 ? -2.128 3.331 -18.952 1.00 68.75 312 VAL A O 1
ATOM 2552 N N . MET A 1 313 ? -2.127 5.320 -17.903 1.00 64.12 313 MET A N 1
ATOM 2553 C CA . MET A 1 313 ? -1.314 4.887 -16.771 1.00 64.12 313 MET A CA 1
ATOM 2554 C C . MET A 1 313 ? -2.195 4.508 -15.570 1.00 64.12 313 MET A C 1
ATOM 2556 O O . MET A 1 313 ? -2.887 5.357 -14.994 1.00 64.12 313 MET A O 1
ATOM 2560 N N . PRO A 1 314 ? -2.169 3.239 -15.134 1.00 59.09 314 PRO A N 1
ATOM 2561 C CA . PRO A 1 314 ? -2.869 2.843 -13.928 1.00 59.09 314 PRO A CA 1
ATOM 2562 C C . PRO A 1 314 ? -2.209 3.482 -12.695 1.00 59.09 314 PRO A C 1
ATOM 2564 O O . PRO A 1 314 ? -1.002 3.367 -12.516 1.00 59.09 314 PRO A O 1
ATOM 2567 N N . ILE A 1 315 ? -2.985 4.040 -11.755 1.00 56.19 315 ILE A N 1
ATOM 2568 C CA . ILE A 1 315 ? -2.449 4.531 -10.464 1.00 56.19 315 ILE A CA 1
ATOM 2569 C C . ILE A 1 315 ? -1.760 3.407 -9.676 1.00 56.19 315 ILE A C 1
ATOM 2571 O O . ILE A 1 315 ? -0.884 3.674 -8.866 1.00 56.19 315 ILE A O 1
ATOM 2575 N N . LYS A 1 316 ? -2.087 2.131 -9.941 1.00 53.75 316 LYS A N 1
ATOM 2576 C CA . LYS A 1 316 ? -1.324 0.992 -9.403 1.00 53.75 316 LYS A CA 1
ATOM 2577 C C . LYS A 1 316 ? 0.137 0.980 -9.873 1.00 53.75 316 LYS A C 1
ATOM 2579 O O . LYS A 1 316 ? 0.985 0.621 -9.073 1.00 53.75 316 LYS A O 1
ATOM 2584 N N . SER A 1 317 ? 0.425 1.399 -11.104 1.00 50.50 317 SER A N 1
ATOM 2585 C CA . SER A 1 317 ? 1.794 1.595 -11.612 1.00 50.50 317 SER A CA 1
ATOM 2586 C C . SER A 1 317 ? 2.446 2.855 -11.040 1.00 50.50 317 SER A C 1
ATOM 2588 O O . SER A 1 317 ? 3.662 2.948 -10.987 1.00 50.50 317 SER A O 1
ATOM 2590 N N . LEU A 1 318 ? 1.631 3.797 -10.557 1.00 51.06 318 LEU A N 1
ATOM 2591 C CA . LEU A 1 318 ? 2.051 4.962 -9.777 1.00 51.06 318 LEU A CA 1
ATOM 2592 C C . LEU A 1 318 ? 2.068 4.678 -8.261 1.00 51.06 318 LEU A C 1
ATOM 2594 O O . LEU A 1 318 ? 2.258 5.610 -7.492 1.00 51.06 318 LEU A O 1
ATOM 2598 N N . LYS A 1 319 ? 1.840 3.444 -7.770 1.00 43.94 319 LYS A N 1
ATOM 2599 C CA . LYS A 1 319 ? 1.753 3.165 -6.314 1.00 43.94 319 LYS A CA 1
ATOM 2600 C C . LYS A 1 319 ? 3.041 3.476 -5.545 1.00 43.94 319 LYS A C 1
ATOM 2602 O O . LYS A 1 319 ? 2.985 3.618 -4.329 1.00 43.94 319 LYS A O 1
ATOM 2607 N N . SER A 1 320 ? 4.154 3.673 -6.237 1.00 43.25 320 SER A N 1
ATOM 2608 C CA . SER A 1 320 ? 5.392 4.264 -5.725 1.00 43.25 320 SER A CA 1
ATOM 2609 C C . SER A 1 320 ? 5.297 5.761 -5.370 1.00 43.25 320 SER A C 1
ATOM 2611 O O . SER A 1 320 ? 6.243 6.313 -4.826 1.00 43.25 320 SER A O 1
ATOM 2613 N N . PHE A 1 321 ? 4.159 6.429 -5.594 1.00 39.41 321 PHE A N 1
ATOM 2614 C CA . PHE A 1 321 ? 3.905 7.809 -5.147 1.00 39.41 321 PHE A CA 1
ATOM 2615 C C . PHE A 1 321 ? 3.441 7.940 -3.693 1.00 39.41 321 PHE A C 1
ATOM 2617 O O . PHE A 1 321 ? 3.343 9.053 -3.176 1.00 39.41 321 PHE A O 1
ATOM 2624 N N . ASN A 1 322 ? 3.078 6.836 -3.038 1.00 39.16 322 ASN A N 1
ATOM 2625 C CA . ASN A 1 322 ? 2.472 6.867 -1.709 1.00 39.16 322 ASN A CA 1
ATOM 2626 C C . ASN A 1 322 ? 3.287 6.007 -0.736 1.00 39.16 322 ASN A C 1
ATOM 2628 O O . ASN A 1 322 ? 2.784 5.052 -0.148 1.00 39.16 322 ASN A O 1
ATOM 2632 N N . SER A 1 323 ? 4.558 6.368 -0.553 1.00 37.91 323 SER A N 1
ATOM 2633 C CA . SER A 1 323 ? 5.350 5.902 0.581 1.00 37.91 323 SER A CA 1
ATOM 2634 C C . SER A 1 323 ? 4.886 6.637 1.841 1.00 37.91 323 SER A C 1
ATOM 2636 O O . SER A 1 323 ? 5.476 7.629 2.269 1.00 37.91 323 SER A O 1
ATOM 2638 N N . VAL A 1 324 ? 3.814 6.154 2.459 1.00 34.72 324 VAL A N 1
ATOM 2639 C CA . VAL A 1 324 ? 3.869 6.119 3.918 1.00 34.72 324 VAL A CA 1
ATOM 2640 C C . VAL A 1 324 ? 4.719 4.882 4.228 1.00 34.72 324 VAL A C 1
ATOM 2642 O O . VAL A 1 324 ? 4.292 3.756 3.990 1.00 34.72 324 VAL A O 1
ATOM 2645 N N . ASP A 1 325 ? 5.964 5.143 4.628 1.00 34.72 325 ASP A N 1
ATOM 2646 C CA . ASP A 1 325 ? 6.917 4.245 5.303 1.00 34.72 325 ASP A CA 1
ATOM 2647 C C . ASP A 1 325 ? 7.750 3.180 4.570 1.00 34.72 325 ASP A C 1
ATOM 2649 O O . ASP A 1 325 ? 8.536 2.526 5.247 1.00 34.72 325 ASP A O 1
ATOM 2653 N N . TYR A 1 326 ? 7.731 3.003 3.246 1.00 34.28 326 TYR A N 1
ATOM 2654 C CA . TYR A 1 326 ? 8.586 1.959 2.643 1.00 34.28 326 TYR A CA 1
ATOM 2655 C C . TYR A 1 326 ? 9.294 2.371 1.351 1.00 34.28 326 TYR A C 1
ATOM 2657 O O . TYR A 1 326 ? 8.702 3.007 0.482 1.00 34.28 326 TYR A O 1
ATOM 2665 N N . HIS A 1 327 ? 10.568 1.964 1.264 1.00 33.78 327 HIS A N 1
ATOM 2666 C CA . HIS A 1 327 ? 11.506 2.045 0.138 1.00 33.78 327 HIS A CA 1
ATOM 2667 C C . HIS A 1 327 ? 10.908 1.526 -1.188 1.00 33.78 327 HIS A C 1
ATOM 2669 O O . HIS A 1 327 ? 11.160 0.395 -1.594 1.00 33.78 327 HIS A O 1
ATOM 2675 N N . GLY A 1 328 ? 10.082 2.339 -1.849 1.00 37.09 328 GLY A N 1
ATOM 2676 C CA . GLY A 1 328 ? 9.462 2.021 -3.135 1.00 37.09 328 GLY A CA 1
ATOM 2677 C C . GLY A 1 328 ? 10.358 2.347 -4.331 1.00 37.09 328 GLY A C 1
ATOM 2678 O O . GLY A 1 328 ? 11.173 3.265 -4.275 1.00 37.09 328 GLY A O 1
ATOM 2679 N N . GLU A 1 329 ? 10.173 1.602 -5.423 1.00 43.38 329 GLU A N 1
ATOM 2680 C CA . GLU A 1 329 ? 10.823 1.846 -6.715 1.00 43.38 329 GLU A CA 1
ATOM 2681 C C . GLU A 1 329 ? 10.480 3.227 -7.290 1.00 43.38 329 GLU A C 1
ATOM 2683 O O . GLU A 1 329 ? 9.394 3.776 -7.094 1.00 43.38 329 GLU A O 1
ATOM 2688 N N . TYR A 1 330 ? 11.412 3.784 -8.050 1.00 50.25 330 TYR A N 1
ATOM 2689 C CA . TYR A 1 330 ? 11.337 5.129 -8.592 1.00 50.25 330 TYR A CA 1
ATOM 2690 C C . TYR A 1 330 ? 10.362 5.222 -9.774 1.00 50.25 330 TYR A C 1
ATOM 2692 O O . TYR A 1 330 ? 10.704 4.913 -10.912 1.00 50.25 330 TYR A O 1
ATOM 2700 N N . TRP A 1 331 ? 9.135 5.679 -9.519 1.00 53.19 331 TRP A N 1
ATOM 2701 C CA . TRP A 1 331 ? 8.059 5.752 -10.521 1.00 53.19 331 TRP A CA 1
ATOM 2702 C C . TRP A 1 331 ? 8.412 6.538 -11.793 1.00 53.19 331 TRP A C 1
ATOM 2704 O O . TRP A 1 331 ? 7.880 6.225 -12.855 1.00 53.19 331 TRP A O 1
ATOM 2714 N N . TYR A 1 332 ? 9.309 7.526 -11.730 1.00 55.69 332 TYR A N 1
ATOM 2715 C CA . TYR A 1 332 ? 9.739 8.276 -12.916 1.00 55.69 332 TYR A CA 1
ATOM 2716 C C . TYR A 1 332 ? 10.512 7.383 -13.907 1.00 55.69 332 TYR A C 1
ATOM 2718 O O . TYR A 1 332 ? 10.407 7.572 -15.112 1.00 55.69 332 TYR A O 1
ATOM 2726 N N . GLN A 1 333 ? 11.187 6.321 -13.442 1.00 56.47 333 GLN A N 1
ATOM 2727 C CA . GLN A 1 333 ? 11.801 5.329 -14.337 1.00 56.47 333 GLN A CA 1
ATOM 2728 C C . GLN A 1 333 ? 10.742 4.595 -15.169 1.00 56.47 333 GLN A C 1
ATOM 2730 O O . GLN A 1 333 ? 11.018 4.134 -16.271 1.00 56.47 333 GLN A O 1
ATOM 2735 N N . SER A 1 334 ? 9.511 4.500 -14.659 1.00 65.25 334 SER A N 1
ATOM 2736 C CA . SER A 1 334 ? 8.390 3.938 -15.413 1.00 65.25 334 SER A CA 1
ATOM 2737 C C . SER A 1 334 ? 7.783 4.939 -16.401 1.00 65.25 334 SER A C 1
ATOM 2739 O O . SER A 1 334 ? 7.231 4.511 -17.411 1.00 65.25 334 SER A O 1
ATOM 2741 N N . VAL A 1 335 ? 7.881 6.251 -16.148 1.00 74.62 335 VAL A N 1
ATOM 2742 C CA . VAL A 1 335 ? 7.369 7.297 -17.056 1.00 74.62 335 VAL A CA 1
ATOM 2743 C C . VAL A 1 335 ? 8.173 7.321 -18.352 1.00 74.62 335 VAL A C 1
ATOM 2745 O O . VAL A 1 335 ? 7.581 7.290 -19.431 1.00 74.62 335 VAL A O 1
ATOM 2748 N N . SER A 1 336 ? 9.499 7.253 -18.266 1.00 77.12 336 SER A N 1
ATOM 2749 C CA . SER A 1 336 ? 10.364 7.217 -19.449 1.00 77.12 336 SER A CA 1
ATOM 2750 C C . SER A 1 336 ? 10.097 5.996 -20.334 1.00 77.12 336 SER A C 1
ATOM 2752 O O . SER A 1 336 ? 9.987 6.121 -21.552 1.00 77.12 336 SER A O 1
ATOM 2754 N N . ARG A 1 337 ? 9.889 4.822 -19.727 1.00 78.56 337 ARG A N 1
ATOM 2755 C CA . ARG A 1 337 ? 9.482 3.594 -20.427 1.00 78.56 337 ARG A CA 1
ATOM 2756 C C . ARG A 1 337 ? 8.156 3.756 -21.167 1.00 78.56 337 ARG A C 1
ATOM 2758 O O . ARG A 1 337 ? 8.017 3.314 -22.304 1.00 78.56 337 ARG A O 1
ATOM 2765 N N . ILE A 1 338 ? 7.181 4.411 -20.540 1.00 78.50 338 ILE A N 1
ATOM 2766 C CA . ILE A 1 338 ? 5.891 4.715 -21.168 1.00 78.50 338 ILE A CA 1
ATOM 2767 C C . ILE A 1 338 ? 6.083 5.652 -22.364 1.00 78.50 338 ILE A C 1
ATOM 2769 O O . ILE A 1 338 ? 5.543 5.399 -23.439 1.00 78.50 338 ILE A O 1
ATOM 2773 N N . LEU A 1 339 ? 6.865 6.716 -22.185 1.00 83.62 339 LEU A N 1
ATOM 2774 C CA . LEU A 1 339 ? 7.152 7.706 -23.222 1.00 83.62 339 LEU A CA 1
ATOM 2775 C C . LEU A 1 339 ? 7.885 7.117 -24.432 1.00 83.62 339 LEU A C 1
ATOM 2777 O O . LEU A 1 339 ? 7.698 7.599 -25.546 1.00 83.62 339 LEU A O 1
ATOM 2781 N N . MET A 1 340 ? 8.682 6.071 -24.212 1.00 87.12 340 MET A N 1
ATOM 2782 C CA . MET A 1 340 ? 9.467 5.368 -25.228 1.00 87.12 340 MET A CA 1
ATOM 2783 C C . MET A 1 340 ? 8.721 4.221 -25.922 1.00 87.12 340 MET A C 1
ATOM 2785 O O . MET A 1 340 ? 9.199 3.699 -26.932 1.00 87.12 340 MET A O 1
ATOM 2789 N N . GLU A 1 341 ? 7.534 3.839 -25.443 1.00 85.94 341 GLU A N 1
ATOM 2790 C CA . GLU A 1 341 ? 6.728 2.777 -26.054 1.00 85.94 341 GLU A CA 1
ATOM 2791 C C . GLU A 1 341 ? 6.466 2.988 -27.560 1.00 85.94 341 GLU A C 1
ATOM 2793 O O . GLU A 1 341 ? 6.659 2.021 -28.307 1.00 85.94 341 GLU A O 1
ATOM 2798 N N . PRO A 1 342 ? 6.174 4.210 -28.062 1.00 87.88 342 PRO A N 1
ATOM 2799 C CA . PRO A 1 342 ? 5.969 4.441 -29.490 1.00 87.88 342 PRO A CA 1
ATOM 2800 C C . PRO A 1 342 ? 7.182 4.092 -30.359 1.00 87.88 342 PRO A C 1
ATOM 2802 O O . PRO A 1 342 ? 6.993 3.669 -31.502 1.00 87.88 342 PRO A O 1
ATOM 2805 N N . VAL A 1 343 ? 8.406 4.239 -29.834 1.00 90.25 343 VAL A N 1
ATOM 2806 C CA . VAL A 1 343 ? 9.660 3.909 -30.537 1.00 90.25 343 VAL A CA 1
ATOM 2807 C C . VAL A 1 343 ? 9.782 2.398 -30.732 1.00 90.25 343 VAL A C 1
ATOM 2809 O O . VAL A 1 343 ? 10.164 1.927 -31.802 1.00 90.25 343 VAL A O 1
ATOM 2812 N N . PHE A 1 344 ? 9.397 1.621 -29.719 1.00 91.44 344 PHE A N 1
ATOM 2813 C CA . PHE A 1 344 ? 9.584 0.169 -29.691 1.00 91.44 344 PHE A CA 1
ATOM 2814 C C . PHE A 1 344 ? 8.320 -0.641 -30.008 1.00 91.44 344 PHE A C 1
ATOM 2816 O O . PHE A 1 344 ? 8.371 -1.872 -30.000 1.00 91.44 344 PHE A O 1
ATOM 2823 N N . LYS A 1 345 ? 7.199 0.013 -30.337 1.00 88.00 345 LYS A N 1
ATOM 2824 C CA . LYS A 1 345 ? 5.887 -0.622 -30.571 1.00 88.00 345 LYS A CA 1
ATOM 2825 C C . LYS A 1 345 ? 5.889 -1.760 -31.601 1.00 88.00 345 LYS A C 1
ATOM 2827 O O . LYS A 1 345 ? 5.080 -2.676 -31.512 1.00 88.00 345 LYS A O 1
ATOM 2832 N N . ASN A 1 346 ? 6.786 -1.706 -32.590 1.00 89.38 346 ASN A N 1
ATOM 2833 C CA . ASN A 1 346 ? 6.860 -2.695 -33.670 1.00 89.38 346 ASN A CA 1
ATOM 2834 C C . ASN A 1 346 ? 7.801 -3.866 -33.360 1.00 89.38 346 ASN A C 1
ATOM 2836 O O . ASN A 1 346 ? 7.892 -4.801 -34.158 1.00 89.38 346 ASN A O 1
ATOM 2840 N N . ILE A 1 347 ? 8.513 -3.852 -32.234 1.00 90.19 347 ILE A N 1
ATOM 2841 C CA . ILE A 1 347 ? 9.373 -4.967 -31.841 1.00 90.19 347 ILE A CA 1
ATOM 2842 C C . ILE A 1 347 ? 8.495 -6.149 -31.411 1.00 90.19 347 ILE A C 1
ATOM 2844 O O . ILE A 1 347 ? 7.561 -6.007 -30.625 1.00 90.19 347 ILE A O 1
ATOM 2848 N N . LYS A 1 348 ? 8.778 -7.340 -31.949 1.00 88.69 348 LYS A N 1
ATOM 2849 C CA . LYS A 1 348 ? 8.043 -8.566 -31.622 1.00 88.69 348 LYS A CA 1
ATOM 2850 C C . LYS A 1 348 ? 8.201 -8.892 -30.139 1.00 88.69 348 LYS A C 1
ATOM 2852 O O . LYS A 1 348 ? 9.327 -8.915 -29.649 1.00 88.69 348 LYS A O 1
ATOM 2857 N N . ASN A 1 349 ? 7.105 -9.223 -29.457 1.00 83.06 349 ASN A N 1
ATOM 2858 C CA . ASN A 1 349 ? 7.182 -9.635 -28.061 1.00 83.06 349 ASN A CA 1
ATOM 2859 C C . ASN A 1 349 ? 7.755 -11.066 -27.936 1.00 83.06 349 ASN A C 1
ATOM 2861 O O . ASN A 1 349 ? 7.094 -12.050 -28.271 1.00 83.06 349 ASN A O 1
ATOM 2865 N N . THR A 1 350 ? 9.011 -11.154 -27.503 1.00 82.38 350 THR A N 1
ATOM 2866 C CA . THR A 1 350 ? 9.755 -12.377 -27.165 1.00 82.38 350 THR A CA 1
ATOM 2867 C C . THR A 1 350 ? 10.697 -12.034 -26.013 1.00 82.38 350 THR A C 1
ATOM 2869 O O . THR A 1 350 ? 11.191 -10.909 -26.007 1.00 82.38 350 THR A O 1
ATOM 2872 N N . ASN A 1 351 ? 11.033 -12.982 -25.132 1.00 79.12 351 ASN A N 1
ATOM 2873 C CA . ASN A 1 351 ? 11.913 -12.738 -23.975 1.00 79.12 351 ASN A CA 1
ATOM 2874 C C . ASN A 1 351 ? 13.207 -11.981 -24.337 1.00 79.12 351 ASN A C 1
ATOM 2876 O O . ASN A 1 351 ? 13.606 -11.055 -23.641 1.00 79.12 351 ASN A O 1
ATOM 2880 N N . GLU A 1 352 ? 13.847 -12.340 -25.453 1.00 80.06 352 GLU A N 1
ATOM 2881 C CA . GLU A 1 352 ? 15.056 -11.664 -25.938 1.00 80.06 352 GLU A CA 1
ATOM 2882 C C . GLU A 1 352 ? 14.801 -10.190 -26.284 1.00 80.06 352 GLU A C 1
ATOM 2884 O O . GLU A 1 352 ? 15.501 -9.294 -25.815 1.00 80.06 352 GLU A O 1
ATOM 2889 N N . ASN A 1 353 ? 13.786 -9.935 -27.106 1.00 85.00 353 ASN A N 1
ATOM 2890 C CA . ASN A 1 353 ? 13.423 -8.586 -27.515 1.00 85.00 353 ASN A CA 1
ATOM 2891 C C . ASN A 1 353 ? 12.939 -7.719 -26.340 1.00 85.00 353 ASN A C 1
ATOM 2893 O O . ASN A 1 353 ? 13.158 -6.512 -26.373 1.00 85.00 353 ASN A O 1
ATOM 2897 N N . GLU A 1 354 ? 12.300 -8.303 -25.321 1.00 82.56 354 GLU A N 1
ATOM 2898 C CA . GLU A 1 354 ? 11.939 -7.584 -24.092 1.00 82.56 354 GLU A CA 1
ATOM 2899 C C . GLU A 1 354 ? 13.193 -7.151 -23.322 1.00 82.56 354 GLU A C 1
ATOM 2901 O O . GLU A 1 354 ? 13.310 -5.983 -22.962 1.00 82.56 354 GLU A O 1
ATOM 2906 N N . ILE A 1 355 ? 14.180 -8.044 -23.164 1.00 85.06 355 ILE A N 1
ATOM 2907 C CA . ILE A 1 355 ? 15.471 -7.714 -22.536 1.00 85.06 355 ILE A CA 1
ATOM 2908 C C . ILE A 1 355 ? 16.200 -6.613 -23.319 1.00 85.06 355 ILE A C 1
ATOM 2910 O O . ILE A 1 355 ? 16.738 -5.683 -22.717 1.00 85.06 355 ILE A O 1
ATOM 2914 N N . LEU A 1 356 ? 16.207 -6.694 -24.654 1.00 89.25 356 LEU A N 1
ATOM 2915 C CA . LEU A 1 356 ? 16.815 -5.676 -25.512 1.00 89.25 356 LEU A CA 1
ATOM 2916 C C . LEU A 1 356 ? 16.107 -4.326 -25.368 1.00 89.25 356 LEU A C 1
ATOM 2918 O O . LEU A 1 356 ? 16.778 -3.313 -25.175 1.00 89.25 356 LEU A O 1
ATOM 2922 N N . LYS A 1 357 ? 14.771 -4.313 -25.440 1.00 89.69 357 LYS A N 1
ATOM 2923 C CA . LYS A 1 357 ? 13.953 -3.103 -25.295 1.00 89.69 357 LYS A CA 1
ATOM 2924 C C . LYS A 1 357 ? 14.216 -2.433 -23.950 1.00 89.69 357 LYS A C 1
ATOM 2926 O O . LYS A 1 357 ? 14.588 -1.263 -23.925 1.00 89.69 357 LYS A O 1
ATOM 2931 N N . ASP A 1 358 ? 14.108 -3.183 -22.858 1.00 85.38 358 ASP A N 1
ATOM 2932 C CA . ASP A 1 358 ? 14.297 -2.650 -21.508 1.00 85.38 358 ASP A CA 1
ATOM 2933 C C . ASP A 1 358 ? 15.727 -2.128 -21.314 1.00 85.38 358 ASP A C 1
ATOM 2935 O O . ASP A 1 358 ? 15.948 -1.082 -20.703 1.00 85.38 358 ASP A O 1
ATOM 2939 N N . ALA A 1 359 ? 16.730 -2.810 -21.868 1.00 90.06 359 ALA A N 1
ATOM 2940 C CA . ALA A 1 359 ? 18.108 -2.336 -21.846 1.00 90.06 359 ALA A CA 1
ATOM 2941 C C . ALA A 1 359 ? 18.299 -1.032 -22.640 1.00 90.06 359 ALA A C 1
ATOM 2943 O O . ALA A 1 359 ? 18.997 -0.126 -22.181 1.00 90.06 359 ALA A O 1
ATOM 2944 N N . TRP A 1 360 ? 17.688 -0.913 -23.816 1.00 94.06 360 TRP A N 1
ATOM 2945 C CA . TRP A 1 360 ? 17.792 0.282 -24.652 1.00 94.06 360 TRP A CA 1
ATOM 2946 C C . TRP A 1 360 ? 17.061 1.477 -24.037 1.00 94.06 360 TRP A C 1
ATOM 2948 O O . TRP A 1 360 ? 17.615 2.574 -24.002 1.00 94.06 360 TRP A O 1
ATOM 2958 N N . GLU A 1 361 ? 15.875 1.258 -23.468 1.00 90.38 361 GLU A N 1
ATOM 2959 C CA . GLU A 1 361 ? 15.150 2.258 -22.677 1.00 90.38 361 GLU A CA 1
ATOM 2960 C C . GLU A 1 361 ? 15.998 2.749 -21.498 1.00 90.38 361 GLU A C 1
ATOM 2962 O O . GLU A 1 361 ? 16.155 3.955 -21.313 1.00 90.38 361 GLU A O 1
ATOM 2967 N N . ASN A 1 362 ? 16.628 1.831 -20.756 1.00 87.56 362 ASN A N 1
ATOM 2968 C CA . ASN A 1 362 ? 17.536 2.180 -19.663 1.00 87.56 362 ASN A CA 1
ATOM 2969 C C . ASN A 1 362 ? 18.729 3.019 -20.138 1.00 87.56 362 ASN A C 1
ATOM 2971 O O . ASN A 1 362 ? 19.084 4.008 -19.497 1.00 87.56 362 ASN A O 1
ATOM 2975 N N . TYR A 1 363 ? 19.357 2.650 -21.258 1.00 90.56 363 TYR A N 1
ATOM 2976 C CA . TYR A 1 363 ? 20.454 3.436 -21.820 1.00 90.56 363 TYR A CA 1
ATOM 2977 C C . TYR A 1 363 ? 20.012 4.864 -22.158 1.00 90.56 363 TYR A C 1
ATOM 2979 O O . TYR A 1 363 ? 20.672 5.817 -21.750 1.00 90.56 363 TYR A O 1
ATOM 2987 N N . ILE A 1 364 ? 18.886 5.016 -22.859 1.00 90.81 364 ILE A N 1
ATOM 2988 C CA . ILE A 1 364 ? 18.346 6.325 -23.247 1.00 90.81 364 ILE A CA 1
ATOM 2989 C C . ILE A 1 364 ? 18.015 7.152 -22.003 1.00 90.81 364 ILE A C 1
ATOM 2991 O O . ILE A 1 364 ? 18.385 8.326 -21.916 1.00 90.81 364 ILE A O 1
ATOM 2995 N N . TYR A 1 365 ? 17.389 6.521 -21.009 1.00 86.38 365 TYR A N 1
ATOM 2996 C CA . TYR A 1 365 ? 17.055 7.163 -19.750 1.00 86.38 365 TYR A CA 1
ATOM 2997 C C . TYR A 1 365 ? 18.294 7.747 -19.065 1.00 86.38 365 TYR A C 1
ATOM 2999 O O . TYR A 1 365 ? 18.333 8.942 -18.779 1.00 86.38 365 TYR A O 1
ATOM 3007 N N . PHE A 1 366 ? 19.338 6.945 -18.850 1.00 83.56 366 PHE A N 1
ATOM 3008 C CA . PHE A 1 366 ? 20.529 7.405 -18.134 1.00 83.56 366 PHE A CA 1
ATOM 3009 C C . PHE A 1 366 ? 21.401 8.369 -18.944 1.00 83.56 366 PHE A C 1
ATOM 3011 O O . PHE A 1 366 ? 21.957 9.309 -18.377 1.00 83.56 366 PHE A O 1
ATOM 3018 N N . SER A 1 367 ? 21.497 8.180 -20.261 1.00 86.12 367 SER A N 1
ATOM 3019 C CA . SER A 1 367 ? 22.380 8.976 -21.120 1.00 86.12 367 SER A CA 1
ATOM 3020 C C . SER A 1 367 ? 21.787 10.324 -21.546 1.00 86.12 367 SER A C 1
ATOM 3022 O O . SER A 1 367 ? 22.555 11.247 -21.853 1.00 86.12 367 SER A O 1
ATOM 3024 N N . TYR A 1 368 ? 20.452 10.442 -21.582 1.00 86.12 368 TYR A N 1
ATOM 3025 C CA . TYR A 1 368 ? 19.755 11.600 -22.158 1.00 86.12 368 TYR A CA 1
ATOM 3026 C C . TYR A 1 368 ? 18.652 12.183 -21.274 1.00 86.12 368 TYR A C 1
ATOM 3028 O O . TYR A 1 368 ? 18.505 13.401 -21.235 1.00 86.12 368 TYR A O 1
ATOM 3036 N N . ILE A 1 369 ? 17.886 11.367 -20.548 1.00 83.44 369 ILE A N 1
ATOM 3037 C CA . ILE A 1 369 ? 16.746 11.871 -19.765 1.00 83.44 369 ILE A CA 1
ATOM 3038 C C . ILE A 1 369 ? 17.206 12.331 -18.380 1.00 83.44 369 ILE A C 1
ATOM 3040 O O . ILE A 1 369 ? 17.075 13.506 -18.044 1.00 83.44 369 ILE A O 1
ATOM 3044 N N . ASN A 1 370 ? 17.801 11.429 -17.596 1.00 79.25 370 ASN A N 1
ATOM 3045 C CA . ASN A 1 370 ? 18.158 11.645 -16.194 1.00 79.25 370 ASN A CA 1
ATOM 3046 C C . ASN A 1 370 ? 19.028 12.898 -15.997 1.00 79.25 370 ASN A C 1
ATOM 3048 O O . ASN A 1 370 ? 18.743 13.737 -15.148 1.00 79.25 370 ASN A O 1
ATOM 3052 N N . HIS A 1 371 ? 20.043 13.076 -16.846 1.00 72.81 371 HIS A N 1
ATOM 3053 C CA . HIS A 1 371 ? 20.948 14.222 -16.765 1.00 72.81 371 HIS A CA 1
ATOM 3054 C C . HIS A 1 371 ? 20.248 15.568 -17.034 1.00 72.81 371 HIS A C 1
ATOM 3056 O O . HIS A 1 371 ? 20.542 16.570 -16.384 1.00 72.81 371 HIS A O 1
ATOM 3062 N N . ASN A 1 372 ? 19.283 15.592 -17.956 1.00 71.19 372 ASN A N 1
ATOM 3063 C CA . ASN A 1 372 ? 18.566 16.810 -18.336 1.00 71.19 372 ASN A CA 1
ATOM 3064 C C . ASN A 1 372 ? 17.500 17.224 -17.305 1.00 71.19 372 ASN A C 1
ATOM 3066 O O . ASN A 1 372 ? 17.103 18.394 -17.258 1.00 71.19 372 ASN A O 1
ATOM 3070 N N . ILE A 1 373 ? 17.050 16.286 -16.465 1.00 72.12 373 ILE A N 1
ATOM 3071 C CA . ILE A 1 373 ? 16.053 16.529 -15.412 1.00 72.12 373 ILE A CA 1
ATOM 3072 C C . ILE A 1 373 ? 16.672 16.694 -14.013 1.00 72.12 373 ILE A C 1
ATOM 3074 O O . ILE A 1 373 ? 16.023 17.264 -13.132 1.00 72.12 373 ILE A O 1
ATOM 3078 N N . GLU A 1 374 ? 17.931 16.278 -13.820 1.00 61.81 374 GLU A N 1
ATOM 3079 C CA . GLU A 1 374 ? 18.638 16.232 -12.531 1.00 61.81 374 GLU A CA 1
ATOM 3080 C C . GLU A 1 374 ? 18.550 17.554 -11.751 1.00 61.81 374 GLU A C 1
ATOM 3082 O O . GLU A 1 374 ? 18.231 17.559 -10.565 1.00 61.81 374 GLU A O 1
ATOM 3087 N N . ASN A 1 375 ? 18.757 18.692 -12.421 1.00 59.34 375 ASN A N 1
ATOM 3088 C CA . ASN A 1 375 ? 18.742 20.016 -11.787 1.00 59.34 375 ASN A CA 1
ATOM 3089 C C . ASN A 1 375 ? 17.350 20.657 -11.705 1.00 59.34 375 ASN A C 1
ATOM 3091 O O . ASN A 1 375 ? 17.145 21.561 -10.901 1.00 59.34 375 ASN A O 1
ATOM 3095 N N . LYS A 1 376 ? 16.381 20.194 -12.503 1.00 60.31 376 LYS A N 1
ATOM 3096 C CA . LYS A 1 376 ? 15.025 20.769 -12.543 1.00 60.31 376 LYS A CA 1
ATOM 3097 C C . LYS A 1 376 ? 14.129 20.232 -11.424 1.00 60.31 376 LYS A C 1
ATOM 3099 O O . LYS A 1 376 ? 13.140 20.868 -11.066 1.00 60.31 376 LYS A O 1
ATOM 3104 N N . LEU A 1 377 ? 14.457 19.065 -10.865 1.00 60.00 377 LEU A N 1
ATOM 3105 C CA . LEU A 1 377 ? 13.590 18.334 -9.934 1.00 60.00 377 LEU A CA 1
ATOM 3106 C C . LEU A 1 377 ? 14.088 18.308 -8.471 1.00 60.00 377 LEU A C 1
ATOM 3108 O O . LEU A 1 377 ? 13.363 17.813 -7.612 1.00 60.00 377 LEU A O 1
ATOM 3112 N N . LYS A 1 378 ? 15.269 18.878 -8.173 1.00 52.81 378 LYS A N 1
ATOM 3113 C CA . LYS A 1 378 ? 15.968 18.809 -6.866 1.00 52.81 378 LYS A CA 1
ATOM 3114 C C . LYS A 1 378 ? 15.213 19.396 -5.657 1.00 52.81 378 LYS A C 1
ATOM 3116 O O . LYS A 1 378 ? 15.558 19.068 -4.529 1.00 52.81 378 LYS A O 1
ATOM 3121 N N . GLU A 1 379 ? 14.186 20.224 -5.854 1.00 45.16 379 GLU A N 1
ATOM 3122 C CA . GLU A 1 379 ? 13.484 20.916 -4.752 1.00 45.16 379 GLU A CA 1
ATOM 3123 C C . GLU A 1 379 ? 12.280 20.156 -4.158 1.00 45.16 379 GLU A C 1
ATOM 3125 O O . GLU A 1 379 ? 11.720 20.583 -3.146 1.00 45.16 379 GLU A O 1
ATOM 3130 N N . ASN A 1 380 ? 11.870 19.017 -4.728 1.00 47.25 380 ASN A N 1
ATOM 3131 C CA . ASN A 1 380 ? 10.706 18.283 -4.226 1.00 47.25 380 ASN A CA 1
ATOM 3132 C C . ASN A 1 380 ? 11.105 17.150 -3.271 1.00 47.25 380 ASN A C 1
ATOM 3134 O O . ASN A 1 380 ? 11.649 16.132 -3.680 1.00 47.25 380 ASN A O 1
ATOM 3138 N N . ILE A 1 381 ? 10.725 17.301 -1.997 1.00 43.41 381 ILE A N 1
ATOM 3139 C CA . ILE A 1 381 ? 10.984 16.384 -0.863 1.00 43.41 381 ILE A CA 1
ATOM 3140 C C . ILE A 1 381 ? 10.503 14.931 -1.121 1.00 43.41 381 ILE A C 1
ATOM 3142 O O . ILE A 1 381 ? 10.943 14.008 -0.443 1.00 43.41 381 ILE A O 1
ATOM 3146 N N . MET A 1 382 ? 9.618 14.703 -2.102 1.00 42.38 382 MET A N 1
ATOM 3147 C CA . MET A 1 382 ? 9.127 13.367 -2.493 1.00 42.38 382 MET A CA 1
ATOM 3148 C C . MET A 1 382 ? 10.046 12.618 -3.471 1.00 42.38 382 MET A C 1
ATOM 3150 O O . MET A 1 382 ? 9.871 11.417 -3.668 1.00 42.38 382 MET A O 1
ATOM 3154 N N . LEU A 1 383 ? 11.016 13.297 -4.082 1.00 43.19 383 LEU A N 1
ATOM 3155 C CA . LEU A 1 383 ? 11.969 12.708 -5.015 1.00 43.19 383 LEU A CA 1
ATOM 3156 C C . LEU A 1 383 ? 13.298 12.515 -4.288 1.00 43.19 383 LEU A C 1
ATOM 3158 O O . LEU A 1 383 ? 14.189 13.359 -4.357 1.00 43.19 383 LEU A O 1
ATOM 3162 N N . VAL A 1 384 ? 13.455 11.387 -3.594 1.00 43.03 384 VAL A N 1
ATOM 3163 C CA . VAL A 1 384 ? 14.808 10.917 -3.277 1.00 43.03 384 VAL A CA 1
ATOM 3164 C C . VAL A 1 384 ? 15.402 10.477 -4.608 1.00 43.03 384 VAL A C 1
ATOM 3166 O O . VAL A 1 384 ? 15.099 9.392 -5.083 1.00 43.03 384 VAL A O 1
ATOM 3169 N N . GLN A 1 385 ? 16.175 11.338 -5.266 1.00 44.50 385 GLN A N 1
ATOM 3170 C CA . GLN A 1 385 ? 16.916 10.918 -6.451 1.00 44.50 385 GLN A CA 1
ATOM 3171 C C . GLN A 1 385 ? 17.855 9.776 -6.027 1.00 44.50 385 GLN A C 1
ATOM 3173 O O . GLN A 1 385 ? 18.540 9.897 -5.007 1.00 44.50 385 GLN A O 1
ATOM 3178 N N . PRO A 1 386 ? 17.898 8.656 -6.756 1.00 44.47 386 PRO A N 1
ATOM 3179 C CA . PRO A 1 386 ? 18.959 7.682 -6.621 1.00 44.47 386 PRO A CA 1
ATOM 3180 C C . PRO A 1 386 ? 20.280 8.392 -6.762 1.00 44.47 386 PRO A C 1
ATOM 3182 O O . PRO A 1 386 ? 20.414 9.366 -7.505 1.00 44.47 386 PRO A O 1
ATOM 3185 N N . ILE A 1 387 ? 21.260 7.867 -6.052 1.00 46.91 387 ILE A N 1
ATOM 3186 C CA . ILE A 1 387 ? 22.640 8.285 -6.193 1.00 46.91 387 ILE A CA 1
ATOM 3187 C C . ILE A 1 387 ? 23.051 7.895 -7.617 1.00 46.91 387 ILE A C 1
ATOM 3189 O O . ILE A 1 387 ? 23.395 6.744 -7.877 1.00 46.91 387 ILE A O 1
ATOM 3193 N N . TYR A 1 388 ? 22.912 8.825 -8.560 1.00 53.72 388 TYR A N 1
ATOM 3194 C CA . TYR A 1 388 ? 23.257 8.596 -9.951 1.00 53.72 388 TYR A CA 1
ATOM 3195 C C . TYR A 1 388 ? 24.649 9.132 -10.251 1.00 53.72 388 TYR A C 1
ATOM 3197 O O . TYR A 1 388 ? 25.028 10.244 -9.890 1.00 53.72 388 TYR A O 1
ATOM 3205 N N . TYR A 1 389 ? 25.384 8.278 -10.947 1.00 55.94 389 TYR A N 1
ATOM 3206 C CA . TYR A 1 389 ? 26.627 8.536 -11.646 1.00 55.94 389 TYR A CA 1
ATOM 3207 C C . TYR A 1 389 ? 26.435 9.653 -12.680 1.00 55.94 389 TYR A C 1
ATOM 3209 O O . TYR A 1 389 ? 25.400 9.711 -13.350 1.00 55.94 389 TYR A O 1
ATOM 3217 N N . SER A 1 390 ? 27.427 10.530 -12.845 1.00 69.19 390 SER A N 1
ATOM 3218 C CA . SER A 1 390 ? 27.420 11.487 -13.956 1.00 69.19 390 SER A CA 1
ATOM 3219 C C . SER A 1 390 ? 27.340 10.743 -15.302 1.00 69.19 390 SER A C 1
ATOM 3221 O O . SER A 1 390 ? 27.688 9.563 -15.389 1.00 69.19 390 SER A O 1
ATOM 3223 N N . LYS A 1 391 ? 26.940 11.415 -16.395 1.00 75.50 391 LYS A N 1
ATOM 3224 C CA . LYS A 1 391 ? 26.940 10.797 -17.742 1.00 75.50 391 LYS A CA 1
ATOM 3225 C C . LYS A 1 391 ? 28.293 10.145 -18.081 1.00 75.50 391 LYS A C 1
ATOM 3227 O O . LYS A 1 391 ? 28.327 9.091 -18.713 1.00 75.50 391 LYS A O 1
ATOM 3232 N N . GLY A 1 392 ? 29.398 10.752 -17.635 1.00 80.12 392 GLY A N 1
ATOM 3233 C CA . GLY A 1 392 ? 30.749 10.211 -17.800 1.00 80.12 392 GLY A CA 1
ATOM 3234 C C . GLY A 1 392 ? 30.995 8.938 -16.989 1.00 80.12 392 GLY A C 1
ATOM 3235 O O . GLY A 1 392 ? 31.546 7.976 -17.518 1.00 80.12 392 GLY A O 1
ATOM 3236 N N . ASP A 1 393 ? 30.536 8.900 -15.742 1.00 80.50 393 ASP A N 1
ATOM 3237 C CA . ASP A 1 393 ? 30.656 7.727 -14.872 1.00 80.50 393 ASP A CA 1
ATOM 3238 C C . ASP A 1 393 ? 29.801 6.551 -15.375 1.00 80.50 393 ASP A C 1
ATOM 3240 O O . ASP A 1 393 ? 30.261 5.411 -15.369 1.00 80.50 393 ASP A O 1
ATOM 3244 N N . TYR A 1 394 ? 28.592 6.818 -15.890 1.00 84.12 394 TYR A N 1
ATOM 3245 C CA . TYR A 1 394 ? 27.754 5.786 -16.513 1.00 84.12 394 TYR A CA 1
ATOM 3246 C C . TYR A 1 394 ? 28.403 5.216 -17.780 1.00 84.12 394 TYR A C 1
ATOM 3248 O O . TYR A 1 394 ? 28.464 4.000 -17.959 1.00 84.12 394 TYR A O 1
ATOM 3256 N N . ALA A 1 395 ? 28.959 6.082 -18.634 1.00 86.44 395 ALA A N 1
ATOM 3257 C CA . ALA A 1 395 ? 29.699 5.651 -19.817 1.00 86.44 395 ALA A CA 1
ATOM 3258 C C . ALA A 1 395 ? 30.935 4.812 -19.454 1.00 86.44 395 ALA A C 1
ATOM 3260 O O . ALA A 1 395 ? 31.221 3.827 -20.130 1.00 86.44 395 ALA A O 1
ATOM 3261 N N . LYS A 1 396 ? 31.647 5.176 -18.380 1.00 88.38 396 LYS A N 1
ATOM 3262 C CA . LYS A 1 396 ? 32.780 4.399 -17.869 1.00 88.38 396 LYS A CA 1
ATOM 3263 C C . LYS A 1 396 ? 32.335 3.019 -17.379 1.00 88.38 396 LYS A C 1
ATOM 3265 O O . LYS A 1 396 ? 32.942 2.031 -17.770 1.00 88.38 396 LYS A O 1
ATOM 3270 N N . GLY A 1 397 ? 31.236 2.947 -16.625 1.00 88.06 397 GLY A N 1
ATOM 3271 C CA . GLY A 1 397 ? 30.652 1.676 -16.190 1.00 88.06 397 GLY A CA 1
ATOM 3272 C C . GLY A 1 397 ? 30.293 0.748 -17.356 1.00 88.06 397 GLY A C 1
ATOM 3273 O O . GLY A 1 397 ? 30.582 -0.439 -17.295 1.00 88.06 397 GLY A O 1
ATOM 3274 N N . LEU A 1 398 ? 29.751 1.282 -18.457 1.00 90.00 398 LEU A N 1
ATOM 3275 C CA . LEU A 1 398 ? 29.449 0.486 -19.657 1.00 90.00 398 LEU A CA 1
ATOM 3276 C C . LEU A 1 398 ? 30.707 -0.028 -20.381 1.00 90.00 398 LEU A C 1
ATOM 3278 O O . LEU A 1 398 ? 30.673 -1.104 -20.977 1.00 90.00 398 LEU A O 1
ATOM 3282 N N . GLU A 1 399 ? 31.812 0.722 -20.351 1.00 91.75 399 GLU A N 1
ATOM 3283 C CA . GLU A 1 399 ? 33.101 0.251 -20.878 1.00 91.75 399 GLU A CA 1
ATOM 3284 C C . GLU A 1 399 ? 33.706 -0.844 -19.982 1.00 91.75 399 GLU A C 1
ATOM 3286 O O . GLU A 1 399 ? 34.196 -1.853 -20.493 1.00 91.75 399 GLU A O 1
ATOM 3291 N N . ASP A 1 400 ? 33.619 -0.686 -18.660 1.00 89.75 400 ASP A N 1
ATOM 3292 C CA . ASP A 1 400 ? 34.077 -1.687 -17.690 1.00 89.75 400 ASP A CA 1
ATOM 3293 C C . ASP A 1 400 ? 33.253 -2.987 -17.802 1.00 89.75 400 ASP A C 1
ATOM 3295 O O . ASP A 1 400 ? 33.821 -4.080 -17.868 1.00 89.75 400 ASP A O 1
ATOM 3299 N N . ASP A 1 401 ? 31.926 -2.872 -17.935 1.00 88.44 401 ASP A N 1
ATOM 3300 C CA . ASP A 1 401 ? 31.006 -3.986 -18.189 1.00 88.44 401 ASP A CA 1
ATOM 3301 C C . ASP A 1 401 ? 31.365 -4.737 -19.481 1.00 88.44 401 ASP A C 1
ATOM 3303 O O . ASP A 1 401 ? 31.400 -5.971 -19.502 1.00 88.44 401 ASP A O 1
ATOM 3307 N N . PHE A 1 402 ? 31.657 -4.009 -20.567 1.00 91.69 402 PHE A N 1
ATOM 3308 C CA . PHE A 1 402 ? 32.053 -4.619 -21.836 1.00 91.69 402 PHE A CA 1
ATOM 3309 C C . PHE A 1 402 ? 33.344 -5.430 -21.701 1.00 91.69 402 PHE A C 1
ATOM 3311 O O . PHE A 1 402 ? 33.391 -6.576 -22.151 1.00 91.69 402 PHE A O 1
ATOM 3318 N N . ASN A 1 403 ? 34.374 -4.861 -21.069 1.00 91.44 403 ASN A N 1
ATOM 3319 C CA . ASN A 1 403 ? 35.657 -5.539 -20.874 1.00 91.44 403 ASN A CA 1
ATOM 3320 C C . ASN A 1 403 ? 35.501 -6.776 -19.978 1.00 91.44 403 ASN A C 1
ATOM 3322 O O . ASN A 1 403 ? 36.008 -7.845 -20.312 1.00 91.44 403 ASN A O 1
ATOM 3326 N N . SER A 1 404 ? 34.718 -6.662 -18.903 1.00 89.19 404 SER A N 1
ATOM 3327 C CA . SER A 1 404 ? 34.424 -7.768 -17.988 1.00 89.19 404 SER A CA 1
ATOM 3328 C C . SER A 1 404 ? 33.756 -8.952 -18.700 1.00 89.19 404 SER A C 1
ATOM 3330 O O . SER A 1 404 ? 34.234 -10.086 -18.618 1.00 89.19 404 SER A O 1
ATOM 3332 N N . VAL A 1 405 ? 32.698 -8.699 -19.483 1.00 88.62 405 VAL A N 1
ATOM 3333 C CA . VAL A 1 405 ? 32.001 -9.750 -20.248 1.00 88.62 405 VAL A CA 1
ATOM 3334 C C . VAL A 1 405 ? 32.878 -10.303 -21.377 1.00 88.62 405 VAL A C 1
ATOM 3336 O O . VAL A 1 405 ? 32.815 -11.490 -21.694 1.00 88.62 405 VAL A O 1
ATOM 3339 N N . LYS A 1 406 ? 33.723 -9.470 -21.990 1.00 88.88 406 LYS A N 1
ATOM 3340 C CA . LYS A 1 406 ? 34.646 -9.893 -23.049 1.00 88.88 406 LYS A CA 1
ATOM 3341 C C . LYS A 1 406 ? 35.721 -10.857 -22.535 1.00 88.88 406 LYS A C 1
ATOM 3343 O O . LYS A 1 406 ? 36.037 -11.822 -23.231 1.00 88.88 406 LYS A O 1
ATOM 3348 N N . GLU A 1 407 ? 36.271 -10.607 -21.350 1.00 87.88 407 GLU A N 1
ATOM 3349 C CA . GLU A 1 407 ? 37.423 -11.336 -20.803 1.00 87.88 407 GLU A CA 1
ATOM 3350 C C . GLU A 1 407 ? 37.037 -12.540 -19.926 1.00 87.88 407 GLU A C 1
ATOM 3352 O O . GLU A 1 407 ? 37.837 -13.463 -19.766 1.00 87.88 407 GLU A O 1
ATOM 3357 N N . SER A 1 408 ? 35.814 -12.573 -19.384 1.00 87.12 408 SER A N 1
ATOM 3358 C CA . SER A 1 408 ? 35.372 -13.594 -18.428 1.00 87.12 408 SER A CA 1
ATOM 3359 C C . SER A 1 408 ? 34.218 -14.452 -18.952 1.00 87.12 408 SER A C 1
ATOM 3361 O O . SER A 1 408 ? 33.073 -14.013 -19.049 1.00 87.12 408 SER A O 1
ATOM 3363 N N . GLU A 1 409 ? 34.484 -15.743 -19.174 1.00 81.31 409 GLU A N 1
ATOM 3364 C CA . GLU A 1 409 ? 33.445 -16.740 -19.490 1.00 81.31 409 GLU A CA 1
ATOM 3365 C C . GLU A 1 409 ? 32.390 -16.872 -18.379 1.00 81.31 409 GLU A C 1
ATOM 3367 O O . GLU A 1 409 ? 31.221 -17.149 -18.645 1.00 81.31 409 GLU A O 1
ATOM 3372 N N . LYS A 1 410 ? 32.767 -16.624 -17.118 1.00 83.19 410 LYS A N 1
ATOM 3373 C CA . LYS A 1 410 ? 31.813 -16.609 -16.001 1.00 83.19 410 LYS A CA 1
ATOM 3374 C C . LYS A 1 410 ? 30.797 -15.474 -16.158 1.00 83.19 410 LYS A C 1
ATOM 3376 O O . LYS A 1 410 ? 29.614 -15.682 -15.903 1.00 83.19 410 LYS A O 1
ATOM 3381 N N . GLU A 1 411 ? 31.250 -14.301 -16.592 1.00 81.75 411 GLU A N 1
ATOM 3382 C CA . GLU A 1 411 ? 30.388 -13.131 -16.781 1.00 81.75 411 GLU A CA 1
ATOM 3383 C C . GLU A 1 411 ? 29.491 -13.282 -18.010 1.00 81.75 411 GLU A C 1
ATOM 3385 O O . GLU A 1 411 ? 28.304 -12.975 -17.930 1.00 81.75 411 GLU A O 1
ATOM 3390 N N . LYS A 1 412 ? 29.986 -13.868 -19.110 1.00 82.44 412 LYS A N 1
ATOM 3391 C CA . LYS A 1 412 ? 29.147 -14.214 -20.278 1.00 82.44 412 LYS A CA 1
ATOM 3392 C C . LYS A 1 412 ? 27.972 -15.128 -19.929 1.00 82.44 412 LYS A C 1
ATOM 3394 O O . LYS A 1 412 ? 26.905 -15.018 -20.526 1.00 82.44 412 LYS A O 1
ATOM 3399 N N . HIS A 1 413 ? 28.158 -16.023 -18.961 1.00 82.19 413 HIS A N 1
ATOM 3400 C CA . HIS A 1 413 ? 27.133 -16.966 -18.512 1.00 82.19 413 HIS A CA 1
ATOM 3401 C C . HIS A 1 413 ? 26.242 -16.427 -17.380 1.00 82.19 413 HIS A C 1
ATOM 3403 O O . HIS A 1 413 ? 25.341 -17.126 -16.918 1.00 82.19 413 HIS A O 1
ATOM 3409 N N . SER A 1 414 ? 26.456 -15.185 -16.934 1.00 83.12 414 SER A N 1
ATOM 3410 C CA . SER A 1 414 ? 25.606 -14.532 -15.935 1.00 83.12 414 SER A CA 1
ATOM 3411 C C . SER A 1 414 ? 24.183 -14.327 -16.460 1.00 83.12 414 SER A C 1
ATOM 3413 O O . SER A 1 414 ? 23.988 -14.012 -17.635 1.00 83.12 414 SER A O 1
ATOM 3415 N N . ILE A 1 415 ? 23.182 -14.409 -15.579 1.00 76.88 415 ILE A N 1
ATOM 3416 C CA . ILE A 1 415 ? 21.770 -14.148 -15.917 1.00 76.88 415 ILE A CA 1
ATOM 3417 C C . ILE A 1 415 ? 21.519 -12.704 -16.390 1.00 76.88 415 ILE A C 1
ATOM 3419 O O . ILE A 1 415 ? 20.543 -12.446 -17.086 1.00 76.88 415 ILE A O 1
ATOM 3423 N N . HIS A 1 416 ? 22.408 -11.763 -16.057 1.00 81.50 416 HIS A N 1
ATOM 3424 C CA . HIS A 1 416 ? 22.271 -10.348 -16.424 1.00 81.50 416 HIS A CA 1
ATOM 3425 C C . HIS A 1 416 ? 23.048 -9.961 -17.690 1.00 81.50 416 HIS A C 1
ATOM 3427 O O . HIS A 1 416 ? 22.853 -8.868 -18.222 1.00 81.50 416 HIS A O 1
ATOM 3433 N N . SER A 1 417 ? 23.905 -10.849 -18.197 1.00 85.88 417 SER A N 1
ATOM 3434 C CA . SER A 1 417 ? 24.833 -10.563 -19.300 1.00 85.88 417 SER A CA 1
ATOM 3435 C C . SER A 1 417 ? 24.137 -10.118 -20.586 1.00 85.88 417 SER A C 1
ATOM 3437 O O . SER A 1 417 ? 24.614 -9.193 -21.238 1.00 85.88 417 SER A O 1
ATOM 3439 N N . LEU A 1 418 ? 22.983 -10.698 -20.931 1.00 86.44 418 LEU A N 1
ATOM 3440 C CA . LEU A 1 418 ? 22.234 -10.318 -22.133 1.00 86.44 418 LEU A CA 1
ATOM 3441 C C . LEU A 1 418 ? 21.688 -8.882 -22.039 1.00 86.44 418 LEU A C 1
ATOM 3443 O O . LEU A 1 418 ? 21.761 -8.119 -23.005 1.00 86.44 418 LEU A O 1
ATOM 3447 N N . GLY A 1 419 ? 21.201 -8.479 -20.861 1.00 87.56 419 GLY A N 1
ATOM 3448 C CA . GLY A 1 419 ? 20.773 -7.103 -20.595 1.00 87.56 419 GLY A CA 1
ATOM 3449 C C . GLY A 1 419 ? 21.950 -6.125 -20.597 1.00 87.56 419 GLY A C 1
ATOM 3450 O O . GLY A 1 419 ? 21.887 -5.073 -21.233 1.00 87.56 419 GLY A O 1
ATOM 3451 N N . THR A 1 420 ? 23.065 -6.500 -19.964 1.00 88.88 420 THR A N 1
ATOM 3452 C CA . THR A 1 420 ? 24.305 -5.710 -19.974 1.00 88.88 420 THR A CA 1
ATOM 3453 C C . THR A 1 420 ? 24.819 -5.493 -21.395 1.00 88.88 420 THR A C 1
ATOM 3455 O O . THR A 1 420 ? 24.996 -4.350 -21.812 1.00 88.88 420 THR A O 1
ATOM 3458 N N . MET A 1 421 ? 24.956 -6.558 -22.186 1.00 93.25 421 MET A N 1
ATOM 3459 C CA . MET A 1 421 ? 25.426 -6.465 -23.568 1.00 93.25 421 MET A CA 1
ATOM 3460 C C . MET A 1 421 ? 24.449 -5.712 -24.477 1.00 93.25 421 MET A C 1
ATOM 3462 O O . MET A 1 421 ? 24.891 -5.039 -25.405 1.00 93.25 421 MET A O 1
ATOM 3466 N N . SER A 1 422 ? 23.141 -5.755 -24.199 1.00 93.00 422 SER A N 1
ATOM 3467 C CA . SER A 1 422 ? 22.145 -4.932 -24.904 1.00 93.00 422 SER A CA 1
ATOM 3468 C C . SER A 1 422 ? 22.382 -3.431 -24.679 1.00 93.00 422 SER A C 1
ATOM 3470 O O . SER A 1 422 ? 22.326 -2.659 -25.637 1.00 93.00 422 SER A O 1
ATOM 3472 N N . ARG A 1 423 ? 22.688 -3.013 -23.439 1.00 93.00 423 ARG A N 1
ATOM 3473 C CA . ARG A 1 423 ? 23.024 -1.611 -23.109 1.00 93.00 423 ARG A CA 1
ATOM 3474 C C . ARG A 1 423 ? 24.332 -1.182 -23.760 1.00 93.00 423 ARG A C 1
ATOM 3476 O O . ARG A 1 423 ? 24.390 -0.125 -24.383 1.00 93.00 423 ARG A O 1
ATOM 3483 N N . VAL A 1 424 ? 25.359 -2.025 -23.645 1.00 93.81 424 VAL A N 1
ATOM 3484 C CA . VAL A 1 424 ? 26.672 -1.795 -24.262 1.00 93.81 424 VAL A CA 1
ATOM 3485 C C . VAL A 1 424 ? 26.544 -1.656 -25.778 1.00 93.81 424 VAL A C 1
ATOM 3487 O O . VAL A 1 424 ? 27.184 -0.786 -26.362 1.00 93.81 424 VAL A O 1
ATOM 3490 N N . LEU A 1 425 ? 25.694 -2.463 -26.421 1.00 94.62 425 LEU A N 1
ATOM 3491 C CA . LEU A 1 425 ? 25.446 -2.367 -27.856 1.00 94.62 425 LEU A CA 1
ATOM 3492 C C . LEU A 1 425 ? 24.928 -0.981 -28.242 1.00 94.62 425 LEU A C 1
ATOM 3494 O O . LEU A 1 425 ? 25.546 -0.333 -29.083 1.00 94.62 425 LEU A O 1
ATOM 3498 N N . LEU A 1 426 ? 23.853 -0.495 -27.614 1.00 94.12 426 LEU A N 1
ATOM 3499 C CA . LEU A 1 426 ? 23.308 0.824 -27.952 1.00 94.12 426 LEU A CA 1
ATOM 3500 C C . LEU A 1 426 ? 24.303 1.953 -27.640 1.00 94.12 426 LEU A C 1
ATOM 3502 O O . LEU A 1 426 ? 24.453 2.865 -28.447 1.00 94.12 426 LEU A O 1
ATOM 3506 N N . TYR A 1 427 ? 25.054 1.840 -26.542 1.00 94.12 427 TYR A N 1
ATOM 3507 C CA . TYR A 1 427 ? 26.145 2.761 -26.215 1.00 94.12 427 TYR A CA 1
ATOM 3508 C C . TYR A 1 427 ? 27.232 2.824 -27.294 1.00 94.12 427 TYR A C 1
ATOM 3510 O O . TYR A 1 427 ? 27.661 3.911 -27.674 1.00 94.12 427 TYR A O 1
ATOM 3518 N N . LYS A 1 428 ? 27.685 1.677 -27.814 1.00 93.44 428 LYS A N 1
ATOM 3519 C CA . LYS A 1 428 ? 28.715 1.638 -28.863 1.00 93.44 428 LYS A CA 1
ATOM 3520 C C . LYS A 1 428 ? 28.204 2.202 -30.186 1.00 93.44 428 LYS A C 1
ATOM 3522 O O . LYS A 1 428 ? 28.947 2.929 -30.837 1.00 93.44 428 LYS A O 1
ATOM 3527 N N . LEU A 1 429 ? 26.950 1.917 -30.549 1.00 94.62 429 LEU A N 1
ATOM 3528 C CA . LEU A 1 429 ? 26.308 2.498 -31.735 1.00 94.62 429 LEU A CA 1
ATOM 3529 C C . LEU A 1 429 ? 26.243 4.028 -31.633 1.00 94.62 429 LEU A C 1
ATOM 3531 O O . LEU A 1 429 ? 26.632 4.736 -32.559 1.00 94.62 429 LEU A O 1
ATOM 3535 N N . ASP A 1 430 ? 25.814 4.525 -30.475 1.00 93.50 430 ASP A N 1
ATOM 3536 C CA . ASP A 1 430 ? 25.700 5.951 -30.184 1.00 93.50 430 ASP A CA 1
ATOM 3537 C C . ASP A 1 430 ? 27.063 6.667 -30.191 1.00 93.50 430 ASP A C 1
ATOM 3539 O O . ASP A 1 430 ? 27.228 7.715 -30.813 1.00 93.50 430 ASP A O 1
ATOM 3543 N N . LYS A 1 431 ? 28.083 6.063 -29.567 1.00 92.06 431 LYS A N 1
ATOM 3544 C CA . LYS A 1 431 ? 29.456 6.594 -29.529 1.00 92.06 431 LYS A CA 1
ATOM 3545 C C . LYS A 1 431 ? 30.119 6.637 -30.904 1.00 92.06 431 LYS A C 1
ATOM 3547 O O . LYS A 1 431 ? 30.935 7.521 -31.151 1.00 92.06 431 LYS A O 1
ATOM 3552 N N . GLU A 1 432 ? 29.823 5.667 -31.765 1.00 92.12 432 GLU A N 1
ATOM 3553 C CA . GLU A 1 432 ? 30.370 5.624 -33.120 1.00 92.12 432 GLU A CA 1
ATOM 3554 C C . GLU A 1 432 ? 29.732 6.688 -34.014 1.00 92.12 432 GLU A C 1
ATOM 3556 O O . GLU A 1 432 ? 30.450 7.437 -34.676 1.00 92.12 432 GLU A O 1
ATOM 3561 N N . ASN A 1 433 ? 28.399 6.769 -34.019 1.00 93.62 433 ASN A N 1
ATOM 3562 C CA . ASN A 1 433 ? 27.674 7.823 -34.715 1.00 93.62 433 ASN A CA 1
ATOM 3563 C C . ASN A 1 433 ? 26.267 8.000 -34.123 1.00 93.62 433 ASN A C 1
ATOM 3565 O O . ASN A 1 433 ? 25.376 7.185 -34.370 1.00 93.62 433 ASN A O 1
ATOM 3569 N N . HIS A 1 434 ? 26.061 9.100 -33.396 1.00 92.62 434 HIS A N 1
ATOM 3570 C CA . HIS A 1 434 ? 24.777 9.441 -32.785 1.00 92.62 434 HIS A CA 1
ATOM 3571 C C . HIS A 1 434 ? 23.650 9.567 -33.820 1.00 92.62 434 HIS A C 1
ATOM 3573 O O . HIS A 1 434 ? 22.564 9.024 -33.626 1.00 92.62 434 HIS A O 1
ATOM 3579 N N . GLU A 1 435 ? 23.900 10.229 -34.954 1.00 94.25 435 GLU A N 1
ATOM 3580 C CA . GLU A 1 435 ? 22.871 10.449 -35.978 1.00 94.25 435 GLU A CA 1
ATOM 3581 C C . GLU A 1 435 ? 22.387 9.136 -36.595 1.00 94.25 435 GLU A C 1
ATOM 3583 O O . GLU A 1 435 ? 21.198 8.966 -36.866 1.00 94.25 435 GLU A O 1
ATOM 3588 N N . ASP A 1 436 ? 23.301 8.193 -36.813 1.00 95.25 436 ASP A N 1
ATOM 3589 C CA . ASP A 1 436 ? 22.954 6.884 -37.358 1.00 95.25 436 ASP A CA 1
ATOM 3590 C C . ASP A 1 436 ? 22.216 6.014 -36.331 1.00 95.25 436 ASP A C 1
ATOM 3592 O O . ASP A 1 436 ? 21.345 5.230 -36.712 1.00 95.25 436 ASP A O 1
ATOM 3596 N N . MET A 1 437 ? 22.470 6.211 -35.033 1.00 95.25 437 MET A N 1
ATOM 3597 C CA . MET A 1 437 ? 21.749 5.531 -33.955 1.00 95.25 437 MET A CA 1
ATOM 3598 C C . MET A 1 437 ? 20.305 6.036 -33.913 1.00 95.25 437 MET A C 1
ATOM 3600 O O . MET A 1 437 ? 19.369 5.237 -33.868 1.00 95.25 437 MET A O 1
ATOM 3604 N N . ILE A 1 438 ? 20.106 7.348 -34.060 1.00 94.56 438 ILE A N 1
ATOM 3605 C CA . ILE A 1 438 ? 18.772 7.939 -34.193 1.00 94.56 438 ILE A CA 1
ATOM 3606 C C . ILE A 1 438 ? 18.061 7.424 -35.455 1.00 94.56 438 ILE A C 1
ATOM 3608 O O . ILE A 1 438 ? 16.907 7.002 -35.370 1.00 94.56 438 ILE A O 1
ATOM 3612 N N . LYS A 1 439 ? 18.727 7.381 -36.621 1.00 94.75 439 LYS A N 1
ATOM 3613 C CA . LYS A 1 439 ? 18.143 6.807 -37.856 1.00 94.75 439 LYS A CA 1
ATOM 3614 C C . LYS A 1 439 ? 17.750 5.342 -37.677 1.00 94.75 439 LYS A C 1
ATOM 3616 O O . LYS A 1 439 ? 16.698 4.929 -38.159 1.00 94.75 439 LYS A O 1
ATOM 3621 N N . LEU A 1 440 ? 18.563 4.565 -36.967 1.00 95.31 440 LEU A N 1
ATOM 3622 C CA . LEU A 1 440 ? 18.264 3.178 -36.638 1.00 95.31 440 LEU A CA 1
ATOM 3623 C C . LEU A 1 440 ? 16.997 3.053 -35.788 1.00 95.31 440 LEU A C 1
ATOM 3625 O O . LEU A 1 440 ? 16.126 2.246 -36.115 1.00 95.31 440 LEU A O 1
ATOM 3629 N N . LEU A 1 441 ? 16.868 3.851 -34.725 1.00 94.50 441 LEU A N 1
ATOM 3630 C CA . LEU A 1 441 ? 15.680 3.833 -33.866 1.00 94.50 441 LEU A CA 1
ATOM 3631 C C . LEU A 1 441 ? 14.428 4.276 -34.640 1.00 94.50 441 LEU A C 1
ATOM 3633 O O . LEU A 1 441 ? 13.366 3.676 -34.476 1.00 94.50 441 LEU A O 1
ATOM 3637 N N . LYS A 1 442 ? 14.564 5.231 -35.569 1.00 92.94 442 LYS A N 1
ATOM 3638 C CA . LYS A 1 442 ? 13.485 5.636 -36.487 1.00 92.94 442 LYS A CA 1
ATOM 3639 C C . LYS A 1 442 ? 13.095 4.530 -37.470 1.00 92.94 442 LYS A C 1
ATOM 3641 O O . LYS A 1 442 ? 11.906 4.339 -37.720 1.00 92.94 442 LYS A O 1
ATOM 3646 N N . ASP A 1 443 ? 14.052 3.775 -38.012 1.00 94.06 443 ASP A N 1
ATOM 3647 C CA . ASP A 1 443 ? 13.764 2.613 -38.869 1.00 94.06 443 ASP A CA 1
ATOM 3648 C C . ASP A 1 443 ? 13.000 1.524 -38.091 1.00 94.06 443 ASP A C 1
ATOM 3650 O O . ASP A 1 443 ? 12.091 0.892 -38.636 1.00 94.06 443 ASP A O 1
ATOM 3654 N N . ILE A 1 444 ? 13.315 1.341 -36.804 1.00 93.31 444 ILE A N 1
ATOM 3655 C CA . ILE A 1 444 ? 12.587 0.431 -35.907 1.00 93.31 444 ILE A CA 1
ATOM 3656 C C . ILE A 1 444 ? 11.155 0.937 -35.664 1.00 93.31 444 ILE A C 1
ATOM 3658 O O . ILE A 1 444 ? 10.186 0.202 -35.886 1.00 93.31 444 ILE A O 1
ATOM 3662 N N . GLN A 1 445 ? 11.010 2.207 -35.283 1.00 91.38 445 GLN A N 1
ATOM 3663 C CA . GLN A 1 445 ? 9.726 2.859 -35.011 1.00 91.38 445 GLN A CA 1
ATOM 3664 C C . GLN A 1 445 ? 8.790 2.873 -36.227 1.00 91.38 445 GLN A C 1
ATOM 3666 O O . GLN A 1 445 ? 7.580 2.690 -36.082 1.00 91.38 445 GLN A O 1
ATOM 3671 N N . ASN A 1 446 ? 9.330 3.080 -37.430 1.00 92.12 446 ASN A N 1
ATOM 3672 C CA . ASN A 1 446 ? 8.551 3.218 -38.664 1.00 92.12 446 ASN A CA 1
ATOM 3673 C C . ASN A 1 446 ? 8.380 1.902 -39.435 1.00 92.12 446 ASN A C 1
ATOM 3675 O O . ASN A 1 446 ? 7.775 1.883 -40.513 1.00 92.12 446 ASN A O 1
ATOM 3679 N N . SER A 1 447 ? 8.883 0.787 -38.899 1.00 91.56 447 SER A N 1
ATOM 3680 C CA . SER A 1 447 ? 8.709 -0.518 -39.526 1.00 91.56 447 SER A CA 1
ATOM 3681 C C . SER A 1 447 ? 7.229 -0.883 -39.661 1.00 91.56 447 SER A C 1
ATOM 3683 O O . SER A 1 447 ? 6.477 -0.913 -38.693 1.00 91.56 447 SER A O 1
ATOM 3685 N N . LYS A 1 448 ? 6.810 -1.243 -40.879 1.00 89.19 448 LYS A N 1
ATOM 3686 C CA . LYS A 1 448 ? 5.455 -1.759 -41.145 1.00 89.19 448 LYS A CA 1
ATOM 3687 C C . LYS A 1 448 ? 5.265 -3.210 -40.695 1.00 89.19 448 LYS A C 1
ATOM 3689 O O . LYS A 1 448 ? 4.134 -3.680 -40.623 1.00 89.19 448 LYS A O 1
ATOM 3694 N N . LYS A 1 449 ? 6.361 -3.934 -40.448 1.00 92.31 449 LYS A N 1
ATOM 3695 C CA . LYS A 1 449 ? 6.349 -5.327 -39.986 1.00 92.31 449 LYS A CA 1
ATOM 3696 C C . LYS A 1 449 ? 6.785 -5.409 -38.527 1.00 92.31 449 LYS A C 1
ATOM 3698 O O . LYS A 1 449 ? 7.587 -4.591 -38.076 1.00 92.31 449 LYS A O 1
ATOM 3703 N N . SER A 1 450 ? 6.322 -6.442 -37.829 1.00 91.19 450 SER A N 1
ATOM 3704 C CA . SER A 1 450 ? 6.857 -6.776 -36.509 1.00 91.19 450 SER A CA 1
ATOM 3705 C C . SER A 1 450 ? 8.315 -7.238 -36.636 1.00 91.19 450 SER A C 1
ATOM 3707 O O . SER A 1 450 ? 8.617 -8.093 -37.471 1.00 91.19 450 SER A O 1
ATOM 3709 N N . LEU A 1 451 ? 9.216 -6.645 -35.852 1.00 93.06 451 LEU A N 1
ATOM 3710 C CA . LEU A 1 451 ? 10.663 -6.837 -35.950 1.00 93.06 451 LEU A CA 1
ATOM 3711 C C . LEU A 1 451 ? 11.159 -7.893 -34.958 1.00 93.06 451 LEU A C 1
ATOM 3713 O O . LEU A 1 451 ? 10.952 -7.782 -33.750 1.00 93.06 451 LEU A O 1
ATOM 3717 N N . SER A 1 452 ? 11.850 -8.909 -35.467 1.00 91.75 452 SER A N 1
ATOM 3718 C CA . SER A 1 452 ? 12.648 -9.833 -34.656 1.00 91.75 452 SER A CA 1
ATOM 3719 C C . SER A 1 452 ? 14.027 -9.244 -34.341 1.00 91.75 452 SER A C 1
ATOM 3721 O O . SER A 1 452 ? 14.465 -8.302 -35.004 1.00 91.75 452 SER A O 1
ATOM 3723 N N . TYR A 1 453 ? 14.759 -9.845 -33.401 1.00 89.19 453 TYR A N 1
ATOM 3724 C CA . TYR A 1 453 ? 16.163 -9.494 -33.167 1.00 89.19 453 TYR A CA 1
ATOM 3725 C C . TYR A 1 453 ? 17.003 -9.527 -34.454 1.00 89.19 453 TYR A C 1
ATOM 3727 O O . TYR A 1 453 ? 17.779 -8.612 -34.716 1.00 89.19 453 TYR A O 1
ATOM 3735 N N . ASN A 1 454 ? 16.812 -10.539 -35.308 1.00 90.88 454 ASN A N 1
ATOM 3736 C CA . ASN A 1 454 ? 17.548 -10.647 -36.570 1.00 90.88 454 ASN A CA 1
ATOM 3737 C C . ASN A 1 454 ? 17.246 -9.472 -37.512 1.00 90.88 454 ASN A C 1
ATOM 3739 O O . ASN A 1 454 ? 18.135 -9.000 -38.219 1.00 90.88 454 ASN A O 1
ATOM 3743 N N . ASP A 1 455 ? 16.006 -8.972 -37.513 1.00 93.94 455 ASP A N 1
ATOM 3744 C CA . ASP A 1 455 ? 15.657 -7.771 -38.270 1.00 93.94 455 ASP A CA 1
ATOM 3745 C C . ASP A 1 455 ? 16.371 -6.539 -37.707 1.00 93.94 455 ASP A C 1
ATOM 3747 O O . ASP A 1 455 ? 16.953 -5.776 -38.475 1.00 93.94 455 ASP A O 1
ATOM 3751 N N . ILE A 1 456 ? 16.391 -6.381 -36.380 1.00 92.12 456 ILE A N 1
ATOM 3752 C CA . ILE A 1 456 ? 17.106 -5.292 -35.696 1.00 92.12 456 ILE A CA 1
ATOM 3753 C C . ILE A 1 456 ? 18.603 -5.359 -36.021 1.00 92.12 456 ILE A C 1
ATOM 3755 O O . ILE A 1 456 ? 19.195 -4.355 -36.404 1.00 92.12 456 ILE A O 1
ATOM 3759 N N . GLN A 1 457 ? 19.214 -6.543 -35.972 1.00 92.81 457 GLN A N 1
ATOM 3760 C CA . GLN A 1 457 ? 20.619 -6.738 -36.324 1.00 92.81 457 GLN A CA 1
ATOM 3761 C C . GLN A 1 457 ? 20.911 -6.373 -37.788 1.00 92.81 457 GLN A C 1
ATOM 3763 O O . GLN A 1 457 ? 21.956 -5.794 -38.089 1.00 92.81 457 GLN A O 1
ATOM 3768 N N . ASN A 1 458 ? 19.997 -6.686 -38.708 1.00 93.50 458 ASN A N 1
ATOM 3769 C CA . ASN A 1 458 ? 20.131 -6.296 -40.111 1.00 93.50 458 ASN A CA 1
ATOM 3770 C C . ASN A 1 458 ? 20.022 -4.776 -40.295 1.00 93.50 458 ASN A C 1
ATOM 3772 O O . ASN A 1 458 ? 20.766 -4.211 -41.096 1.00 93.50 458 ASN A O 1
ATOM 3776 N N . ILE A 1 459 ? 19.152 -4.107 -39.530 1.00 93.62 459 ILE A N 1
ATOM 3777 C CA . ILE A 1 459 ? 19.072 -2.640 -39.497 1.00 93.62 459 ILE A CA 1
ATOM 3778 C C . ILE A 1 459 ? 20.373 -2.053 -38.926 1.00 93.62 459 ILE A C 1
ATOM 3780 O O . ILE A 1 459 ? 20.915 -1.126 -39.519 1.00 93.62 459 ILE A O 1
ATOM 3784 N N . ILE A 1 460 ? 20.948 -2.629 -37.862 1.00 94.44 460 ILE A N 1
ATOM 3785 C CA . ILE A 1 460 ? 22.267 -2.218 -37.340 1.00 94.44 460 ILE A CA 1
ATOM 3786 C C . ILE A 1 460 ? 23.326 -2.288 -38.446 1.00 94.44 460 ILE A C 1
ATOM 3788 O O . ILE A 1 460 ? 24.007 -1.301 -38.715 1.00 94.44 460 ILE A O 1
ATOM 3792 N N . LYS A 1 461 ? 23.422 -3.418 -39.155 1.00 92.12 461 LYS A N 1
ATOM 3793 C CA . LYS A 1 461 ? 24.410 -3.630 -40.231 1.00 92.12 461 LYS A CA 1
ATOM 3794 C C . LYS A 1 461 ? 24.217 -2.723 -41.453 1.00 92.12 461 LYS A C 1
ATOM 3796 O O . LYS A 1 461 ? 25.147 -2.563 -42.244 1.00 92.12 461 LYS A O 1
ATOM 3801 N N . LYS A 1 462 ? 23.026 -2.143 -41.640 1.00 93.19 462 LYS A N 1
ATOM 3802 C CA . LYS A 1 462 ? 22.758 -1.151 -42.695 1.00 93.19 462 LYS A CA 1
ATOM 3803 C C . LYS A 1 462 ? 23.514 0.153 -42.428 1.00 93.19 462 LYS A C 1
ATOM 3805 O O . LYS A 1 462 ? 24.028 0.742 -43.376 1.00 93.19 462 LYS A O 1
ATOM 3810 N N . TYR A 1 463 ? 23.584 0.570 -41.165 1.00 91.88 463 TYR A N 1
ATOM 3811 C CA . TYR A 1 463 ? 24.174 1.844 -40.752 1.00 91.88 463 TYR A CA 1
ATOM 3812 C C . TYR A 1 463 ? 25.618 1.708 -40.256 1.00 91.88 463 TYR A C 1
ATOM 3814 O O . TYR A 1 463 ? 26.432 2.589 -40.503 1.00 91.88 463 TYR A O 1
ATOM 3822 N N . TYR A 1 464 ? 25.971 0.574 -39.648 1.00 92.00 464 TYR A N 1
ATOM 3823 C CA . TYR A 1 464 ? 27.268 0.371 -39.006 1.00 92.00 464 TYR A CA 1
ATOM 3824 C C . TYR A 1 464 ? 28.043 -0.775 -39.651 1.00 92.00 464 TYR A C 1
ATOM 3826 O O . TYR A 1 464 ? 27.538 -1.889 -39.801 1.00 92.00 464 TYR A O 1
ATOM 3834 N N . LYS A 1 465 ? 29.301 -0.502 -40.018 1.00 83.62 465 LYS A N 1
ATOM 3835 C CA . LYS A 1 465 ? 30.227 -1.481 -40.622 1.00 83.62 465 LYS A CA 1
ATOM 3836 C C . LYS A 1 465 ? 31.550 -1.615 -39.862 1.00 83.62 465 LYS A C 1
ATOM 3838 O O . LYS A 1 465 ? 32.458 -2.287 -40.347 1.00 83.62 465 LYS A O 1
ATOM 3843 N N . SER A 1 466 ? 31.687 -0.976 -38.701 1.00 82.06 466 SER A N 1
ATOM 3844 C CA . SER A 1 466 ? 32.940 -0.974 -37.948 1.00 82.06 466 SER A CA 1
ATOM 3845 C C . SER A 1 466 ? 33.256 -2.323 -37.302 1.00 82.06 466 SER A C 1
ATOM 3847 O O . SER A 1 466 ? 32.379 -3.121 -36.958 1.00 82.06 466 SER A O 1
ATOM 3849 N N . ASN A 1 467 ? 34.548 -2.553 -37.064 1.00 80.19 467 ASN A N 1
ATOM 3850 C CA . ASN A 1 467 ? 35.018 -3.721 -36.320 1.00 80.19 467 ASN A CA 1
ATOM 3851 C C . ASN A 1 467 ? 34.554 -3.704 -34.854 1.00 80.19 467 ASN A C 1
ATOM 3853 O O . ASN A 1 467 ? 34.337 -4.769 -34.285 1.00 80.19 467 ASN A O 1
ATOM 3857 N N . SER A 1 468 ? 34.357 -2.521 -34.258 1.00 80.62 468 SER A N 1
ATOM 3858 C CA . SER A 1 468 ? 33.952 -2.392 -32.853 1.00 80.62 468 SER A CA 1
ATOM 3859 C C . SER A 1 468 ? 32.502 -2.828 -32.627 1.00 80.62 468 SER A C 1
ATOM 3861 O O . SER A 1 468 ? 32.234 -3.618 -31.723 1.00 80.62 468 SER A O 1
ATOM 3863 N N . VAL A 1 469 ? 31.570 -2.401 -33.486 1.00 86.31 469 VAL A N 1
ATOM 3864 C CA . VAL A 1 469 ? 30.165 -2.839 -33.416 1.00 86.31 469 VAL A CA 1
ATOM 3865 C C . VAL A 1 469 ? 30.042 -4.327 -33.741 1.00 86.31 469 VAL A C 1
ATOM 3867 O O . VAL A 1 469 ? 29.302 -5.047 -33.072 1.00 86.31 469 VAL A O 1
ATOM 3870 N N . ASN A 1 470 ? 30.811 -4.820 -34.717 1.00 88.25 470 ASN A N 1
ATOM 3871 C CA . ASN A 1 470 ? 30.838 -6.244 -35.054 1.00 88.25 470 ASN A CA 1
ATOM 3872 C C . ASN A 1 470 ? 31.333 -7.117 -33.890 1.00 88.25 470 ASN A C 1
ATOM 3874 O O . ASN A 1 470 ? 30.796 -8.203 -33.677 1.00 88.25 470 ASN A O 1
ATOM 3878 N N . GLU A 1 471 ? 32.318 -6.649 -33.120 1.00 88.50 471 GLU A N 1
ATOM 3879 C CA . GLU A 1 471 ? 32.806 -7.345 -31.926 1.00 88.50 471 GLU A CA 1
ATOM 3880 C C . GLU A 1 471 ? 31.727 -7.427 -30.836 1.00 88.50 471 GLU A C 1
ATOM 3882 O O . GLU A 1 471 ? 31.470 -8.507 -30.302 1.00 88.50 471 GLU A O 1
ATOM 3887 N N . VAL A 1 472 ? 31.032 -6.320 -30.556 1.00 89.94 472 VAL A N 1
ATOM 3888 C CA . VAL A 1 472 ? 29.954 -6.289 -29.552 1.00 89.94 472 VAL A CA 1
ATOM 3889 C C . VAL A 1 472 ? 28.782 -7.170 -29.983 1.00 89.94 472 VAL A C 1
ATOM 3891 O O . VAL A 1 472 ? 28.274 -7.949 -29.181 1.00 89.94 472 VAL A O 1
ATOM 3894 N N . LEU A 1 473 ? 28.392 -7.119 -31.261 1.00 91.50 473 LEU A N 1
ATOM 3895 C CA . LEU A 1 473 ? 27.374 -8.007 -31.826 1.00 91.50 473 LEU A CA 1
ATOM 3896 C C . LEU A 1 473 ? 27.789 -9.479 -31.750 1.00 91.50 473 LEU A C 1
ATOM 3898 O O . LEU A 1 473 ? 26.938 -10.336 -31.517 1.00 91.50 473 LEU A O 1
ATOM 3902 N N . LYS A 1 474 ? 29.070 -9.801 -31.952 1.00 92.00 474 LYS A N 1
ATOM 3903 C CA . LYS A 1 474 ? 29.565 -11.175 -31.824 1.00 92.00 474 LYS A CA 1
ATOM 3904 C C . LYS A 1 474 ? 29.383 -11.681 -30.392 1.00 92.00 474 LYS A C 1
ATOM 3906 O O . LYS A 1 474 ? 28.749 -12.714 -30.205 1.00 92.00 474 LYS A O 1
ATOM 3911 N N . ILE A 1 475 ? 29.859 -10.923 -29.404 1.00 89.00 475 ILE A N 1
ATOM 3912 C CA . ILE A 1 475 ? 29.741 -11.282 -27.981 1.00 89.00 475 ILE A CA 1
ATOM 3913 C C . ILE A 1 475 ? 28.267 -11.355 -27.564 1.00 89.00 475 ILE A C 1
ATOM 3915 O O . ILE A 1 475 ? 27.863 -12.300 -26.892 1.00 89.00 475 ILE A O 1
ATOM 3919 N N . TYR A 1 476 ? 27.436 -10.417 -28.023 1.00 90.56 476 TYR A N 1
ATOM 3920 C CA . TYR A 1 476 ? 25.992 -10.459 -27.798 1.00 90.56 476 TYR A CA 1
ATOM 3921 C C . TYR A 1 476 ? 25.374 -11.774 -28.285 1.00 90.56 476 TYR A C 1
ATOM 3923 O O . TYR A 1 476 ? 24.613 -12.406 -27.560 1.00 90.56 476 TYR A O 1
ATOM 3931 N N . ASN A 1 477 ? 25.713 -12.204 -29.504 1.00 91.06 477 ASN A N 1
ATOM 3932 C CA . ASN A 1 477 ? 25.195 -13.446 -30.072 1.00 91.06 477 ASN A CA 1
ATOM 3933 C C . ASN A 1 477 ? 25.712 -14.688 -29.328 1.00 91.06 477 ASN A C 1
ATOM 3935 O O . ASN A 1 477 ? 24.954 -15.640 -29.160 1.00 91.06 477 ASN A O 1
ATOM 3939 N N . GLU A 1 478 ? 26.959 -14.684 -28.847 1.00 89.50 478 GLU A N 1
ATOM 3940 C CA . GLU A 1 478 ? 27.491 -15.751 -27.982 1.00 89.50 478 GLU A CA 1
ATOM 3941 C C . GLU A 1 478 ? 26.661 -15.881 -26.692 1.00 89.50 478 GLU A C 1
ATOM 3943 O O . GLU A 1 478 ? 26.176 -16.970 -26.373 1.00 89.50 478 GLU A O 1
ATOM 3948 N N . VAL A 1 479 ? 26.428 -14.759 -26.001 1.00 88.12 479 VAL A N 1
ATOM 3949 C CA . VAL A 1 479 ? 25.611 -14.697 -24.778 1.00 88.12 479 VAL A CA 1
ATOM 3950 C C . VAL A 1 479 ? 24.170 -15.126 -25.059 1.00 88.12 479 VAL A C 1
ATOM 3952 O O . VAL A 1 479 ? 23.615 -15.954 -24.339 1.00 88.12 479 VAL A O 1
ATOM 3955 N N . LYS A 1 480 ? 23.568 -14.630 -26.141 1.00 87.81 480 LYS A N 1
ATOM 3956 C CA . LYS A 1 480 ? 22.217 -15.006 -26.572 1.00 87.81 480 LYS A CA 1
ATOM 3957 C C . LYS A 1 480 ? 22.080 -16.518 -26.752 1.00 87.81 480 LYS A C 1
ATOM 3959 O O . LYS A 1 480 ? 21.174 -17.113 -26.177 1.00 87.81 480 LYS A O 1
ATOM 3964 N N . ILE A 1 481 ? 22.985 -17.149 -27.508 1.00 87.81 481 ILE A N 1
ATOM 3965 C CA . ILE A 1 481 ? 22.953 -18.599 -27.765 1.00 87.81 481 ILE A CA 1
ATOM 3966 C C . ILE A 1 481 ? 23.043 -19.383 -26.452 1.00 87.81 481 ILE A C 1
ATOM 3968 O O . ILE A 1 481 ? 22.373 -20.407 -26.295 1.00 87.81 481 ILE A O 1
ATOM 3972 N N . TYR A 1 482 ? 23.869 -18.925 -25.508 1.00 82.69 482 TYR A N 1
ATOM 3973 C CA . TYR A 1 482 ? 23.953 -19.538 -24.186 1.00 82.69 482 TYR A CA 1
ATOM 3974 C C . TYR A 1 482 ? 22.623 -19.441 -23.430 1.00 82.69 482 TYR A C 1
ATOM 3976 O O . TYR A 1 482 ? 22.115 -20.459 -22.961 1.00 82.69 482 TYR A O 1
ATOM 3984 N N . HIS A 1 483 ? 22.033 -18.246 -23.358 1.00 78.19 483 HIS A N 1
ATOM 3985 C CA . HIS A 1 483 ? 20.758 -18.016 -22.675 1.00 78.19 483 HIS A CA 1
ATOM 3986 C C . HIS A 1 483 ? 19.621 -18.822 -23.310 1.00 78.19 483 HIS A C 1
ATOM 3988 O O . HIS A 1 483 ? 18.897 -19.516 -22.600 1.00 78.19 483 HIS A O 1
ATOM 3994 N N . GLU A 1 484 ? 19.506 -18.838 -24.639 1.00 79.38 484 GLU A N 1
ATOM 3995 C CA . GLU A 1 484 ? 18.516 -19.657 -25.351 1.00 79.38 484 GLU A CA 1
ATOM 3996 C C . GLU A 1 484 ? 18.660 -21.149 -25.022 1.00 79.38 484 GLU A C 1
ATOM 3998 O O . GLU A 1 484 ? 17.664 -21.820 -24.755 1.00 79.38 484 GLU A O 1
ATOM 4003 N N . LYS A 1 485 ? 19.889 -21.682 -24.984 1.00 77.75 485 LYS A N 1
ATOM 4004 C CA . LYS A 1 485 ? 20.141 -23.079 -24.590 1.00 77.75 485 LYS A CA 1
ATOM 4005 C C . LYS A 1 485 ? 19.802 -23.335 -23.123 1.00 77.75 485 LYS A C 1
ATOM 4007 O O . LYS A 1 485 ? 19.216 -24.368 -22.810 1.00 77.75 485 LYS A O 1
ATOM 4012 N N . TYR A 1 486 ? 20.165 -22.419 -22.230 1.00 68.12 486 TYR A N 1
ATOM 4013 C CA . TYR A 1 486 ? 19.948 -22.561 -20.791 1.00 68.12 486 TYR A CA 1
ATOM 4014 C C . TYR A 1 486 ? 18.456 -22.525 -20.426 1.00 68.12 486 TYR A C 1
ATOM 4016 O O . TYR A 1 486 ? 18.001 -23.344 -19.627 1.00 68.12 486 TYR A O 1
ATOM 4024 N N . TYR A 1 487 ? 17.678 -21.636 -21.051 1.00 60.69 487 TYR A N 1
ATOM 4025 C CA . TYR A 1 487 ? 16.238 -21.518 -20.808 1.00 60.69 487 TYR A CA 1
ATOM 4026 C C . TYR A 1 487 ? 15.411 -22.581 -21.546 1.00 60.69 487 TYR A C 1
ATOM 4028 O O . TYR A 1 487 ? 14.456 -23.093 -20.967 1.00 60.69 487 TYR A O 1
ATOM 4036 N N . ASN A 1 488 ? 15.797 -23.000 -22.759 1.00 55.41 488 ASN A N 1
ATOM 4037 C CA . ASN A 1 488 ? 15.112 -24.100 -23.456 1.00 55.41 488 ASN A CA 1
ATOM 4038 C C . ASN A 1 488 ? 15.354 -25.468 -22.793 1.00 55.41 488 ASN A C 1
ATOM 4040 O O . ASN A 1 488 ? 14.469 -26.319 -22.814 1.00 55.41 488 ASN A O 1
ATOM 4044 N N . ASN A 1 489 ? 16.514 -25.680 -22.158 1.00 50.69 489 ASN A N 1
ATOM 4045 C CA . ASN A 1 489 ? 16.801 -26.909 -21.408 1.00 50.69 489 ASN A CA 1
ATOM 4046 C C . ASN A 1 489 ? 16.134 -26.957 -20.018 1.00 50.69 489 ASN A C 1
ATOM 4048 O O . ASN A 1 489 ? 16.127 -28.015 -19.394 1.00 50.69 489 ASN A O 1
ATOM 4052 N N . LYS A 1 490 ? 15.550 -25.849 -19.537 1.00 43.62 490 LYS A N 1
ATOM 4053 C CA . LYS A 1 490 ? 14.781 -25.767 -18.280 1.00 43.62 490 LYS A CA 1
ATOM 4054 C C . LYS A 1 490 ? 13.263 -25.768 -18.505 1.00 43.62 490 LYS A C 1
ATOM 4056 O O . LYS A 1 490 ? 12.513 -25.115 -17.778 1.00 43.62 490 LYS A O 1
ATOM 4061 N N . GLY A 1 491 ? 12.778 -26.550 -19.468 1.00 39.38 491 GLY A N 1
ATOM 4062 C CA . GLY A 1 491 ? 11.403 -27.036 -19.389 1.00 39.38 491 GLY A CA 1
ATOM 4063 C C . GLY A 1 491 ? 11.235 -27.819 -18.081 1.00 39.38 491 GLY A C 1
ATOM 4064 O O . GLY A 1 491 ? 11.759 -28.920 -17.971 1.00 39.38 491 GLY A O 1
ATOM 4065 N N . VAL A 1 492 ? 10.506 -27.246 -17.116 1.00 39.91 492 VAL A N 1
ATOM 4066 C CA . VAL A 1 492 ? 10.199 -27.792 -15.775 1.00 39.91 492 VAL A CA 1
ATOM 4067 C C . VAL A 1 492 ? 11.326 -27.661 -14.738 1.00 39.91 492 VAL A C 1
ATOM 4069 O O . VAL A 1 492 ? 12.022 -28.625 -14.450 1.00 39.91 492 VAL A O 1
ATOM 4072 N N . VAL A 1 493 ? 11.420 -26.506 -14.069 1.00 29.52 493 VAL A N 1
ATOM 4073 C CA . VAL A 1 493 ? 11.674 -26.463 -12.614 1.00 29.52 493 VAL A CA 1
ATOM 4074 C C . VAL A 1 493 ? 10.829 -25.330 -12.029 1.00 29.52 493 VAL A C 1
ATOM 4076 O O . VAL A 1 493 ? 11.093 -24.154 -12.273 1.00 29.52 493 VAL A O 1
ATOM 4079 N N . VAL A 1 494 ? 9.771 -25.725 -11.320 1.00 31.55 494 VAL A N 1
ATOM 4080 C CA . VAL A 1 494 ? 9.029 -24.890 -10.368 1.00 31.55 494 VAL A CA 1
ATOM 4081 C C . VAL A 1 494 ? 10.006 -24.410 -9.296 1.00 31.55 494 VAL A C 1
ATOM 4083 O O . VAL A 1 494 ? 10.894 -25.165 -8.912 1.00 31.55 494 VAL A O 1
ATOM 4086 N N . GLU A 1 495 ? 9.824 -23.161 -8.872 1.00 29.14 495 GLU A N 1
ATOM 4087 C CA . GLU A 1 495 ? 10.471 -22.493 -7.739 1.00 29.14 495 GLU A CA 1
ATOM 4088 C C . GLU A 1 495 ? 10.996 -23.446 -6.650 1.00 29.14 495 GLU A C 1
ATOM 4090 O O . GLU A 1 495 ? 10.273 -24.320 -6.164 1.00 29.14 495 GLU A O 1
ATOM 4095 N N . SER A 1 496 ? 12.241 -23.215 -6.229 1.00 29.62 496 SER A N 1
ATOM 4096 C CA . SER A 1 496 ? 12.761 -23.639 -4.927 1.00 29.62 496 SER A CA 1
ATOM 4097 C C . SER A 1 496 ? 13.464 -22.471 -4.264 1.00 29.62 496 SER A C 1
ATOM 4099 O O . SER A 1 496 ? 14.401 -21.954 -4.924 1.00 29.62 496 SER A O 1
#

Sequence (496 aa):
MILKYYLKQQPKIMFGIAAVFMLIVLAFNISNMVQEWYILSSIIALLTIFFTGNIFSSEIENKTDFLIFTSRTPRYKILIQKYLSAWIICEIVVAAIYISAVIMEFEKSFFGLMALILYSTVLSLIALLFSNITGKTLVGYGAALSLWSLEMMLNTNWHESHPLLALNINLLEKSVQVWSNILFMIVLILVLVILNLFLVSKGEHLRKNLVYKGTSIVIIISLICLFSYNYFFLKLEFWNDNNWKVLKEENIILHYKNLDNKRGAELLRICSAEVASLENMYHENICFSEFYTFNVKDKISLKKGYMNNAYVMPIKSLKSFNSVDYHGEYWYQSVSRILMEPVFKNIKNTNENEILKDAWENYIYFSYINHNIENKLKENIMLVQPIYYSKGDYAKGLEDDFNSVKESEKEKHSIHSLGTMSRVLLYKLDKENHEDMIKLLKDIQNSKKSLSYNDIQNIIKKYYKSNSVNEVLKIYNEVKIYHEKYYNNKGVVVES

Secondary structure (DSSP, 8-state):
-HHHHHHHHS-HHHHHHHHHHHHHHHHHHHTT-TTTHHHHHHHHTTHHHHHHTTSSHHHHHTT-GGGT--TTS-HHHHHHHHHHHHHHHHHHHHHHHHHHHHHTTS-S-THHHHHHHHHHHHHHHHHHHHHHHHS-HHHHHHHHHHHHHHHHHSTTTSTTT-TTT-HHHHHHTTSHHHHHHHHHHHHHHHHHHHHHHHHHTTTSTHHHHIIIIIHHHHHHHHHHHHHHHHHHHHHHHGGG--SPEEEE-SS-EEEESSS-HHHHHHHHHHHHHHHHHHHHHHSS--S-SEEEEE-TT-TT-S-GGGGTTEEEEETTTTGGG--SSS----HHHHHHHHHHHHHHTTB---HHHHHHHHHHHHHHIIIIIHHHHTTTSTT-TT-----PPPHHHHHHHHHHHHHHHHH-HHHHTSTTHHHHHHHHHHHHHHHH-HHHHHHHHHHHHT-SSPBPHHHHHHHHHHH---HHHHHHHHHHHHHHHHHHHHHHTTS-----